Protein AF-A0A7Z9GAR1-F1 (afdb_monomer_lite)

Radius of gyration: 33.39 Å; chains: 1; bounding box: 83×64×98 Å

Sequence (554 aa):
MTENTQLARRTQSILSMLPTGFHGLNGNKKHDAIINLPDPRGFVQSLAAEDLYLLIQDIGPADCTDLMELATNKQRQSFIDLDCWVGDELDIESFDRWLDLITEGSLESLIETLGSLDPELMVAYLMQSVVTVLDRSQEDEIQAYEDQTIVIPSPDLDFRLVFRNDEDETAPRINHIVKQLYRYDLDYARNILNSCRTGLKIENTELARRFRMGRLADMGFPEPSDAYALYAAIPIETVKKALETQPEPSILDNKLNSIEWALSRTHMMGSFLNDCLARITHVDRVARDFAFCVNRAIVASPEGLMLRDLSRLEHLGRSVHSTISLGLEYLSDGDVDRGTQILDQAWLLQLFQVGHRLTVKRSVRARELMNRGGGLLPDNILALITSLQVTPQPCFVDQHGQRVTFGSRADLNECDRLLTKGETLCNLFEEHFGFSIERFKKHIFAGLTVIDKRFVRFSTLACTMLAHSLIEDGHSFEPIDVSRMSKMLARIDQLPNAVNNLVSTFSEDVRELLEHAAQTLTEELGSLNPSEQLKPGMMMGILLLKDSQDSEQA

Structure (mmCIF, N/CA/C/O backbone):
data_AF-A0A7Z9GAR1-F1
#
_entry.id   AF-A0A7Z9GAR1-F1
#
loop_
_atom_site.group_PDB
_atom_site.id
_atom_site.type_symbol
_atom_site.label_atom_id
_atom_site.label_alt_id
_atom_site.label_comp_id
_atom_site.label_asym_id
_atom_site.label_entity_id
_atom_site.label_seq_id
_atom_site.pdbx_PDB_ins_code
_atom_site.Cartn_x
_atom_site.Cartn_y
_atom_site.Cartn_z
_atom_site.occupancy
_atom_site.B_iso_or_equiv
_atom_site.auth_seq_id
_atom_site.auth_comp_id
_atom_site.auth_asym_id
_atom_site.auth_atom_id
_atom_site.pdbx_PDB_model_num
ATOM 1 N N . MET A 1 1 ? -30.692 -25.368 4.720 1.00 31.98 1 MET A N 1
ATOM 2 C CA . MET A 1 1 ? -30.433 -24.036 4.130 1.00 31.98 1 MET A CA 1
ATOM 3 C C . MET A 1 1 ? -29.527 -23.315 5.101 1.00 31.98 1 MET A C 1
ATOM 5 O O . MET A 1 1 ? -29.933 -23.113 6.233 1.00 31.98 1 MET A O 1
ATOM 9 N N . THR A 1 2 ? -28.274 -23.106 4.719 1.00 31.06 2 THR A N 1
ATOM 10 C CA . THR A 1 2 ? -27.192 -22.629 5.590 1.00 31.06 2 THR A CA 1
ATOM 11 C C . THR A 1 2 ? -27.228 -21.103 5.729 1.00 31.06 2 THR A C 1
ATOM 13 O O . THR A 1 2 ? -27.625 -20.413 4.790 1.00 31.06 2 THR A O 1
ATOM 16 N N . GLU A 1 3 ? -26.806 -20.577 6.886 1.00 27.66 3 GLU A N 1
ATOM 17 C CA . GLU A 1 3 ? -26.734 -19.134 7.216 1.00 27.66 3 GLU A CA 1
ATOM 18 C C . GLU A 1 3 ? -26.056 -18.289 6.116 1.00 27.66 3 GLU A C 1
ATOM 20 O O . GLU A 1 3 ? -26.457 -17.156 5.856 1.00 27.66 3 GLU A O 1
ATOM 25 N N . ASN A 1 4 ? -25.118 -18.877 5.370 1.00 31.50 4 ASN A N 1
ATOM 26 C CA . ASN A 1 4 ? -24.421 -18.240 4.248 1.00 31.50 4 ASN A CA 1
ATOM 27 C C . ASN A 1 4 ? -25.346 -17.823 3.086 1.00 31.50 4 ASN A C 1
ATOM 29 O O . ASN A 1 4 ? -25.077 -16.834 2.411 1.00 31.50 4 ASN A O 1
ATOM 33 N N . THR A 1 5 ? -26.464 -18.525 2.854 1.00 25.53 5 THR A N 1
ATOM 34 C CA . THR A 1 5 ? -27.450 -18.135 1.824 1.00 25.53 5 THR A CA 1
ATOM 35 C C . THR A 1 5 ? -28.342 -16.974 2.288 1.00 25.53 5 THR A C 1
ATOM 37 O O . THR A 1 5 ? -28.947 -16.294 1.461 1.00 25.53 5 THR A O 1
ATOM 40 N N . GLN A 1 6 ? -28.436 -16.730 3.601 1.00 28.34 6 GLN A N 1
ATOM 41 C CA . GLN A 1 6 ? -29.156 -15.585 4.169 1.00 28.34 6 GLN A CA 1
ATOM 42 C C . GLN A 1 6 ? -28.294 -14.318 4.201 1.00 28.34 6 GLN A C 1
ATOM 44 O O . GLN A 1 6 ? -28.838 -13.241 3.975 1.00 28.34 6 GLN A O 1
ATOM 49 N N . LEU A 1 7 ? -26.978 -14.437 4.421 1.00 30.92 7 LEU A N 1
ATOM 50 C CA . LEU A 1 7 ? -26.057 -13.295 4.446 1.00 30.92 7 LEU A CA 1
ATOM 51 C C . LEU A 1 7 ? -25.899 -12.657 3.053 1.00 30.92 7 LEU A C 1
ATOM 53 O O . LEU A 1 7 ? -26.154 -11.470 2.904 1.00 30.92 7 LEU A O 1
ATOM 57 N N . ALA A 1 8 ? -25.640 -13.454 2.008 1.00 29.31 8 ALA A N 1
ATOM 58 C CA . ALA A 1 8 ? -25.521 -12.951 0.631 1.00 29.31 8 ALA A CA 1
ATOM 59 C C . ALA A 1 8 ? -26.832 -12.336 0.093 1.00 29.31 8 ALA A C 1
ATOM 61 O O . ALA A 1 8 ? -26.819 -11.316 -0.593 1.00 29.31 8 ALA A O 1
ATOM 62 N N . ARG A 1 9 ? -27.991 -12.907 0.463 1.00 29.77 9 ARG A N 1
ATOM 63 C CA . ARG A 1 9 ? -29.308 -12.314 0.162 1.00 29.77 9 ARG A CA 1
ATOM 64 C C . ARG A 1 9 ? -29.565 -11.024 0.944 1.00 29.77 9 ARG A C 1
ATOM 66 O O . ARG A 1 9 ? -30.282 -10.165 0.442 1.00 29.77 9 ARG A O 1
ATOM 73 N N . ARG A 1 10 ? -29.003 -10.884 2.150 1.00 36.88 10 ARG A N 1
ATOM 74 C CA . ARG A 1 10 ? -29.059 -9.644 2.936 1.00 36.88 10 ARG A CA 1
ATOM 75 C C . ARG A 1 10 ? -28.222 -8.550 2.282 1.00 36.88 10 ARG A C 1
ATOM 77 O O . ARG A 1 10 ? -28.768 -7.480 2.068 1.00 36.88 10 ARG A O 1
ATOM 84 N N . THR A 1 11 ? -26.979 -8.810 1.881 1.00 37.53 11 THR A N 1
ATOM 85 C CA . THR A 1 11 ? -26.104 -7.785 1.277 1.00 37.53 11 THR A CA 1
ATOM 86 C C . THR A 1 11 ? -26.657 -7.255 -0.054 1.00 37.53 11 THR A C 1
ATOM 88 O O . THR A 1 11 ? -26.794 -6.044 -0.227 1.00 37.53 11 THR A O 1
ATOM 91 N N . GLN A 1 12 ? -27.144 -8.141 -0.940 1.00 41.03 12 GLN A N 1
ATOM 92 C CA . GLN A 1 12 ? -27.877 -7.742 -2.158 1.00 41.03 12 GLN A CA 1
ATOM 93 C C . GLN A 1 12 ? -29.176 -6.970 -1.854 1.00 41.03 12 GLN A C 1
ATOM 95 O O . GLN A 1 12 ? -29.560 -6.077 -2.608 1.00 41.03 12 GLN A O 1
ATOM 100 N N . SER A 1 13 ? -29.851 -7.290 -0.744 1.00 44.59 13 SER A N 1
ATOM 101 C CA . SER A 1 13 ? -31.052 -6.584 -0.280 1.00 44.59 13 SER A CA 1
ATOM 102 C C . SER A 1 13 ? -30.741 -5.214 0.330 1.00 44.59 13 SER A C 1
ATOM 104 O O . SER A 1 13 ? -31.587 -4.331 0.236 1.00 44.59 13 SER A O 1
ATOM 106 N N . ILE A 1 14 ? -29.576 -5.019 0.944 1.00 49.41 14 ILE A N 1
ATOM 107 C CA . ILE A 1 14 ? -29.196 -3.787 1.650 1.00 49.41 14 ILE A CA 1
ATOM 108 C C . ILE A 1 14 ? -28.751 -2.710 0.653 1.00 49.41 14 ILE A C 1
ATOM 110 O O . ILE A 1 14 ? -29.250 -1.590 0.708 1.00 49.41 14 ILE A O 1
ATOM 114 N N . LEU A 1 15 ? -27.925 -3.053 -0.343 1.00 49.66 15 LEU A N 1
ATOM 115 C CA . LEU A 1 15 ? -27.546 -2.115 -1.413 1.00 49.66 15 LEU A CA 1
ATOM 116 C C . LEU A 1 15 ? -28.735 -1.711 -2.300 1.00 49.66 15 LEU A C 1
ATOM 118 O O . LEU A 1 15 ? -28.746 -0.614 -2.850 1.00 49.66 15 LEU A O 1
ATOM 122 N N . SER A 1 16 ? -29.771 -2.555 -2.391 1.00 53.44 16 SER A N 1
ATOM 123 C CA . SER A 1 16 ? -31.017 -2.217 -3.096 1.00 53.44 16 SER A CA 1
ATOM 124 C C . SER A 1 16 ? -31.872 -1.156 -2.387 1.00 53.44 16 SER A C 1
ATOM 126 O O . SER A 1 16 ? -32.791 -0.615 -3.000 1.00 53.44 16 SER A O 1
ATOM 128 N N . MET A 1 17 ? -31.580 -0.853 -1.113 1.00 62.75 17 MET A N 1
ATOM 129 C CA . MET A 1 17 ? -32.251 0.215 -0.358 1.00 62.75 17 MET A CA 1
ATOM 130 C C . MET A 1 17 ? -31.709 1.604 -0.705 1.00 62.75 17 MET A C 1
ATOM 132 O O . MET A 1 17 ? -32.394 2.599 -0.479 1.00 62.75 17 MET A O 1
ATOM 136 N N . LEU A 1 18 ? -30.498 1.681 -1.264 1.00 71.44 18 LEU A N 1
ATOM 137 C CA . LEU A 1 18 ? -29.897 2.936 -1.694 1.00 71.44 18 LEU A CA 1
ATOM 138 C C . LEU A 1 18 ? -30.410 3.341 -3.087 1.00 71.44 18 LEU A C 1
ATOM 140 O O . LEU A 1 18 ? -30.683 2.483 -3.932 1.00 71.44 18 LEU A O 1
ATOM 144 N N . PRO A 1 19 ? -30.531 4.650 -3.371 1.00 70.88 19 PRO A N 1
ATOM 145 C CA . PRO A 1 19 ? -30.971 5.124 -4.677 1.00 70.88 19 PRO A CA 1
ATOM 146 C C . PRO A 1 19 ? -30.012 4.688 -5.794 1.00 70.88 19 PRO A C 1
ATOM 148 O O . PRO A 1 19 ? -28.794 4.620 -5.620 1.00 70.88 19 PRO A O 1
ATOM 151 N N . THR A 1 20 ? -30.554 4.442 -6.989 1.00 70.31 20 THR A N 1
ATOM 152 C CA . THR A 1 20 ? -29.741 4.134 -8.172 1.00 70.31 20 THR A CA 1
ATOM 153 C C . THR A 1 20 ? -28.732 5.256 -8.426 1.00 70.31 20 THR A C 1
ATOM 155 O O . THR A 1 20 ? -29.097 6.430 -8.463 1.00 70.31 20 THR A O 1
ATOM 158 N N . GLY A 1 21 ? -27.457 4.901 -8.600 1.00 71.50 21 GLY A N 1
ATOM 159 C CA . GLY A 1 21 ? -26.383 5.883 -8.761 1.00 71.50 21 GLY A CA 1
ATOM 160 C C . GLY A 1 21 ? -25.874 6.493 -7.451 1.00 71.50 21 GLY A C 1
ATOM 161 O O . GLY A 1 21 ? -25.149 7.482 -7.513 1.00 71.50 21 GLY A O 1
ATOM 162 N N . PHE A 1 22 ? -26.196 5.905 -6.289 1.00 78.75 22 PHE A N 1
ATOM 163 C CA . PHE A 1 22 ? -25.716 6.341 -4.970 1.00 78.75 22 PHE A CA 1
ATOM 164 C C . PHE A 1 22 ? -24.215 6.664 -4.945 1.00 78.75 22 PHE A C 1
ATOM 166 O O . PHE A 1 22 ? -23.816 7.720 -4.465 1.00 78.75 22 PHE A O 1
ATOM 173 N N . HIS A 1 23 ? -23.373 5.812 -5.537 1.00 71.12 23 HIS A N 1
ATOM 174 C CA . HIS A 1 23 ? -21.923 6.030 -5.561 1.00 71.12 23 HIS A CA 1
ATOM 175 C C . HIS A 1 23 ? -21.494 7.304 -6.311 1.00 71.12 23 HIS A C 1
ATOM 177 O O . HIS A 1 23 ? -20.455 7.869 -5.977 1.00 71.12 23 HIS A O 1
ATOM 183 N N . GLY A 1 24 ? -22.297 7.784 -7.268 1.00 73.19 24 GLY A N 1
ATOM 184 C CA . GLY A 1 24 ? -22.063 9.029 -8.009 1.00 73.19 24 GLY A CA 1
ATOM 185 C C . GLY A 1 24 ? -22.619 10.286 -7.329 1.00 73.19 24 GLY A C 1
ATOM 186 O O . GLY A 1 24 ? -22.444 11.387 -7.849 1.00 73.19 24 GLY A O 1
ATOM 187 N N . LEU A 1 25 ? -23.301 10.148 -6.187 1.00 81.81 25 LEU A N 1
ATOM 188 C CA . LEU A 1 25 ? -23.742 11.285 -5.383 1.00 81.81 25 LEU A CA 1
ATOM 189 C C . LEU A 1 25 ? -22.542 11.953 -4.689 1.00 81.81 25 LEU A C 1
ATOM 191 O O . LEU A 1 25 ? -21.551 11.298 -4.357 1.00 81.81 25 LEU A O 1
ATOM 195 N N . ASN A 1 26 ? -22.642 13.261 -4.446 1.00 84.75 26 ASN A N 1
ATOM 196 C CA . ASN A 1 26 ? -21.696 13.953 -3.568 1.00 84.75 26 ASN A CA 1
ATOM 197 C C . ASN A 1 26 ? -21.940 13.559 -2.098 1.00 84.75 26 ASN A C 1
ATOM 199 O O . ASN A 1 26 ? -22.999 13.014 -1.780 1.00 84.75 26 ASN A O 1
ATOM 203 N N . GLY A 1 27 ? -20.972 13.844 -1.222 1.00 84.50 27 GLY A N 1
ATOM 204 C CA . GLY A 1 27 ? -20.988 13.410 0.180 1.00 84.50 27 GLY A CA 1
ATOM 205 C C . GLY A 1 27 ? -22.307 13.696 0.898 1.00 84.50 27 GLY A C 1
ATOM 206 O O . GLY A 1 27 ? -22.989 12.766 1.317 1.00 84.50 27 GLY A O 1
ATOM 207 N N . ASN A 1 28 ? -22.750 14.954 0.911 1.00 86.31 28 ASN A N 1
ATOM 208 C CA . ASN A 1 28 ? -23.989 15.342 1.599 1.00 86.31 28 ASN A CA 1
ATOM 209 C C . ASN A 1 28 ? -25.219 14.585 1.079 1.00 86.31 28 ASN A C 1
ATOM 211 O O . ASN A 1 28 ? -26.049 14.140 1.860 1.00 86.31 28 ASN A O 1
ATOM 215 N N . LYS A 1 29 ? -25.329 14.358 -0.237 1.00 89.12 29 LYS A N 1
ATOM 216 C CA . LYS A 1 29 ? -26.453 13.584 -0.789 1.00 89.12 29 LYS A CA 1
ATOM 217 C C . LYS A 1 29 ? -26.379 12.099 -0.435 1.00 89.12 29 LYS A C 1
ATOM 219 O O . LYS A 1 29 ? -27.427 11.465 -0.345 1.00 89.12 29 LYS A O 1
ATOM 224 N N . LYS A 1 30 ? -25.177 11.532 -0.268 1.00 89.00 30 LYS A N 1
ATOM 225 C CA . LYS A 1 30 ? -25.004 10.157 0.232 1.00 89.00 30 LYS A CA 1
ATOM 226 C C . LYS A 1 30 ? -25.448 10.059 1.684 1.00 89.00 30 LYS A C 1
ATOM 228 O O . LYS A 1 30 ? -26.231 9.172 2.006 1.00 89.00 30 LYS A O 1
ATOM 233 N N . HIS A 1 31 ? -25.002 10.999 2.514 1.00 91.69 31 HIS A N 1
ATOM 234 C CA . HIS A 1 31 ? -25.428 11.118 3.903 1.00 91.69 31 HIS A CA 1
ATOM 235 C C . HIS A 1 31 ? -26.955 11.211 4.015 1.00 91.69 31 HIS A C 1
ATOM 237 O O . HIS A 1 31 ? -27.585 10.349 4.627 1.00 91.69 31 HIS A O 1
ATOM 243 N N . ASP A 1 32 ? -27.564 12.182 3.327 1.00 91.19 32 ASP A N 1
ATOM 244 C CA . ASP A 1 32 ? -29.013 12.392 3.338 1.00 91.19 32 ASP A CA 1
ATOM 245 C C . ASP A 1 32 ? -29.770 11.142 2.876 1.00 91.19 32 ASP A C 1
ATOM 247 O O . ASP A 1 32 ? -30.810 10.800 3.436 1.00 91.19 32 ASP A O 1
ATOM 251 N N . ALA A 1 33 ? -29.264 10.436 1.863 1.00 90.25 33 ALA A N 1
ATOM 252 C CA . ALA A 1 33 ? -29.892 9.211 1.383 1.00 90.25 33 ALA A CA 1
ATOM 253 C C . ALA A 1 33 ? -29.887 8.091 2.435 1.00 90.25 33 ALA A C 1
ATOM 255 O O . ALA A 1 33 ? -30.845 7.325 2.475 1.00 90.25 33 ALA A O 1
ATOM 256 N N . ILE A 1 34 ? -28.852 8.004 3.277 1.00 90.75 34 ILE A N 1
ATOM 257 C CA . ILE A 1 34 ? -28.754 7.006 4.353 1.00 90.75 34 ILE A CA 1
ATOM 258 C C . ILE A 1 34 ? -29.651 7.386 5.527 1.00 90.75 34 ILE A C 1
ATOM 260 O O . ILE A 1 34 ? -30.437 6.559 5.982 1.00 90.75 34 ILE A O 1
ATOM 264 N N . ILE A 1 35 ? -29.569 8.631 6.005 1.00 92.56 35 ILE A N 1
ATOM 265 C CA . ILE A 1 35 ? -30.335 9.088 7.175 1.00 92.56 35 ILE A CA 1
ATOM 266 C C . ILE A 1 35 ? -31.844 9.049 6.914 1.00 92.56 35 ILE A C 1
ATOM 268 O O . ILE A 1 35 ? -32.618 8.741 7.818 1.00 92.56 35 ILE A O 1
ATOM 272 N N . ASN A 1 36 ? -32.273 9.290 5.673 1.00 92.19 36 ASN A N 1
ATOM 273 C CA . ASN A 1 36 ? -33.685 9.237 5.290 1.00 92.19 36 ASN A CA 1
ATOM 274 C C . ASN A 1 36 ? -34.201 7.818 4.974 1.00 92.19 36 ASN A C 1
ATOM 276 O O . ASN A 1 36 ? -35.341 7.675 4.518 1.00 92.19 36 ASN A O 1
ATOM 280 N N . LEU A 1 37 ? -33.403 6.764 5.188 1.00 90.44 37 LEU A N 1
ATOM 281 C CA . LEU A 1 37 ? -33.894 5.389 5.075 1.00 90.44 37 LEU A CA 1
ATOM 282 C C . LEU A 1 37 ? -34.976 5.104 6.132 1.00 90.44 37 LEU A C 1
ATOM 284 O O . LEU A 1 37 ? -34.979 5.711 7.200 1.00 90.44 37 LEU A O 1
ATOM 288 N N . PRO A 1 38 ? -35.880 4.135 5.891 1.00 89.75 38 PRO A N 1
ATOM 289 C CA . PRO A 1 38 ? -36.861 3.725 6.898 1.00 89.75 38 PRO A CA 1
ATOM 290 C C . PRO A 1 38 ? -36.238 3.182 8.195 1.00 89.75 38 PRO A C 1
ATOM 292 O O . PRO A 1 38 ? -36.852 3.280 9.253 1.00 89.75 38 PRO A O 1
ATOM 295 N N . ASP A 1 39 ? -35.042 2.591 8.102 1.00 90.31 39 ASP A N 1
ATOM 296 C CA . ASP A 1 39 ? -34.258 2.079 9.230 1.00 90.31 39 ASP A CA 1
ATOM 297 C C . ASP A 1 39 ? -32.763 2.392 9.014 1.00 90.31 39 ASP A C 1
ATOM 299 O O . ASP A 1 39 ? -32.001 1.533 8.553 1.00 90.31 39 ASP A O 1
ATOM 303 N N . PRO A 1 40 ? -32.324 3.635 9.293 1.00 92.19 40 PRO A N 1
ATOM 304 C CA . PRO A 1 40 ? -30.945 4.047 9.052 1.00 92.19 40 PRO A CA 1
ATOM 305 C C . PRO A 1 40 ? -29.972 3.309 9.980 1.00 92.19 40 PRO A C 1
ATOM 307 O O . PRO A 1 40 ? -28.881 2.935 9.554 1.00 92.19 40 PRO A O 1
ATOM 310 N N . ARG A 1 41 ? -30.376 3.016 11.226 1.00 93.38 41 ARG A N 1
ATOM 311 C CA . ARG A 1 41 ? -29.561 2.252 12.181 1.00 93.38 41 ARG A CA 1
ATOM 312 C C . ARG A 1 41 ? -29.340 0.826 11.688 1.00 93.38 41 ARG A C 1
ATOM 314 O O . ARG A 1 41 ? -28.196 0.390 11.610 1.00 93.38 41 ARG A O 1
ATOM 321 N N . GLY A 1 42 ? -30.406 0.112 11.326 1.00 90.50 42 GLY A N 1
ATOM 322 C CA . GLY A 1 42 ? -30.304 -1.250 10.805 1.00 90.50 42 GLY A CA 1
ATOM 323 C C . GLY A 1 42 ? -29.470 -1.325 9.528 1.00 90.50 42 GLY A C 1
ATOM 324 O O . GLY A 1 42 ? -28.674 -2.252 9.381 1.00 90.50 42 GLY A O 1
ATOM 325 N N . PHE A 1 43 ? -29.579 -0.322 8.649 1.00 88.81 43 PHE A N 1
ATOM 326 C CA . PHE A 1 43 ? -28.718 -0.201 7.473 1.00 88.81 43 PHE A CA 1
ATOM 327 C C . PHE A 1 43 ? -27.242 -0.032 7.862 1.00 88.81 43 PHE A C 1
ATOM 329 O O . PHE A 1 43 ? -26.424 -0.871 7.486 1.00 88.81 43 PHE A O 1
ATOM 336 N N . VAL A 1 44 ? -26.901 0.989 8.659 1.00 91.38 44 VAL A N 1
ATOM 337 C CA . VAL A 1 44 ? -25.513 1.271 9.074 1.00 91.38 44 VAL A CA 1
ATOM 338 C C . VAL A 1 44 ? -24.886 0.060 9.764 1.00 91.38 44 VAL A C 1
ATOM 340 O O . VAL A 1 44 ? -23.771 -0.331 9.433 1.00 91.38 44 VAL A O 1
ATOM 343 N N . GLN A 1 45 ? -25.611 -0.593 10.672 1.00 92.00 45 GLN A N 1
ATOM 344 C CA . GLN A 1 45 ? -25.112 -1.754 11.417 1.00 92.00 45 GLN A CA 1
ATOM 345 C C . GLN A 1 45 ? -24.991 -3.027 10.570 1.00 92.00 45 GLN A C 1
ATOM 347 O O . GLN A 1 45 ? -24.335 -3.981 10.985 1.00 92.00 45 GLN A O 1
ATOM 352 N N . SER A 1 46 ? -25.625 -3.060 9.397 1.00 85.75 46 SER A N 1
ATOM 353 C CA . SER A 1 46 ? -25.517 -4.179 8.462 1.00 85.75 46 SER A CA 1
ATOM 354 C C . SER A 1 46 ? -24.306 -4.089 7.531 1.00 85.75 46 SER A C 1
ATOM 356 O O . SER A 1 46 ? -23.934 -5.102 6.938 1.00 85.75 46 SER A O 1
ATOM 358 N N . LEU A 1 47 ? -23.690 -2.907 7.415 1.00 84.69 47 LEU A N 1
ATOM 359 C CA . LEU A 1 47 ? -22.481 -2.708 6.623 1.00 84.69 47 LEU A CA 1
ATOM 360 C C . LEU A 1 47 ? -21.264 -3.345 7.299 1.00 84.69 47 LEU A C 1
ATOM 362 O O . LEU A 1 47 ? -21.107 -3.288 8.525 1.00 84.69 47 LEU A O 1
ATOM 366 N N . ALA A 1 48 ? -20.358 -3.883 6.481 1.00 85.00 48 ALA A N 1
ATOM 367 C CA . ALA A 1 48 ? -19.010 -4.195 6.932 1.00 85.00 48 ALA A CA 1
ATOM 368 C C . ALA A 1 48 ? -18.333 -2.919 7.464 1.00 85.00 48 ALA A C 1
ATOM 370 O O . ALA A 1 48 ? -18.623 -1.807 7.011 1.00 85.00 48 ALA A O 1
ATOM 371 N N . ALA A 1 49 ? -17.469 -3.056 8.468 1.00 89.69 49 ALA A N 1
ATOM 372 C CA . ALA A 1 49 ? -16.930 -1.895 9.169 1.00 89.69 49 ALA A CA 1
ATOM 373 C C . ALA A 1 49 ? -15.994 -1.071 8.273 1.00 89.69 49 ALA A C 1
ATOM 375 O O . ALA A 1 49 ? -16.024 0.155 8.304 1.00 89.69 49 ALA A O 1
ATOM 376 N N . GLU A 1 50 ? -15.220 -1.750 7.436 1.00 86.50 50 GLU A N 1
ATOM 377 C CA . GLU A 1 50 ? -14.346 -1.186 6.417 1.00 86.50 50 GLU A CA 1
ATOM 378 C C . GLU A 1 50 ? -15.122 -0.441 5.319 1.00 86.50 50 GLU A C 1
ATOM 380 O O . GLU A 1 50 ? -14.718 0.651 4.923 1.00 86.50 50 GLU A O 1
ATOM 385 N N . ASP A 1 51 ? -16.278 -0.955 4.885 1.00 85.12 51 ASP A N 1
ATOM 386 C CA . ASP A 1 51 ? -17.135 -0.267 3.912 1.00 85.12 51 ASP A CA 1
ATOM 387 C C . ASP A 1 51 ? -17.790 0.976 4.525 1.00 85.12 51 ASP A C 1
ATOM 389 O O . ASP A 1 51 ? -17.846 2.028 3.886 1.00 85.12 51 ASP A O 1
ATOM 393 N N . LEU A 1 52 ? -18.253 0.883 5.777 1.00 89.56 52 LEU A N 1
ATOM 394 C CA . LEU A 1 52 ? -18.788 2.032 6.507 1.00 89.56 52 LEU A CA 1
ATOM 395 C C . LEU A 1 52 ? -17.708 3.098 6.733 1.00 89.56 52 LEU A C 1
ATOM 397 O O . LEU A 1 52 ? -17.971 4.277 6.516 1.00 89.56 52 LEU A O 1
ATOM 401 N N . TYR A 1 53 ? -16.487 2.698 7.100 1.00 91.62 53 TYR A N 1
ATOM 402 C CA . TYR A 1 53 ? -15.351 3.612 7.215 1.00 91.62 53 TYR A CA 1
ATOM 403 C C . TYR A 1 53 ? -15.097 4.349 5.892 1.00 91.62 53 TYR A C 1
ATOM 405 O O . TYR A 1 53 ? -15.020 5.575 5.879 1.00 91.62 53 TYR A O 1
ATOM 413 N N . LEU A 1 54 ? -15.011 3.631 4.766 1.00 87.44 54 LEU A N 1
ATOM 414 C CA . LEU A 1 54 ? -14.755 4.246 3.457 1.00 87.44 54 LEU A CA 1
ATOM 415 C C . LEU A 1 54 ? -15.897 5.164 3.020 1.00 87.44 54 LEU A C 1
ATOM 417 O O . LEU A 1 54 ? -15.653 6.212 2.427 1.00 87.44 54 LEU A O 1
ATOM 421 N N . LEU A 1 55 ? -17.137 4.804 3.343 1.00 87.44 55 LEU A N 1
ATOM 422 C CA . LEU A 1 55 ? -18.305 5.650 3.127 1.00 87.44 55 LEU A CA 1
ATOM 423 C C . LEU A 1 55 ? -18.228 6.948 3.945 1.00 87.44 55 LEU A C 1
ATOM 425 O O . LEU A 1 55 ? -18.513 8.012 3.402 1.00 87.44 55 LEU A O 1
ATOM 429 N N . ILE A 1 56 ? -17.801 6.881 5.209 1.00 91.38 56 ILE A N 1
ATOM 430 C CA . ILE A 1 56 ? -17.561 8.065 6.048 1.00 91.38 56 ILE A CA 1
ATOM 431 C C . ILE A 1 56 ? -16.461 8.943 5.436 1.00 91.38 56 ILE A C 1
ATOM 433 O O . ILE A 1 56 ? -16.626 10.159 5.367 1.00 91.38 56 ILE A O 1
ATOM 437 N N . GLN A 1 57 ? -15.369 8.354 4.934 1.00 90.38 57 GLN A N 1
ATOM 438 C CA . GLN A 1 57 ? -14.312 9.112 4.247 1.00 90.38 57 GLN A CA 1
ATOM 439 C C . GLN A 1 57 ? -14.813 9.768 2.948 1.00 90.38 57 GLN A C 1
ATOM 441 O O . GLN A 1 57 ? -14.426 10.888 2.630 1.00 90.38 57 GLN A O 1
ATOM 446 N N . ASP A 1 58 ? -15.688 9.088 2.203 1.00 87.00 58 ASP A N 1
ATOM 447 C CA . ASP A 1 58 ? -16.260 9.565 0.932 1.00 87.00 58 ASP A CA 1
ATOM 448 C C . ASP A 1 58 ? -17.290 10.684 1.138 1.00 87.00 58 ASP A C 1
ATOM 450 O O . ASP A 1 58 ? -17.444 11.554 0.280 1.00 87.00 58 ASP A O 1
ATOM 454 N N . ILE A 1 59 ? -17.997 10.673 2.270 1.00 90.31 59 ILE A N 1
ATOM 455 C CA . ILE A 1 59 ? -18.891 11.763 2.664 1.00 90.31 59 ILE A CA 1
ATOM 456 C C . ILE A 1 59 ? -18.096 12.941 3.232 1.00 90.31 59 ILE A C 1
ATOM 458 O O . ILE A 1 59 ? -18.362 14.081 2.857 1.00 90.31 59 ILE A O 1
ATOM 462 N N . GLY A 1 60 ? -17.123 12.654 4.095 1.00 90.62 60 GLY A N 1
ATOM 463 C CA . GLY A 1 60 ? -16.461 13.620 4.962 1.00 90.62 60 GLY A CA 1
ATOM 464 C C . GLY A 1 60 ? -16.752 13.283 6.430 1.00 90.62 60 GLY A C 1
ATOM 465 O O . GLY A 1 60 ? -17.916 13.327 6.831 1.00 90.62 60 GLY A O 1
ATOM 466 N N . PRO A 1 61 ? -15.736 12.974 7.262 1.00 90.75 61 PRO A N 1
ATOM 467 C CA . PRO A 1 61 ? -15.962 12.556 8.648 1.00 90.75 61 PRO A CA 1
ATOM 468 C C . PRO A 1 61 ? -16.743 13.567 9.498 1.00 90.75 61 PRO A C 1
ATOM 470 O O . PRO A 1 61 ? -17.616 13.167 10.262 1.00 90.75 61 PRO A O 1
ATOM 473 N N . ALA A 1 62 ? -16.479 14.866 9.319 1.00 88.94 62 ALA A N 1
ATOM 474 C CA . ALA A 1 62 ? -17.162 15.943 10.043 1.00 88.94 62 ALA A CA 1
ATOM 475 C C . ALA A 1 62 ? -18.661 16.052 9.703 1.00 88.94 62 ALA A C 1
ATOM 477 O O . ALA A 1 62 ? -19.443 16.521 10.521 1.00 88.94 62 ALA A O 1
ATOM 478 N N . ASP A 1 63 ? -19.066 15.585 8.520 1.00 88.75 63 ASP A N 1
ATOM 479 C CA . ASP A 1 63 ? -20.460 15.584 8.067 1.00 88.75 63 ASP A CA 1
ATOM 480 C C . ASP A 1 63 ? -21.180 14.258 8.406 1.00 88.75 63 ASP A C 1
ATOM 482 O O . ASP A 1 63 ? -22.298 14.026 7.953 1.00 88.75 63 ASP A O 1
ATOM 486 N N . CYS A 1 64 ? -20.537 13.362 9.170 1.00 89.62 64 CYS A N 1
ATOM 487 C CA . CYS A 1 64 ? -21.017 12.009 9.483 1.00 89.62 64 CYS A CA 1
ATOM 488 C C . CYS A 1 64 ? -21.127 11.712 10.987 1.00 89.62 64 CYS A C 1
ATOM 490 O O . CYS A 1 64 ? -21.158 10.539 11.371 1.00 89.62 64 CYS A O 1
ATOM 492 N N . THR A 1 65 ? -21.167 12.724 11.854 1.00 90.50 65 THR A N 1
ATOM 493 C CA . THR A 1 65 ? -21.243 12.522 13.314 1.00 90.50 65 THR A CA 1
ATOM 494 C C . THR A 1 65 ? -22.481 11.712 13.717 1.00 90.50 65 THR A C 1
ATOM 496 O O . THR A 1 65 ? -22.373 10.786 14.521 1.00 90.50 65 THR A O 1
ATOM 499 N N . ASP A 1 66 ? -23.622 11.936 13.059 1.00 91.25 66 ASP A N 1
ATOM 500 C CA . ASP A 1 66 ? -24.853 11.155 13.251 1.00 91.25 66 ASP A CA 1
ATOM 501 C C . ASP A 1 66 ? -24.653 9.662 12.917 1.00 91.25 66 ASP A C 1
ATOM 503 O O . ASP A 1 66 ? -25.192 8.780 13.590 1.00 91.25 66 ASP A O 1
ATOM 507 N N . LEU A 1 67 ? -23.824 9.339 11.913 1.00 91.75 67 LEU A N 1
ATOM 508 C CA . LEU A 1 67 ? -23.508 7.947 11.570 1.00 91.75 67 LEU A CA 1
ATOM 509 C C . LEU A 1 67 ? -22.697 7.257 12.671 1.00 91.75 67 LEU A C 1
ATOM 511 O O . LEU A 1 67 ? -22.823 6.038 12.830 1.00 91.75 67 LEU A O 1
ATOM 515 N N . MET A 1 68 ? -21.917 8.006 13.461 1.00 91.81 68 MET A N 1
ATOM 516 C CA . MET A 1 68 ? -21.213 7.448 14.620 1.00 91.81 68 MET A CA 1
ATOM 517 C C . MET A 1 68 ? -22.209 6.917 15.638 1.00 91.81 68 MET A C 1
ATOM 519 O O . MET A 1 68 ? -22.041 5.794 16.109 1.00 91.81 68 MET A O 1
ATOM 523 N N . GLU A 1 69 ? -23.282 7.660 15.921 1.00 91.81 69 GLU A N 1
ATOM 524 C CA . GLU A 1 69 ? -24.340 7.244 16.850 1.00 91.81 69 GLU A CA 1
ATOM 525 C C . GLU A 1 69 ? -25.059 5.962 16.385 1.00 91.81 69 GLU A C 1
ATOM 527 O O . GLU A 1 69 ? -25.474 5.122 17.195 1.00 91.81 69 GLU A O 1
ATOM 532 N N . LEU A 1 70 ? -25.195 5.778 15.070 1.00 94.38 70 LEU A N 1
ATOM 533 C CA . LEU A 1 70 ? -25.834 4.603 14.474 1.00 94.38 70 LEU A CA 1
ATOM 534 C C . LEU A 1 70 ? -24.921 3.368 14.463 1.00 94.38 70 LEU A C 1
ATOM 536 O O . LEU A 1 70 ? -25.418 2.242 14.600 1.00 94.38 70 LEU A O 1
ATOM 540 N N . ALA A 1 71 ? -23.610 3.573 14.320 1.00 95.06 71 ALA A N 1
ATOM 541 C CA . ALA A 1 71 ? -22.610 2.515 14.243 1.00 95.06 71 ALA A CA 1
ATOM 542 C C . ALA A 1 71 ? -22.549 1.666 15.521 1.00 95.06 71 ALA A C 1
ATOM 544 O O . ALA A 1 71 ? -22.713 2.151 16.640 1.00 95.06 71 ALA A O 1
ATOM 545 N N . THR A 1 72 ? -22.277 0.373 15.352 1.00 95.69 72 THR A N 1
ATOM 546 C CA . THR A 1 72 ? -22.006 -0.529 16.479 1.00 95.69 72 THR A CA 1
ATOM 547 C C . THR A 1 72 ? -20.642 -0.244 17.106 1.00 95.69 72 THR A C 1
ATOM 549 O O . THR A 1 72 ? -19.714 0.201 16.430 1.00 95.69 72 THR A O 1
ATOM 552 N N . ASN A 1 73 ? -20.466 -0.630 18.370 1.00 95.12 73 ASN A N 1
ATOM 553 C CA . ASN A 1 73 ? -19.166 -0.577 19.046 1.00 95.12 73 ASN A CA 1
ATOM 554 C C . ASN A 1 73 ? -18.064 -1.331 18.285 1.00 95.12 73 ASN A C 1
ATOM 556 O O . ASN A 1 73 ? -16.937 -0.854 18.191 1.00 95.12 73 ASN A O 1
ATOM 560 N N . LYS A 1 74 ? -18.400 -2.470 17.658 1.00 94.19 74 LYS A N 1
ATOM 561 C CA . LYS A 1 74 ? -17.456 -3.216 16.814 1.00 94.19 74 LYS A CA 1
ATOM 562 C C . LYS A 1 74 ? -17.014 -2.399 15.595 1.00 94.19 74 LYS A C 1
ATOM 564 O O . LYS A 1 74 ? -15.831 -2.391 15.281 1.00 94.19 74 LYS A O 1
ATOM 569 N N . GLN A 1 75 ? -17.938 -1.705 14.928 1.00 95.38 75 GLN A N 1
ATOM 570 C CA . GLN A 1 75 ? -17.599 -0.828 13.801 1.00 95.38 75 GLN A CA 1
ATOM 571 C C . GLN A 1 75 ? -16.722 0.346 14.257 1.00 95.38 75 GLN A C 1
ATOM 573 O O . GLN A 1 75 ? -15.720 0.628 13.610 1.00 95.38 75 GLN A O 1
ATOM 578 N N . ARG A 1 76 ? -17.024 0.963 15.409 1.00 95.75 76 ARG A N 1
ATOM 579 C CA . ARG A 1 76 ? -16.195 2.042 15.977 1.00 95.75 76 ARG A CA 1
ATOM 580 C C . ARG A 1 76 ? -14.778 1.571 16.314 1.00 95.75 76 ARG A C 1
ATOM 582 O O . ARG A 1 76 ? -13.825 2.245 15.941 1.00 95.75 76 ARG A O 1
ATOM 589 N N . GLN A 1 77 ? -14.622 0.390 16.920 1.00 96.75 77 GLN A N 1
ATOM 590 C CA . GLN A 1 77 ? -13.309 -0.238 17.126 1.00 96.75 77 GLN A CA 1
ATOM 591 C C . GLN A 1 77 ? -12.553 -0.419 15.800 1.00 96.75 77 GLN A C 1
ATOM 593 O O . GLN A 1 77 ? -11.372 -0.089 15.713 1.00 96.75 77 GLN A O 1
ATOM 598 N N . SER A 1 78 ? -13.230 -0.898 14.754 1.00 95.12 78 SER A N 1
ATOM 599 C CA . SER A 1 78 ? -12.620 -1.060 13.433 1.00 95.12 78 SER A CA 1
ATOM 600 C C . SER A 1 78 ? -12.178 0.268 12.814 1.00 95.12 78 SER A C 1
ATOM 602 O O . SER A 1 78 ? -11.132 0.297 12.177 1.00 95.12 78 SER A O 1
ATOM 604 N N . PHE A 1 79 ? -12.903 1.376 13.011 1.00 95.00 79 PHE A N 1
ATOM 605 C CA . PHE A 1 79 ? -12.460 2.691 12.521 1.00 95.00 79 PHE A CA 1
ATOM 606 C C . PHE A 1 79 ? -11.103 3.073 13.114 1.00 95.00 79 PHE A C 1
ATOM 608 O O . PHE A 1 79 ? -10.207 3.500 12.389 1.00 95.00 79 PHE A O 1
ATOM 615 N N . ILE A 1 80 ? -10.930 2.824 14.414 1.00 95.69 80 ILE A N 1
ATOM 616 C CA . ILE A 1 80 ? -9.659 3.039 15.103 1.00 95.69 80 ILE A CA 1
ATOM 617 C C . ILE A 1 80 ? -8.563 2.118 14.556 1.00 95.69 80 ILE A C 1
ATOM 619 O O . ILE A 1 80 ? -7.449 2.567 14.278 1.00 95.69 80 ILE A O 1
ATOM 623 N N . ASP A 1 81 ? -8.869 0.834 14.361 1.00 95.19 81 ASP A N 1
ATOM 624 C CA . ASP A 1 81 ? -7.906 -0.128 13.815 1.00 95.19 81 ASP A CA 1
ATOM 625 C C . ASP A 1 81 ? -7.439 0.265 12.400 1.00 95.19 81 ASP A C 1
ATOM 627 O O . ASP A 1 81 ? -6.273 0.059 12.055 1.00 95.19 81 ASP A O 1
ATOM 631 N N . LEU A 1 82 ? -8.323 0.843 11.584 1.00 93.19 82 LEU A N 1
ATOM 632 C CA . LEU A 1 82 ? -8.038 1.237 10.203 1.00 93.19 82 LEU A CA 1
ATOM 633 C C . LEU A 1 82 ? -7.288 2.573 10.082 1.00 93.19 82 LEU A C 1
ATOM 635 O O . LEU A 1 82 ? -6.641 2.789 9.060 1.00 93.19 82 LEU A O 1
ATOM 639 N N . ASP A 1 83 ? -7.371 3.457 11.082 1.00 93.38 83 ASP A N 1
ATOM 640 C CA . ASP A 1 83 ? -7.040 4.878 10.891 1.00 93.38 83 ASP A CA 1
ATOM 641 C C . ASP A 1 83 ? -6.119 5.508 11.942 1.00 93.38 83 ASP A C 1
ATOM 643 O O . ASP A 1 83 ? -5.554 6.575 11.700 1.00 93.38 83 ASP A O 1
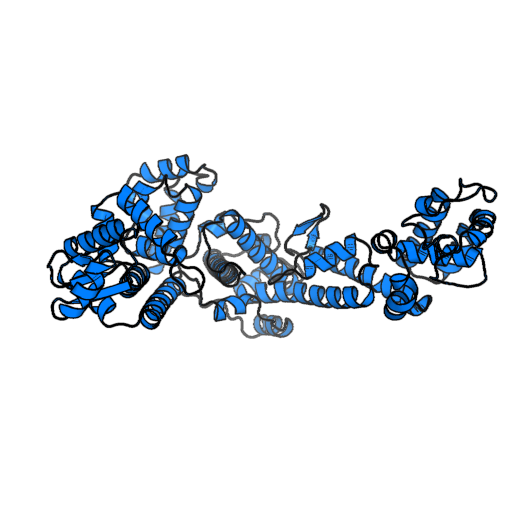ATOM 647 N N . CYS A 1 84 ? -5.964 4.881 13.108 1.00 94.50 84 CYS A N 1
ATOM 648 C CA . CYS A 1 84 ? -5.243 5.468 14.242 1.00 94.50 84 CYS A CA 1
ATOM 649 C C . CYS A 1 84 ? -3.846 4.880 14.447 1.00 94.50 84 CYS A C 1
ATOM 651 O O . CYS A 1 84 ? -3.333 4.934 15.556 1.00 94.50 84 CYS A O 1
ATOM 653 N N . TRP A 1 85 ? -3.233 4.283 13.425 1.00 92.69 85 TRP A N 1
ATOM 654 C CA . TRP A 1 85 ? -1.922 3.641 13.553 1.00 92.69 85 TRP A CA 1
ATOM 655 C C . TRP A 1 85 ? -0.982 4.074 12.434 1.00 92.69 85 TRP A C 1
ATOM 657 O O . TRP A 1 85 ? -1.349 4.046 11.258 1.00 92.69 85 TRP A O 1
ATOM 667 N N . VAL A 1 86 ? 0.252 4.418 12.802 1.00 88.81 86 VAL A N 1
ATOM 668 C CA . VAL A 1 86 ? 1.342 4.727 11.870 1.00 88.81 86 VAL A CA 1
ATOM 669 C C . VAL A 1 86 ? 2.461 3.723 12.117 1.00 88.81 86 VAL A C 1
ATOM 671 O O . VAL A 1 86 ? 3.169 3.779 13.121 1.00 88.81 86 VAL A O 1
ATOM 674 N N . GLY A 1 87 ? 2.599 2.759 11.206 1.00 85.88 87 GLY A N 1
ATOM 675 C CA . GLY A 1 87 ? 3.449 1.595 11.446 1.00 85.88 87 GLY A CA 1
ATOM 676 C C . GLY A 1 87 ? 2.943 0.787 12.646 1.00 85.88 87 GLY A C 1
ATOM 677 O O . GLY A 1 87 ? 1.797 0.333 12.645 1.00 85.88 87 GLY A O 1
ATOM 678 N N . ASP A 1 88 ? 3.798 0.632 13.656 1.00 87.44 88 ASP A N 1
ATOM 679 C CA . ASP A 1 88 ? 3.523 -0.143 14.873 1.00 87.44 88 ASP A CA 1
ATOM 680 C C . ASP A 1 88 ? 3.155 0.733 16.084 1.00 87.44 88 ASP A C 1
ATOM 682 O O . ASP A 1 88 ? 2.998 0.218 17.191 1.00 87.44 88 ASP A O 1
ATOM 686 N N . GLU A 1 89 ? 3.002 2.046 15.893 1.00 90.31 89 GLU A N 1
ATOM 687 C CA . GLU A 1 89 ? 2.632 2.981 16.955 1.00 90.31 89 GLU A CA 1
ATOM 688 C C . GLU A 1 89 ? 1.210 3.517 16.766 1.00 90.31 89 GLU A C 1
ATOM 690 O O . GLU A 1 89 ? 0.748 3.764 15.647 1.00 90.31 89 GLU A O 1
ATOM 695 N N . LEU A 1 90 ? 0.519 3.697 17.893 1.00 93.62 90 LEU A N 1
ATOM 696 C CA . LEU A 1 90 ? -0.761 4.392 17.949 1.00 93.62 90 LEU A CA 1
ATOM 697 C C . LEU A 1 90 ? -0.545 5.885 17.667 1.00 93.62 90 LEU A C 1
ATOM 699 O O . LEU A 1 90 ? 0.275 6.533 18.311 1.00 93.62 90 LEU A O 1
ATOM 703 N N . ASP A 1 91 ? -1.311 6.431 16.732 1.00 94.69 91 ASP A N 1
ATOM 704 C CA . ASP A 1 91 ? -1.353 7.857 16.440 1.00 94.69 91 ASP A CA 1
ATOM 705 C C . ASP A 1 91 ? -2.436 8.538 17.285 1.00 94.69 91 ASP A C 1
ATOM 707 O O . ASP A 1 91 ? -3.635 8.459 16.990 1.00 94.69 91 ASP A O 1
ATOM 711 N N . ILE A 1 92 ? -1.994 9.200 18.356 1.00 93.94 92 ILE A N 1
ATOM 712 C CA . ILE A 1 92 ? -2.861 9.835 19.358 1.00 93.94 92 ILE A CA 1
ATOM 713 C C . ILE A 1 92 ? -3.750 10.908 18.741 1.00 93.94 92 ILE A C 1
ATOM 715 O O . ILE A 1 92 ? -4.932 10.965 19.066 1.00 93.94 92 ILE A O 1
ATOM 719 N N . GLU A 1 93 ? -3.230 11.704 17.805 1.00 94.06 93 GLU A N 1
ATOM 720 C CA . GLU A 1 93 ? -4.007 12.768 17.167 1.00 94.06 93 GLU A CA 1
ATOM 721 C C . GLU A 1 93 ? -5.197 12.194 16.387 1.00 94.06 93 GLU A C 1
ATOM 723 O O . GLU A 1 93 ? -6.322 12.691 16.472 1.00 94.06 93 GLU A O 1
ATOM 728 N N . SER A 1 94 ? -4.978 11.109 15.642 1.00 93.81 94 SER A N 1
ATOM 729 C CA . SER A 1 94 ? -6.062 10.448 14.920 1.00 93.81 94 SER A CA 1
ATOM 730 C C . SER A 1 94 ? -7.037 9.739 15.842 1.00 93.81 94 SER A C 1
ATOM 732 O O . SER A 1 94 ? -8.237 9.787 15.582 1.00 93.81 94 SER A O 1
ATOM 734 N N . PHE A 1 95 ? -6.558 9.106 16.913 1.00 95.88 95 PHE A N 1
ATOM 735 C CA . PHE A 1 95 ? -7.430 8.509 17.923 1.00 95.88 95 PHE A CA 1
ATOM 736 C C . PHE A 1 95 ? -8.333 9.564 18.573 1.00 95.88 95 PHE A C 1
ATOM 738 O O . PHE A 1 95 ? -9.550 9.392 18.627 1.00 95.88 95 PHE A O 1
ATOM 745 N N . ASP A 1 96 ? -7.756 10.697 18.971 1.00 95.69 96 ASP A N 1
ATOM 746 C CA . ASP A 1 96 ? -8.483 11.817 19.562 1.00 95.69 96 ASP A CA 1
ATOM 747 C C . ASP A 1 96 ? -9.533 12.398 18.620 1.00 95.69 96 ASP A C 1
ATOM 749 O O . ASP A 1 96 ? -10.658 12.645 19.055 1.00 95.69 96 ASP A O 1
ATOM 753 N N . ARG A 1 97 ? -9.207 12.525 17.330 1.00 94.62 97 ARG A N 1
ATOM 754 C CA . ARG A 1 97 ? -10.153 12.963 16.296 1.00 94.62 97 ARG A CA 1
ATOM 755 C C . ARG A 1 97 ? -11.364 12.037 16.194 1.00 94.62 97 ARG A C 1
ATOM 757 O O . ARG A 1 97 ? -12.486 12.513 16.058 1.00 94.62 97 ARG A O 1
ATOM 764 N N . TRP A 1 98 ? -11.163 10.721 16.265 1.00 95.25 98 TRP A N 1
ATOM 765 C CA . TRP A 1 98 ? -12.276 9.767 16.258 1.00 95.25 98 TRP A CA 1
ATOM 766 C C . TRP A 1 98 ? -13.116 9.848 17.528 1.00 95.25 98 TRP A C 1
ATOM 768 O O . TRP A 1 98 ? -14.342 9.790 17.441 1.00 95.25 98 TRP A O 1
ATOM 778 N N . LEU A 1 99 ? -12.491 10.028 18.695 1.00 95.38 99 LEU A N 1
ATOM 779 C CA . LEU A 1 99 ? -13.235 10.263 19.932 1.00 95.38 99 LEU A CA 1
ATOM 780 C C . LEU A 1 99 ? -14.071 11.545 19.852 1.00 95.38 99 LEU A C 1
ATOM 782 O O . LEU A 1 99 ? -15.213 11.539 20.309 1.00 95.38 99 LEU A O 1
ATOM 786 N N . ASP A 1 100 ? -13.548 12.608 19.240 1.00 94.62 100 ASP A N 1
ATOM 787 C CA . ASP A 1 100 ? -14.280 13.865 19.054 1.00 94.62 100 ASP A CA 1
ATOM 788 C C . ASP A 1 100 ? -15.499 13.673 18.159 1.00 94.62 100 ASP A C 1
ATOM 790 O O . ASP A 1 100 ? -16.605 14.002 18.577 1.00 94.62 100 ASP A O 1
ATOM 794 N N . LEU A 1 101 ? -15.338 13.022 17.002 1.00 93.88 101 LEU A N 1
ATOM 795 C CA . LEU A 1 101 ? -16.454 12.711 16.098 1.00 93.88 101 LEU A CA 1
ATOM 796 C C . LEU A 1 101 ? -17.547 11.871 16.777 1.00 93.88 101 LEU A C 1
ATOM 798 O O . LEU A 1 101 ? -18.739 12.092 16.566 1.00 93.88 101 LEU A O 1
ATOM 802 N N . ILE A 1 102 ? -17.153 10.903 17.608 1.00 93.88 102 ILE A N 1
ATOM 803 C CA . ILE A 1 102 ? -18.095 10.070 18.370 1.00 93.88 102 ILE A CA 1
ATOM 804 C C . ILE A 1 102 ? -18.814 10.902 19.440 1.00 93.88 102 ILE A C 1
ATOM 806 O O . ILE A 1 102 ? -20.018 10.733 19.642 1.00 93.88 102 ILE A O 1
ATOM 810 N N . THR A 1 103 ? -18.092 11.804 20.105 1.00 93.81 103 THR A N 1
ATOM 811 C CA . THR A 1 103 ? -18.631 12.688 21.150 1.00 93.81 103 THR A CA 1
ATOM 812 C C . THR A 1 103 ? -19.594 13.724 20.579 1.00 93.81 103 THR A C 1
ATOM 814 O O . THR A 1 103 ? -20.623 13.999 21.195 1.00 93.81 103 THR A O 1
ATOM 817 N N . GLU A 1 104 ? -19.276 14.280 19.407 1.00 91.19 104 GLU A N 1
ATOM 818 C CA . GLU A 1 104 ? -20.128 15.214 18.667 1.00 91.19 104 GLU A CA 1
ATOM 819 C C . GLU A 1 104 ? -21.461 14.576 18.264 1.00 91.19 104 GLU A C 1
ATOM 821 O O . GLU A 1 104 ? -22.478 15.266 18.269 1.00 91.19 104 GLU A O 1
ATOM 826 N N . GLY A 1 105 ? -21.472 13.268 17.978 1.00 84.62 105 GLY A N 1
ATOM 827 C CA . GLY A 1 105 ? -22.706 12.500 17.801 1.00 84.62 105 GLY A CA 1
ATOM 828 C C . GLY A 1 105 ? -23.492 12.373 19.111 1.00 84.62 105 GLY A C 1
ATOM 829 O O . GLY A 1 105 ? -24.628 12.831 19.210 1.00 84.62 105 GLY A O 1
ATOM 830 N N . SER A 1 106 ? -22.896 11.774 20.150 1.00 91.69 106 SER A N 1
ATOM 831 C CA . SER A 1 106 ? -23.449 11.821 21.515 1.00 91.69 106 SER A CA 1
ATOM 832 C C . SER A 1 106 ? -22.425 11.473 22.599 1.00 91.69 106 SER A C 1
ATOM 834 O O . SER A 1 106 ? -21.534 10.641 22.420 1.00 91.69 106 SER A O 1
ATOM 836 N N . LEU A 1 107 ? -22.597 12.051 23.794 1.00 92.06 107 LEU A N 1
ATOM 837 C CA . LEU A 1 107 ? -21.749 11.731 24.948 1.00 92.06 107 LEU A CA 1
ATOM 838 C C . LEU A 1 107 ? -21.940 10.278 25.411 1.00 92.06 107 LEU A C 1
ATOM 840 O O . LEU A 1 107 ? -20.979 9.621 25.807 1.00 92.06 107 LEU A O 1
ATOM 844 N N . GLU A 1 108 ? -23.162 9.755 25.341 1.00 93.56 108 GLU A N 1
ATOM 845 C CA . GLU A 1 108 ? -23.468 8.350 25.617 1.00 93.56 108 GLU A CA 1
ATOM 846 C C . GLU A 1 108 ? -22.706 7.426 24.659 1.00 93.56 108 GLU A C 1
ATOM 848 O O . GLU A 1 108 ? -22.107 6.446 25.101 1.00 93.56 108 GLU A O 1
ATOM 853 N N . SER A 1 109 ? -22.625 7.793 23.374 1.00 92.25 109 SER A N 1
ATOM 854 C CA . SER A 1 109 ? -21.812 7.075 22.390 1.00 92.25 109 SER A CA 1
ATOM 855 C C . SER A 1 109 ? -20.332 7.058 22.766 1.00 92.25 109 SER A C 1
ATOM 857 O O . SER A 1 109 ? -19.693 6.012 22.637 1.00 92.25 109 SER A O 1
ATOM 859 N N . LEU A 1 110 ? -19.777 8.165 23.270 1.00 95.00 110 LEU A N 1
ATOM 860 C CA . LEU A 1 110 ? -18.399 8.184 23.770 1.00 95.00 110 LEU A CA 1
ATOM 861 C C . LEU A 1 110 ? -18.219 7.192 24.929 1.00 95.00 110 LEU A C 1
ATOM 863 O O . LEU A 1 110 ? -17.293 6.384 24.893 1.00 95.00 110 LEU A O 1
ATOM 867 N N . ILE A 1 111 ? -19.100 7.224 25.933 1.00 96.25 111 ILE A N 1
ATOM 868 C CA . ILE A 1 111 ? -19.015 6.352 27.119 1.00 96.25 111 ILE A CA 1
ATOM 869 C C . ILE A 1 111 ? -19.083 4.872 26.709 1.00 96.25 111 ILE A C 1
ATOM 871 O O . ILE A 1 111 ? -18.240 4.080 27.132 1.00 96.25 111 ILE A O 1
ATOM 875 N N . GLU A 1 112 ? -20.036 4.503 25.848 1.00 94.81 112 GLU A N 1
ATOM 876 C CA . GLU A 1 112 ? -20.167 3.135 25.328 1.00 94.81 112 GLU A CA 1
ATOM 877 C C . GLU A 1 112 ? -18.952 2.709 24.497 1.00 94.81 112 GLU A C 1
ATOM 879 O O . GLU A 1 112 ? -18.504 1.565 24.597 1.00 94.81 112 GLU A O 1
ATOM 884 N N . THR A 1 113 ? -18.384 3.623 23.705 1.00 95.44 113 THR A N 1
ATOM 885 C CA . THR A 1 113 ? -17.177 3.345 22.914 1.00 95.44 113 THR A CA 1
ATOM 886 C C . THR A 1 113 ? -15.997 3.071 23.833 1.00 95.44 113 THR A C 1
ATOM 888 O O . THR A 1 113 ? -15.396 2.008 23.742 1.00 95.44 113 THR A O 1
ATOM 891 N N . LEU A 1 114 ? -15.692 3.971 24.771 1.00 95.75 114 LEU A N 1
ATOM 892 C CA . LEU A 1 114 ? -14.561 3.812 25.694 1.00 95.75 114 LEU A CA 1
ATOM 893 C C . LEU A 1 114 ? -14.650 2.517 26.516 1.00 95.75 114 LEU A C 1
ATOM 895 O O . LEU A 1 114 ? -13.630 1.891 26.800 1.00 95.75 114 LEU A O 1
ATOM 899 N N . GLY A 1 115 ? -15.867 2.107 26.874 1.00 94.19 115 GLY A N 1
ATOM 900 C CA . GLY A 1 115 ? -16.131 0.865 27.595 1.00 94.19 115 GLY A CA 1
ATOM 901 C C . GLY A 1 115 ? -16.083 -0.417 26.758 1.00 94.19 115 GLY A C 1
ATOM 902 O O . GLY A 1 115 ? -16.084 -1.511 27.321 1.00 94.19 115 GLY A O 1
ATOM 903 N N . SER A 1 116 ? -16.072 -0.300 25.429 1.00 94.38 116 SER A N 1
ATOM 904 C CA . SER A 1 116 ? -16.104 -1.434 24.494 1.00 94.38 116 SER A CA 1
ATOM 905 C C . SER A 1 116 ? -14.883 -1.539 23.586 1.00 94.38 116 SER A C 1
ATOM 907 O O . SER A 1 116 ? -14.708 -2.576 22.942 1.00 94.38 116 SER A O 1
ATOM 909 N N . LEU A 1 117 ? -14.050 -0.497 23.538 1.00 96.38 117 LEU A N 1
ATOM 910 C CA . LEU A 1 117 ? -12.738 -0.566 22.915 1.00 96.38 117 LEU A CA 1
ATOM 911 C C . LEU A 1 117 ? -11.894 -1.655 23.578 1.00 96.38 117 LEU A C 1
ATOM 913 O O . LEU A 1 117 ? -12.038 -1.970 24.759 1.00 96.38 117 LEU A O 1
ATOM 917 N N . ASP A 1 118 ? -10.988 -2.200 22.781 1.00 96.38 118 ASP A N 1
ATOM 918 C CA . ASP A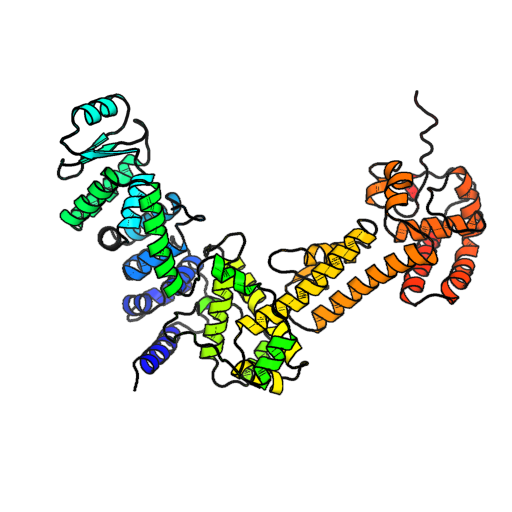 1 118 ? -9.938 -3.103 23.217 1.00 96.38 118 ASP A CA 1
ATOM 919 C C . ASP A 1 118 ? -9.209 -2.527 24.456 1.00 96.38 118 ASP A C 1
ATOM 921 O O . ASP A 1 118 ? -8.715 -1.393 24.411 1.00 96.38 118 ASP A O 1
ATOM 925 N N . PRO A 1 119 ? -9.174 -3.250 25.591 1.00 96.06 119 PRO A N 1
ATOM 926 C CA . PRO A 1 119 ? -8.576 -2.737 26.822 1.00 96.06 119 PRO A CA 1
ATOM 927 C C . PRO A 1 119 ? -7.102 -2.367 26.649 1.00 96.06 119 PRO A C 1
ATOM 929 O O . PRO A 1 119 ? -6.650 -1.345 27.163 1.00 96.06 119 PRO A O 1
ATOM 932 N N . GLU A 1 120 ? -6.351 -3.166 25.897 1.00 96.19 120 GLU A N 1
ATOM 933 C CA . GLU A 1 120 ? -4.935 -2.945 25.626 1.00 96.19 120 GLU A CA 1
ATOM 934 C C . GLU A 1 120 ? -4.702 -1.691 24.781 1.00 96.19 120 GLU A C 1
ATOM 936 O O . GLU A 1 120 ? -3.765 -0.941 25.053 1.00 96.19 120 GLU A O 1
ATOM 941 N N . LEU A 1 121 ? -5.581 -1.403 23.819 1.00 96.69 121 LEU A N 1
ATOM 942 C CA . LEU A 1 121 ? -5.609 -0.133 23.090 1.00 96.69 121 LEU A CA 1
ATOM 943 C C . LEU A 1 121 ? -5.848 1.059 24.027 1.00 96.69 121 LEU A C 1
ATOM 945 O O . LEU A 1 121 ? -5.148 2.066 23.915 1.00 96.69 121 LEU A O 1
ATOM 949 N N . MET A 1 122 ? -6.779 0.948 24.980 1.00 96.88 122 MET A N 1
ATOM 950 C CA . MET A 1 122 ? -7.022 2.008 25.971 1.00 96.88 122 MET A CA 1
ATOM 951 C C . MET A 1 122 ? -5.826 2.220 26.903 1.00 96.88 122 MET A C 1
ATOM 953 O O . MET A 1 122 ? -5.472 3.362 27.204 1.00 96.88 122 MET A O 1
ATOM 957 N N . VAL A 1 123 ? -5.170 1.139 27.331 1.00 96.69 123 VAL A N 1
ATOM 958 C CA . VAL A 1 123 ? -3.924 1.207 28.109 1.00 96.69 123 VAL A CA 1
ATOM 959 C C . VAL A 1 123 ? -2.817 1.867 27.286 1.00 96.69 123 VAL A C 1
ATOM 961 O O . VAL A 1 123 ? -2.158 2.779 27.782 1.00 96.69 123 VAL A O 1
ATOM 964 N N . ALA A 1 124 ? -2.634 1.471 26.023 1.00 95.75 124 ALA A N 1
ATOM 965 C CA . ALA A 1 124 ? -1.636 2.060 25.133 1.00 95.75 124 ALA A CA 1
ATOM 966 C C . ALA A 1 124 ? -1.876 3.563 24.916 1.00 95.75 124 ALA A C 1
ATOM 968 O O . ALA A 1 124 ? -0.931 4.345 25.029 1.00 95.75 124 ALA A O 1
ATOM 969 N N . TYR A 1 125 ? -3.129 3.971 24.687 1.00 96.25 125 TYR A N 1
ATOM 970 C CA . TYR A 1 125 ? -3.525 5.376 24.579 1.00 96.25 125 TYR A CA 1
ATOM 971 C C . TYR A 1 125 ? -3.148 6.163 25.840 1.00 96.25 125 TYR A C 1
ATOM 973 O O . TYR A 1 125 ? -2.410 7.144 25.761 1.00 96.25 125 TYR A O 1
ATOM 981 N N . LEU A 1 126 ? -3.566 5.704 27.025 1.00 96.00 126 LEU A N 1
ATOM 982 C CA . LEU A 1 126 ? -3.273 6.416 28.271 1.00 96.00 126 LEU A CA 1
ATOM 983 C C . LEU A 1 126 ? -1.769 6.480 28.564 1.00 96.00 126 LEU A C 1
ATOM 985 O O . LEU A 1 126 ? -1.271 7.551 28.893 1.00 96.00 126 LEU A O 1
ATOM 989 N N . MET A 1 127 ? -1.024 5.384 28.387 1.00 94.81 127 MET A N 1
ATOM 990 C CA . MET A 1 127 ? 0.434 5.348 28.600 1.00 94.81 127 MET A CA 1
ATOM 991 C C . MET A 1 127 ? 1.231 6.193 27.593 1.00 94.81 127 MET A C 1
ATOM 993 O O . MET A 1 127 ? 2.410 6.482 27.814 1.00 94.81 127 MET A O 1
ATOM 997 N N . GLN A 1 128 ? 0.642 6.555 26.453 1.00 92.94 128 GLN A N 1
ATOM 998 C CA . GLN A 1 128 ? 1.235 7.516 25.525 1.00 92.94 128 GLN A CA 1
ATOM 999 C C . GLN A 1 128 ? 0.932 8.966 25.914 1.00 92.94 128 GLN A C 1
ATOM 1001 O O . GLN A 1 128 ? 1.778 9.835 25.681 1.00 92.94 128 GLN A O 1
ATOM 1006 N N . SER A 1 129 ? -0.219 9.199 26.544 1.00 92.31 129 SER A N 1
ATOM 1007 C CA . SER A 1 129 ? -0.718 10.528 26.905 1.00 92.31 129 SER A CA 1
ATOM 1008 C C . SER A 1 129 ? -0.336 10.997 28.313 1.00 92.31 129 SER A C 1
ATOM 1010 O O . SER A 1 129 ? -0.505 12.171 28.618 1.00 92.31 129 SER A O 1
ATOM 1012 N N . VAL A 1 130 ? 0.192 10.122 29.176 1.00 93.00 130 VAL A N 1
ATOM 1013 C CA . VAL A 1 130 ? 0.682 10.488 30.520 1.00 93.00 130 VAL A CA 1
ATOM 1014 C C . VAL A 1 130 ? 2.131 10.056 30.732 1.00 93.00 130 VAL A C 1
ATOM 1016 O O . VAL A 1 130 ? 2.640 9.175 30.040 1.00 93.00 130 VAL A O 1
ATOM 1019 N N . VAL A 1 131 ? 2.807 10.672 31.704 1.00 90.81 131 VAL A N 1
ATOM 1020 C CA . VAL A 1 131 ? 4.157 10.270 32.132 1.00 90.81 131 VAL A CA 1
ATOM 1021 C C . VAL A 1 131 ? 4.089 8.975 32.931 1.00 90.81 131 VAL A C 1
ATOM 1023 O O . VAL A 1 131 ? 4.835 8.038 32.658 1.00 90.81 131 VAL A O 1
ATOM 1026 N N . THR A 1 132 ? 3.202 8.926 33.924 1.00 93.69 132 THR A N 1
ATOM 1027 C CA . THR A 1 132 ? 2.979 7.741 34.753 1.00 93.69 132 THR A CA 1
ATOM 1028 C C . THR A 1 132 ? 1.615 7.804 35.439 1.00 93.69 132 THR A C 1
ATOM 1030 O O . THR A 1 132 ? 1.000 8.870 35.549 1.00 93.69 132 THR A O 1
ATOM 1033 N N . VAL A 1 133 ? 1.146 6.649 35.907 1.00 95.50 133 VAL A N 1
ATOM 1034 C CA . VAL A 1 133 ? -0.015 6.523 36.789 1.00 95.50 133 VAL A CA 1
ATOM 1035 C C . VAL A 1 133 ? 0.487 5.998 38.125 1.00 95.50 133 VAL A C 1
ATOM 1037 O O . VAL A 1 133 ? 1.081 4.927 38.169 1.00 95.50 133 VAL A O 1
ATOM 1040 N N . LEU A 1 134 ? 0.237 6.733 39.202 1.00 95.62 134 LEU A N 1
ATOM 1041 C CA . LEU A 1 134 ? 0.598 6.352 40.568 1.00 95.62 134 LEU A CA 1
ATOM 1042 C C . LEU A 1 134 ? -0.659 5.956 41.340 1.00 95.62 134 LEU A C 1
ATOM 1044 O O . LEU A 1 134 ? -1.756 6.424 41.027 1.00 95.62 134 LEU A O 1
ATOM 1048 N N . ASP A 1 135 ? -0.510 5.111 42.355 1.00 94.81 135 ASP A N 1
ATOM 1049 C CA . ASP A 1 135 ? -1.584 4.830 43.310 1.00 94.81 135 ASP A CA 1
ATOM 1050 C C . ASP A 1 135 ? -1.388 5.591 44.631 1.00 94.81 135 ASP A C 1
ATOM 1052 O O . ASP A 1 135 ? -0.314 6.116 44.927 1.00 94.81 135 ASP A O 1
ATOM 1056 N N . ARG A 1 136 ? -2.436 5.637 45.458 1.00 91.62 136 ARG A N 1
ATOM 1057 C CA . ARG A 1 136 ? -2.431 6.337 46.757 1.00 91.62 136 ARG A CA 1
ATOM 1058 C C . ARG A 1 136 ? -1.359 5.879 47.762 1.00 91.62 136 ARG A C 1
ATOM 1060 O O . ARG A 1 136 ? -1.213 6.513 48.799 1.00 91.62 136 ARG A O 1
ATOM 1067 N N . SER A 1 137 ? -0.692 4.741 47.547 1.00 92.31 137 SER A N 1
ATOM 1068 C CA . SER A 1 137 ? 0.388 4.272 48.429 1.00 92.31 137 SER A CA 1
ATOM 1069 C C . SER A 1 137 ? 1.735 4.928 48.122 1.00 92.31 137 SER A C 1
ATOM 1071 O O . SER A 1 137 ? 2.637 4.868 48.954 1.00 92.31 137 SER A O 1
ATOM 1073 N N . GLN A 1 138 ? 1.855 5.595 46.972 1.00 91.50 138 GLN A N 1
ATOM 1074 C CA . GLN A 1 138 ? 3.073 6.244 46.481 1.00 91.50 138 GLN A CA 1
ATOM 1075 C C . GLN A 1 138 ? 3.082 7.754 46.776 1.00 91.50 138 GLN A C 1
ATOM 1077 O O . GLN A 1 138 ? 3.429 8.565 45.923 1.00 91.50 138 GLN A O 1
ATOM 1082 N N . GLU A 1 139 ? 2.676 8.146 47.985 1.00 88.38 139 GLU A N 1
ATOM 1083 C CA . GLU A 1 139 ? 2.494 9.554 48.378 1.00 88.38 139 GLU A CA 1
ATOM 1084 C C . GLU A 1 139 ? 3.773 10.399 48.209 1.00 88.38 139 GLU A C 1
ATOM 1086 O O . GLU A 1 139 ? 3.709 11.508 47.684 1.00 88.38 139 GLU A O 1
ATOM 1091 N N . ASP A 1 140 ? 4.940 9.854 48.574 1.00 89.62 140 ASP A N 1
ATOM 1092 C CA . ASP A 1 140 ? 6.229 10.549 48.430 1.00 89.62 140 ASP A CA 1
ATOM 1093 C C . ASP A 1 140 ? 6.566 10.842 46.953 1.00 89.62 140 ASP A C 1
ATOM 1095 O O . ASP A 1 140 ? 7.122 11.892 46.630 1.00 89.62 140 ASP A O 1
ATOM 1099 N N . GLU A 1 141 ? 6.218 9.925 46.040 1.00 89.69 141 GLU A N 1
ATOM 1100 C CA . GLU A 1 141 ? 6.411 10.115 44.596 1.00 89.69 141 GLU A CA 1
ATOM 1101 C C . GLU A 1 141 ? 5.426 11.148 44.043 1.00 89.69 141 GLU A C 1
ATOM 1103 O O . GLU A 1 141 ? 5.820 12.015 43.267 1.00 89.69 141 GLU A O 1
ATOM 1108 N N . ILE A 1 142 ? 4.158 11.089 44.468 1.00 88.62 142 ILE A N 1
ATOM 1109 C CA . ILE A 1 142 ? 3.117 12.048 44.071 1.00 88.62 142 ILE A CA 1
ATOM 1110 C C . ILE A 1 142 ? 3.552 13.476 44.421 1.00 88.62 142 ILE A C 1
ATOM 1112 O O . ILE A 1 142 ? 3.547 14.343 43.547 1.00 88.62 142 ILE A O 1
ATOM 1116 N N . GLN A 1 143 ? 3.998 13.703 45.660 1.00 88.19 143 GLN A N 1
ATOM 1117 C CA . GLN A 1 143 ? 4.456 15.019 46.120 1.00 88.19 143 GLN A CA 1
ATOM 1118 C C . GLN A 1 143 ? 5.643 15.539 45.303 1.00 88.19 143 GLN A C 1
ATOM 1120 O O . GLN A 1 143 ? 5.688 16.718 44.962 1.00 88.19 143 GLN A O 1
ATOM 1125 N N . ALA A 1 144 ? 6.578 14.663 44.921 1.00 88.06 144 ALA A N 1
ATOM 1126 C CA . ALA A 1 144 ? 7.721 15.054 44.100 1.00 88.06 144 ALA A CA 1
ATOM 1127 C C . ALA A 1 144 ? 7.318 15.568 42.700 1.00 88.06 144 ALA A C 1
ATOM 1129 O O . ALA A 1 144 ? 8.020 16.412 42.137 1.00 88.06 144 ALA A O 1
ATOM 1130 N N . TYR A 1 145 ? 6.207 15.074 42.140 1.00 88.56 145 TYR A N 1
ATOM 1131 C CA . TYR A 1 145 ? 5.684 15.506 40.840 1.00 88.56 145 TYR A CA 1
ATOM 1132 C C . TYR A 1 145 ? 4.800 16.753 40.914 1.00 88.56 145 TYR A C 1
ATOM 1134 O O . TYR A 1 145 ? 4.840 17.559 39.981 1.00 88.56 145 TYR A O 1
ATOM 1142 N N . GLU A 1 146 ? 4.018 16.928 41.984 1.00 84.06 146 GLU A N 1
ATOM 1143 C CA . GLU A 1 146 ? 3.123 18.087 42.159 1.00 84.06 146 GLU A CA 1
ATOM 1144 C C . GLU A 1 146 ? 3.877 19.425 42.135 1.00 84.06 146 GLU A C 1
ATOM 1146 O O . GLU A 1 146 ? 3.345 20.427 41.659 1.00 84.06 146 GLU A O 1
ATOM 1151 N N . ASP A 1 147 ? 5.141 19.432 42.562 1.00 78.69 147 ASP A N 1
ATOM 1152 C CA . ASP A 1 147 ? 6.004 20.617 42.532 1.00 78.69 147 ASP A CA 1
ATOM 1153 C C . ASP A 1 147 ? 6.445 21.032 41.111 1.00 78.69 147 ASP A C 1
ATOM 1155 O O . ASP A 1 147 ? 6.974 22.131 40.926 1.00 78.69 147 ASP A O 1
ATOM 1159 N N . GLN A 1 148 ? 6.292 20.157 40.109 1.00 76.00 148 GLN A N 1
ATOM 1160 C CA . GLN A 1 148 ? 6.915 20.313 38.783 1.00 76.00 148 GLN A CA 1
ATOM 1161 C C . GLN A 1 148 ? 5.950 20.109 37.606 1.00 76.00 148 GLN A C 1
ATOM 1163 O O . GLN A 1 148 ? 6.282 20.474 36.477 1.00 76.00 148 GLN A O 1
ATOM 1168 N N . THR A 1 149 ? 4.793 19.482 37.830 1.00 88.38 149 THR A N 1
ATOM 1169 C CA . THR A 1 149 ? 3.912 18.981 36.764 1.00 88.38 149 THR A CA 1
ATOM 1170 C C . THR A 1 149 ? 2.438 19.011 37.165 1.00 88.38 149 THR A C 1
ATOM 1172 O O . THR A 1 149 ? 2.104 19.120 38.345 1.00 88.38 149 THR A O 1
ATOM 1175 N N . ILE A 1 150 ? 1.530 18.863 36.191 1.00 89.75 150 ILE A N 1
ATOM 1176 C CA . ILE A 1 150 ? 0.118 18.599 36.494 1.00 89.75 150 ILE A CA 1
ATOM 1177 C C . ILE A 1 150 ? -0.014 17.168 37.030 1.00 89.75 150 ILE A C 1
ATOM 1179 O O . ILE A 1 150 ? 0.362 16.203 36.362 1.00 89.75 150 ILE A O 1
ATOM 1183 N N . VAL A 1 151 ? -0.645 17.032 38.197 1.00 93.44 151 VAL A N 1
ATOM 1184 C CA . VAL A 1 151 ? -1.081 15.749 38.754 1.00 93.44 151 VAL A CA 1
ATOM 1185 C C . VAL A 1 151 ? -2.594 15.787 38.956 1.00 93.44 151 VAL A C 1
ATOM 1187 O O . VAL A 1 151 ? -3.118 16.630 39.684 1.00 93.44 151 VAL A O 1
ATOM 1190 N N . ILE A 1 152 ? -3.325 14.884 38.297 1.00 94.94 152 ILE A N 1
ATOM 1191 C CA . ILE A 1 152 ? -4.794 14.839 38.360 1.00 94.94 152 ILE A CA 1
ATOM 1192 C C . ILE A 1 152 ? -5.249 13.569 39.088 1.00 94.94 152 ILE A C 1
ATOM 1194 O O . ILE A 1 152 ? -4.856 12.470 38.688 1.00 94.94 152 ILE A O 1
ATOM 1198 N N . PRO A 1 153 ? -6.101 13.670 40.126 1.00 95.62 153 PRO A N 1
ATOM 1199 C CA . PRO A 1 153 ? -6.665 12.497 40.777 1.00 95.62 153 PRO A CA 1
ATOM 1200 C C . PRO A 1 153 ? -7.749 11.835 39.923 1.00 95.62 153 PRO A C 1
ATOM 1202 O O . PRO A 1 153 ? -8.571 12.512 39.297 1.00 95.62 153 PRO A O 1
ATOM 1205 N N . SER A 1 154 ? -7.792 10.501 39.950 1.00 96.56 154 SER A N 1
ATOM 1206 C CA . SER A 1 154 ? -8.941 9.749 39.441 1.00 96.56 154 SER A CA 1
ATOM 1207 C C . SER A 1 154 ? -10.217 10.092 40.232 1.00 96.56 154 SER A C 1
ATOM 1209 O O . SER A 1 154 ? -10.132 10.534 41.381 1.00 96.56 154 SER A O 1
ATOM 1211 N N . PRO A 1 155 ? -11.422 9.880 39.669 1.00 96.62 155 PRO A N 1
ATOM 1212 C CA . PRO A 1 155 ? -12.686 10.183 40.350 1.00 96.62 155 PRO A CA 1
ATOM 1213 C C . PRO A 1 155 ? -12.886 9.505 41.717 1.00 96.62 155 PRO A C 1
ATOM 1215 O O . PRO A 1 155 ? -13.558 10.070 42.576 1.00 96.62 155 PRO A O 1
ATOM 1218 N N . ASP A 1 156 ? -12.312 8.317 41.925 1.00 96.00 156 ASP A N 1
ATOM 1219 C CA . ASP A 1 156 ? -12.328 7.578 43.200 1.00 96.00 156 ASP A CA 1
ATOM 1220 C C . ASP A 1 156 ? -11.152 7.920 44.133 1.00 96.00 156 ASP A C 1
ATOM 1222 O O . ASP A 1 156 ? -11.079 7.390 45.239 1.00 96.00 156 ASP A O 1
ATOM 1226 N N . LEU A 1 157 ? -10.254 8.815 43.703 1.00 94.94 157 LEU A N 1
ATOM 1227 C CA . LEU A 1 157 ? -9.038 9.248 44.397 1.00 94.94 157 LEU A CA 1
ATOM 1228 C C . LEU A 1 157 ? -7.980 8.154 44.627 1.00 94.94 157 LEU A C 1
ATOM 1230 O O . LEU A 1 157 ? -6.969 8.444 45.274 1.00 94.94 157 LEU A O 1
ATOM 1234 N N . ASP A 1 158 ? -8.159 6.943 44.093 1.00 95.25 158 ASP A N 1
ATOM 1235 C CA . ASP A 1 158 ? -7.216 5.834 44.291 1.00 95.25 158 ASP A CA 1
ATOM 1236 C C . ASP A 1 158 ? -5.965 5.946 43.400 1.00 95.25 158 ASP A C 1
ATOM 1238 O O . ASP A 1 158 ? -4.920 5.398 43.757 1.00 95.25 158 ASP A O 1
ATOM 1242 N N . PHE A 1 159 ? -6.044 6.698 42.295 1.00 97.25 159 PHE A N 1
ATOM 1243 C CA . PHE A 1 159 ? -4.945 6.916 41.352 1.00 97.25 159 PHE A CA 1
ATOM 1244 C C . PHE A 1 159 ? -4.610 8.405 41.161 1.00 97.25 159 PHE A C 1
ATOM 1246 O O . PHE A 1 159 ? -5.427 9.301 41.413 1.00 97.25 159 PHE A O 1
ATOM 1253 N N . ARG A 1 160 ? -3.390 8.673 40.689 1.00 96.81 160 ARG A N 1
ATOM 1254 C CA . ARG A 1 160 ? -2.892 9.978 40.234 1.00 96.81 160 ARG A CA 1
ATOM 1255 C C . ARG A 1 160 ? -2.300 9.834 38.838 1.00 96.81 160 ARG A C 1
ATOM 1257 O O . ARG A 1 160 ? -1.438 8.989 38.621 1.00 96.81 160 ARG A O 1
ATOM 1264 N N . LEU A 1 161 ? -2.768 10.652 37.902 1.00 96.62 161 LEU A N 1
ATOM 1265 C CA . LEU A 1 161 ? -2.228 10.733 36.548 1.00 96.62 161 LEU A CA 1
ATOM 1266 C C . LEU A 1 161 ? -1.240 11.897 36.494 1.00 96.62 161 LEU A C 1
ATOM 1268 O O . LEU A 1 161 ? -1.627 13.030 36.782 1.00 96.62 161 LEU A O 1
ATOM 1272 N N . VAL A 1 162 ? 0.012 11.600 36.153 1.00 95.44 162 VAL A N 1
ATOM 1273 C CA . VAL A 1 162 ? 1.116 12.569 36.099 1.00 95.44 162 VAL A CA 1
ATOM 1274 C C . VAL A 1 162 ? 1.377 12.963 34.648 1.00 95.44 162 VAL A C 1
ATOM 1276 O O . VAL A 1 162 ? 1.577 12.093 33.797 1.00 95.44 162 VAL A O 1
ATOM 1279 N N . PHE A 1 163 ? 1.404 14.263 34.364 1.00 94.19 163 PHE A N 1
ATOM 1280 C CA . PHE A 1 163 ? 1.634 14.824 33.026 1.00 94.19 163 PHE A CA 1
ATOM 1281 C C . PHE A 1 163 ? 3.036 15.427 32.898 1.00 94.19 163 PHE A C 1
ATOM 1283 O O . PHE A 1 163 ? 3.808 15.430 33.855 1.00 94.19 163 PHE A O 1
ATOM 1290 N N . ARG A 1 164 ? 3.422 15.880 31.698 1.00 88.12 164 ARG A N 1
ATOM 1291 C CA . ARG A 1 164 ? 4.826 16.244 31.426 1.00 88.12 164 ARG A CA 1
ATOM 1292 C C . ARG A 1 164 ? 5.274 17.519 32.132 1.00 88.12 164 ARG A C 1
ATOM 1294 O O . ARG A 1 164 ? 6.427 17.600 32.543 1.00 88.12 164 ARG A O 1
ATOM 1301 N N . ASN A 1 165 ? 4.395 18.509 32.210 1.00 86.38 165 ASN A N 1
ATOM 1302 C CA . ASN A 1 165 ? 4.626 19.814 32.827 1.00 86.38 165 ASN A CA 1
ATOM 1303 C C . ASN A 1 165 ? 3.280 20.459 33.198 1.00 86.38 165 ASN A C 1
ATOM 1305 O O . ASN A 1 165 ? 2.230 19.848 33.002 1.00 86.38 165 ASN A O 1
ATOM 1309 N N . ASP A 1 166 ? 3.324 21.662 33.767 1.00 83.75 166 ASP A N 1
ATOM 1310 C CA . ASP A 1 166 ? 2.182 22.486 34.189 1.00 83.75 166 ASP A CA 1
ATOM 1311 C C . ASP A 1 166 ? 1.357 23.085 33.029 1.00 83.75 166 ASP A C 1
ATOM 1313 O O . ASP A 1 166 ? 0.254 23.584 33.253 1.00 83.75 166 ASP A O 1
ATOM 1317 N N . GLU A 1 167 ? 1.849 22.976 31.792 1.00 85.56 167 GLU A N 1
ATOM 1318 C CA . GLU A 1 167 ? 1.223 23.485 30.562 1.00 85.56 167 GLU A CA 1
ATOM 1319 C C . GLU A 1 167 ? 0.790 22.357 29.602 1.00 85.56 167 GLU A C 1
ATOM 1321 O O . GLU A 1 167 ? 0.520 22.603 28.427 1.00 85.56 167 GLU A O 1
ATOM 1326 N N . ASP A 1 168 ? 0.728 21.106 30.073 1.00 87.00 168 ASP A N 1
ATOM 1327 C CA . ASP A 1 168 ? 0.415 19.956 29.223 1.00 87.00 168 ASP A CA 1
ATOM 1328 C C . ASP A 1 168 ? -1.047 20.008 28.739 1.00 87.00 168 ASP A C 1
ATOM 1330 O O . ASP A 1 168 ? -1.992 19.672 29.463 1.00 87.00 168 ASP A O 1
ATOM 1334 N N . GLU A 1 169 ? -1.235 20.427 27.485 1.00 89.50 169 GLU A N 1
ATOM 1335 C CA . GLU A 1 169 ? -2.545 20.605 26.846 1.00 89.50 169 GLU A CA 1
ATOM 1336 C C . GLU A 1 169 ? -3.360 19.302 26.760 1.00 89.50 169 GLU A C 1
ATOM 1338 O O . GLU A 1 169 ? -4.583 19.343 26.597 1.00 89.50 169 GLU A O 1
ATOM 1343 N N . THR A 1 170 ? -2.723 18.136 26.918 1.00 91.00 170 THR A N 1
ATOM 1344 C CA . THR A 1 170 ? -3.418 16.840 26.915 1.00 91.00 170 THR A CA 1
ATOM 1345 C C . THR A 1 170 ? -4.163 16.572 28.227 1.00 91.00 170 THR A C 1
ATOM 1347 O O . THR A 1 170 ? -5.152 15.829 28.241 1.00 91.00 170 THR A O 1
ATOM 1350 N N . ALA A 1 171 ? -3.762 17.206 29.335 1.00 93.44 171 ALA A N 1
ATOM 1351 C CA . ALA A 1 171 ? -4.264 16.884 30.670 1.00 93.44 171 ALA A CA 1
ATOM 1352 C C . ALA A 1 171 ? -5.789 17.053 30.841 1.00 93.44 171 ALA A C 1
ATOM 1354 O O . ALA A 1 171 ? -6.433 16.145 31.385 1.00 93.44 171 ALA A O 1
ATOM 1355 N N . PRO A 1 172 ? -6.432 18.138 30.353 1.00 94.62 172 PRO A N 1
ATOM 1356 C CA . PRO A 1 172 ? -7.886 18.286 30.428 1.00 94.62 172 PRO A CA 1
ATOM 1357 C C . PRO A 1 172 ? -8.641 17.191 29.665 1.00 94.62 172 PRO A C 1
ATOM 1359 O O . PRO A 1 172 ? -9.644 16.675 30.171 1.00 94.62 172 PRO A O 1
ATOM 1362 N N . ARG A 1 173 ? -8.145 16.808 28.481 1.00 94.69 173 ARG A N 1
ATOM 1363 C CA . ARG A 1 173 ? -8.727 15.744 27.653 1.00 94.69 173 ARG A CA 1
ATOM 1364 C C . ARG A 1 173 ? -8.622 14.399 28.356 1.00 94.69 173 ARG A C 1
ATOM 1366 O O . ARG A 1 173 ? -9.639 13.740 28.551 1.00 94.69 173 ARG A O 1
ATOM 1373 N N . ILE A 1 174 ? -7.431 14.013 28.809 1.00 96.31 174 ILE A N 1
ATOM 1374 C CA . ILE A 1 174 ? -7.236 12.723 29.487 1.00 96.31 174 ILE A CA 1
ATOM 1375 C C . ILE A 1 174 ? -8.068 12.643 30.768 1.00 96.31 174 ILE A C 1
ATOM 1377 O O . ILE A 1 174 ? -8.726 11.632 31.012 1.00 96.31 174 ILE A O 1
ATOM 1381 N N . ASN A 1 175 ? -8.154 13.726 31.543 1.00 96.06 175 ASN A N 1
ATOM 1382 C CA . ASN A 1 175 ? -9.055 13.797 32.695 1.00 96.06 175 ASN A CA 1
ATOM 1383 C C . ASN A 1 175 ? -10.528 13.581 32.298 1.00 96.06 175 ASN A C 1
ATOM 1385 O O . ASN A 1 175 ? -11.270 12.885 32.993 1.00 96.06 175 ASN A O 1
ATOM 1389 N N . HIS A 1 176 ? -10.968 14.165 31.179 1.00 96.06 176 HIS A N 1
ATOM 1390 C CA . HIS A 1 176 ? -12.319 13.955 30.660 1.00 96.06 176 HIS A CA 1
ATOM 1391 C C . HIS A 1 176 ? -12.567 12.490 30.265 1.00 96.06 176 HIS A C 1
ATOM 1393 O O . HIS A 1 176 ? -13.594 11.933 30.666 1.00 96.06 176 HIS A O 1
ATOM 1399 N N . ILE A 1 177 ? -11.627 11.861 29.553 1.00 97.00 177 ILE A N 1
ATOM 1400 C CA . ILE A 1 177 ? -11.704 10.451 29.141 1.00 97.00 177 ILE A CA 1
ATOM 1401 C C . ILE A 1 177 ? -11.742 9.521 30.355 1.00 97.00 177 ILE A C 1
ATOM 1403 O O . ILE A 1 177 ? -12.620 8.664 30.442 1.00 97.00 177 ILE A O 1
ATOM 1407 N N . VAL A 1 178 ? -10.872 9.731 31.347 1.00 97.38 178 VAL A N 1
ATOM 1408 C CA . VAL A 1 178 ? -10.875 8.944 32.591 1.00 97.38 178 VAL A CA 1
ATOM 1409 C C . VAL A 1 178 ? -12.212 9.082 33.315 1.00 97.38 178 VAL A C 1
ATOM 1411 O O . VAL A 1 178 ? -12.794 8.083 33.725 1.00 97.38 178 VAL A O 1
ATOM 1414 N N . LYS A 1 179 ? -12.776 10.291 33.414 1.00 97.31 179 LYS A N 1
ATOM 1415 C CA . LYS A 1 179 ? -14.116 10.478 33.998 1.00 97.31 179 LYS A CA 1
ATOM 1416 C C . LYS A 1 179 ? -15.201 9.703 33.251 1.00 97.31 179 LYS A C 1
ATOM 1418 O O . LYS A 1 179 ? -16.116 9.204 33.903 1.00 97.31 179 LYS A O 1
ATOM 1423 N N . GLN A 1 180 ? -15.117 9.597 31.925 1.00 97.31 180 GLN A N 1
ATOM 1424 C CA . GLN A 1 180 ? -16.077 8.813 31.145 1.00 97.31 180 GLN A CA 1
ATOM 1425 C C . GLN A 1 180 ? -15.886 7.302 31.346 1.00 97.31 180 GLN A C 1
ATOM 1427 O O . GLN A 1 180 ? -16.881 6.602 31.507 1.00 97.31 180 GLN A O 1
ATOM 1432 N N . LEU A 1 181 ? -14.647 6.805 31.451 1.00 96.81 181 LEU A N 1
ATOM 1433 C CA . LEU A 1 181 ? -14.378 5.402 31.808 1.00 96.81 181 LEU A CA 1
ATOM 1434 C C . LEU A 1 181 ? -15.021 5.031 33.152 1.00 96.81 181 LEU A C 1
ATOM 1436 O O . LEU A 1 181 ? -15.702 4.016 33.251 1.00 96.81 181 LEU A O 1
ATOM 1440 N N . TYR A 1 182 ? -14.886 5.893 34.164 1.00 97.50 182 TYR A N 1
ATOM 1441 C CA . TYR A 1 182 ? -15.522 5.695 35.474 1.00 97.50 182 TYR A CA 1
ATOM 1442 C C . TYR A 1 182 ? -17.054 5.747 35.427 1.00 97.50 182 TYR A C 1
ATOM 1444 O O . TYR A 1 182 ? -17.714 5.137 36.266 1.00 97.50 182 TYR A O 1
ATOM 1452 N N . ARG A 1 183 ? -17.630 6.502 34.483 1.00 96.69 183 ARG A N 1
ATOM 1453 C CA . ARG A 1 183 ? -19.084 6.536 34.264 1.00 96.69 183 ARG A CA 1
ATOM 1454 C C . ARG A 1 183 ? -19.597 5.275 33.584 1.00 96.69 183 ARG A C 1
ATOM 1456 O O . ARG A 1 183 ? -20.742 4.914 33.834 1.00 96.69 183 ARG A O 1
ATOM 1463 N N . TYR A 1 184 ? -18.780 4.650 32.740 1.00 96.25 184 TYR A N 1
ATOM 1464 C CA . TYR A 1 184 ? -19.108 3.372 32.123 1.00 96.25 184 TYR A CA 1
ATOM 1465 C C . TYR A 1 184 ? -19.117 2.256 33.170 1.00 96.25 184 TYR A C 1
ATOM 1467 O O . TYR A 1 184 ? -20.156 1.645 33.405 1.00 96.25 184 TYR A O 1
ATOM 1475 N N . ASP A 1 185 ? -17.973 2.021 33.820 1.00 97.06 185 ASP A N 1
ATOM 1476 C CA . ASP A 1 185 ? -17.831 0.992 34.847 1.00 97.06 185 ASP A CA 1
ATOM 1477 C C . ASP A 1 185 ? -16.605 1.262 35.741 1.00 97.06 185 ASP A C 1
ATOM 1479 O O . ASP A 1 185 ? -15.493 1.501 35.259 1.00 97.06 185 ASP A O 1
ATOM 1483 N N . LEU A 1 186 ? -16.813 1.226 37.063 1.00 96.38 186 LEU A N 1
ATOM 1484 C CA . LEU A 1 186 ? -15.777 1.519 38.059 1.00 96.38 186 LEU A CA 1
ATOM 1485 C C . LEU A 1 186 ? -14.622 0.509 38.008 1.00 96.38 186 LEU A C 1
ATOM 1487 O O . LEU A 1 186 ? -13.457 0.906 38.061 1.00 96.38 186 LEU A O 1
ATOM 1491 N N . ASP A 1 187 ? -14.932 -0.785 37.936 1.00 97.31 187 ASP A N 1
ATOM 1492 C CA . ASP A 1 187 ? -13.923 -1.842 38.001 1.00 97.31 187 ASP A CA 1
ATOM 1493 C C . ASP A 1 187 ? -13.118 -1.896 36.700 1.00 97.31 187 ASP A C 1
ATOM 1495 O O . ASP A 1 187 ? -11.894 -2.039 36.730 1.00 97.31 187 ASP A O 1
ATOM 1499 N N . TYR A 1 188 ? -13.773 -1.683 35.558 1.00 96.25 188 TYR A N 1
ATOM 1500 C CA . TYR A 1 188 ? -13.120 -1.525 34.264 1.00 96.25 188 TYR A CA 1
ATOM 1501 C C . TYR A 1 188 ? -12.122 -0.363 34.273 1.00 96.25 188 TYR A C 1
ATOM 1503 O O . TYR A 1 188 ? -10.948 -0.561 33.954 1.00 96.25 188 TYR A O 1
ATOM 1511 N N . ALA A 1 189 ? -12.542 0.830 34.710 1.00 97.56 189 ALA A N 1
ATOM 1512 C CA . ALA A 1 189 ? -11.664 1.998 34.768 1.00 97.56 189 ALA A CA 1
ATOM 1513 C C . ALA A 1 189 ? -10.437 1.759 35.666 1.00 97.56 189 ALA A C 1
ATOM 1515 O O . ALA A 1 189 ? -9.307 2.075 35.283 1.00 97.56 189 ALA A O 1
ATOM 1516 N N . ARG A 1 190 ? -10.640 1.133 36.833 1.00 97.06 190 ARG A N 1
ATOM 1517 C CA . ARG A 1 190 ? -9.551 0.751 37.746 1.00 97.06 190 ARG A CA 1
ATOM 1518 C C . ARG A 1 190 ? -8.600 -0.26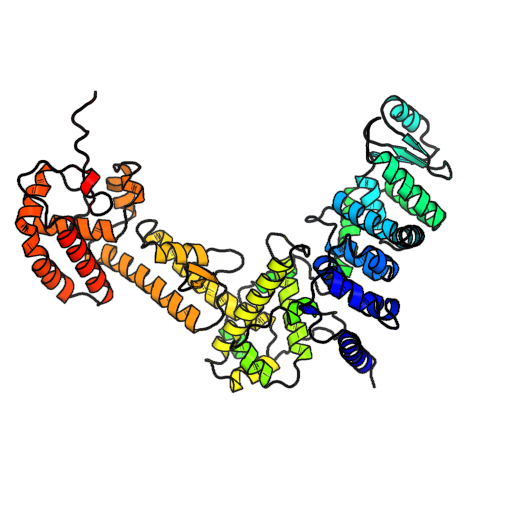4 37.122 1.00 97.06 190 ARG A C 1
ATOM 1520 O O . ARG A 1 190 ? -7.389 -0.131 37.290 1.00 97.06 190 ARG A O 1
ATOM 1527 N N . ASN A 1 191 ? -9.117 -1.250 36.390 1.00 96.88 191 ASN A N 1
ATOM 1528 C CA . ASN A 1 191 ? -8.292 -2.245 35.706 1.00 96.88 191 ASN A CA 1
ATOM 1529 C C . ASN A 1 191 ? -7.401 -1.602 34.637 1.00 96.88 191 ASN A C 1
ATOM 1531 O O . ASN A 1 191 ? -6.208 -1.908 34.579 1.00 96.88 191 ASN A O 1
ATOM 1535 N N . ILE A 1 192 ? -7.939 -0.668 33.846 1.00 97.44 192 ILE A N 1
ATOM 1536 C CA . ILE A 1 192 ? -7.166 0.089 32.852 1.00 97.44 192 ILE A CA 1
ATOM 1537 C C . ILE A 1 192 ? -6.060 0.915 33.531 1.00 97.44 192 ILE A C 1
ATOM 1539 O O . ILE A 1 192 ? -4.889 0.794 33.162 1.00 97.44 192 ILE A O 1
ATOM 1543 N N . LEU A 1 193 ? -6.388 1.706 34.561 1.00 97.56 193 LEU A N 1
ATOM 1544 C CA . LEU A 1 193 ? -5.402 2.539 35.267 1.00 97.56 193 LEU A CA 1
ATOM 1545 C C . LEU A 1 193 ? -4.329 1.704 35.977 1.00 97.56 193 LEU A C 1
ATOM 1547 O O . LEU A 1 193 ? -3.145 2.035 35.920 1.00 97.56 193 LEU A O 1
ATOM 1551 N N . ASN A 1 194 ? -4.708 0.584 36.594 1.00 96.56 194 ASN A N 1
ATOM 1552 C CA . ASN A 1 194 ? -3.749 -0.317 37.225 1.00 96.56 194 ASN A CA 1
ATOM 1553 C C . ASN A 1 194 ? -2.834 -1.008 36.197 1.00 96.56 194 ASN A C 1
ATOM 1555 O O . ASN A 1 194 ? -1.654 -1.233 36.479 1.00 96.56 194 ASN A O 1
ATOM 1559 N N . SER A 1 195 ? -3.344 -1.304 34.999 1.00 96.00 195 SER A N 1
ATOM 1560 C CA . SER A 1 195 ? -2.533 -1.829 33.891 1.00 96.00 195 SER A CA 1
ATOM 1561 C C . SER A 1 195 ? -1.531 -0.787 33.388 1.00 96.00 195 SER A C 1
ATOM 1563 O O . SER A 1 195 ? -0.373 -1.125 33.152 1.00 96.00 195 SER A O 1
ATOM 1565 N N . CYS A 1 196 ? -1.927 0.490 33.323 1.00 96.25 196 CYS A N 1
ATOM 1566 C CA . CYS A 1 196 ? -1.016 1.597 33.009 1.00 96.25 196 CYS A CA 1
ATOM 1567 C C . CYS A 1 196 ? 0.079 1.769 34.074 1.00 96.25 196 CYS A C 1
ATOM 1569 O O . CYS A 1 196 ? 1.228 2.025 33.732 1.00 96.25 196 CYS A O 1
ATOM 1571 N N . ARG A 1 197 ? -0.273 1.612 35.358 1.00 95.19 197 ARG A N 1
ATOM 1572 C CA . ARG A 1 197 ? 0.659 1.720 36.494 1.00 95.19 197 ARG A CA 1
ATOM 1573 C C . ARG A 1 197 ? 1.709 0.608 36.512 1.00 95.19 197 ARG A C 1
ATOM 1575 O O . ARG A 1 197 ? 2.848 0.843 36.896 1.00 95.19 197 ARG A O 1
ATOM 1582 N N . THR A 1 198 ? 1.314 -0.620 36.177 1.00 93.50 198 THR A N 1
ATOM 1583 C CA . THR A 1 198 ? 2.159 -1.815 36.373 1.00 93.50 198 THR A CA 1
ATOM 1584 C C . THR A 1 198 ? 2.838 -2.322 35.107 1.00 93.50 198 THR A C 1
ATOM 1586 O O . THR A 1 198 ? 3.871 -2.983 35.202 1.00 93.50 198 THR A O 1
ATOM 1589 N N . GLY A 1 199 ? 2.266 -2.050 33.935 1.00 91.38 199 GLY A N 1
ATOM 1590 C CA . GLY A 1 199 ? 2.778 -2.534 32.661 1.00 91.38 199 GLY A CA 1
ATOM 1591 C C . GLY A 1 199 ? 3.897 -1.669 32.084 1.00 91.38 199 GLY A C 1
ATOM 1592 O O . GLY A 1 199 ? 4.087 -0.512 32.454 1.00 91.38 199 GLY A O 1
ATOM 1593 N N . LEU A 1 200 ? 4.624 -2.229 31.117 1.00 93.19 200 LEU A N 1
ATOM 1594 C CA . LEU A 1 200 ? 5.585 -1.484 30.309 1.00 93.19 200 LEU A CA 1
ATOM 1595 C C . LEU A 1 200 ? 4.913 -0.965 29.039 1.00 93.19 200 LEU A C 1
ATOM 1597 O O . LEU A 1 200 ? 4.205 -1.696 28.346 1.00 93.19 200 LEU A O 1
ATOM 1601 N N . LYS A 1 201 ? 5.194 0.295 28.689 1.00 90.94 201 LYS A N 1
ATOM 1602 C CA . LYS A 1 201 ? 4.586 0.966 27.529 1.00 90.94 201 LYS A CA 1
ATOM 1603 C C . LYS A 1 201 ? 4.758 0.164 26.237 1.00 90.94 201 LYS A C 1
ATOM 1605 O O . LYS A 1 201 ? 3.807 0.010 25.476 1.00 90.94 201 LYS A O 1
ATOM 1610 N N . ILE A 1 202 ? 5.961 -0.363 26.008 1.00 92.56 202 ILE A N 1
ATOM 1611 C CA . ILE A 1 202 ? 6.283 -1.110 24.788 1.00 92.56 202 ILE A CA 1
ATOM 1612 C C . ILE A 1 202 ? 5.549 -2.457 24.723 1.00 92.56 202 ILE A C 1
ATOM 1614 O O . ILE A 1 202 ? 5.085 -2.847 23.657 1.00 92.56 202 ILE A O 1
ATOM 1618 N N . GLU A 1 203 ? 5.381 -3.135 25.862 1.00 93.75 203 GLU A N 1
ATOM 1619 C CA . GLU A 1 203 ? 4.695 -4.429 25.937 1.00 93.75 203 GLU A CA 1
ATOM 1620 C C . GLU A 1 203 ? 3.193 -4.269 25.696 1.00 93.75 203 GLU A C 1
ATOM 1622 O O . GLU A 1 203 ? 2.619 -4.998 24.889 1.00 93.75 203 GLU A O 1
ATOM 1627 N N . ASN A 1 204 ? 2.570 -3.272 26.333 1.00 92.31 204 ASN A N 1
ATOM 1628 C CA . ASN A 1 204 ? 1.149 -2.978 26.139 1.00 92.31 204 ASN A CA 1
ATOM 1629 C C . ASN A 1 204 ? 0.850 -2.494 24.714 1.00 92.31 204 ASN A C 1
ATOM 1631 O O . ASN A 1 204 ? -0.150 -2.903 24.129 1.00 92.31 204 ASN A O 1
ATOM 1635 N N . THR A 1 205 ? 1.735 -1.680 24.123 1.00 92.94 205 THR A N 1
ATOM 1636 C CA . THR A 1 205 ? 1.583 -1.231 22.726 1.00 92.94 205 THR A CA 1
ATOM 1637 C C . THR A 1 205 ? 1.660 -2.413 21.757 1.00 92.94 205 THR A C 1
ATOM 1639 O O . THR A 1 205 ? 0.819 -2.534 20.869 1.00 92.94 205 THR A O 1
ATOM 1642 N N . GLU A 1 206 ? 2.608 -3.336 21.954 1.00 93.69 206 GLU A N 1
ATOM 1643 C CA . GLU A 1 206 ? 2.706 -4.559 21.145 1.00 93.69 206 GLU A CA 1
ATOM 1644 C C . GLU A 1 206 ? 1.481 -5.467 21.320 1.00 93.69 206 GLU A C 1
ATOM 1646 O O . GLU A 1 206 ? 1.009 -6.068 20.354 1.00 93.69 206 GLU A O 1
ATOM 1651 N N . LEU A 1 207 ? 0.932 -5.569 22.533 1.00 94.38 207 LEU A N 1
ATOM 1652 C CA . LEU A 1 207 ? -0.262 -6.373 22.779 1.00 94.38 207 LEU A CA 1
ATOM 1653 C C . LEU A 1 207 ? -1.498 -5.779 22.082 1.00 94.38 207 LEU A C 1
ATOM 1655 O O . LEU A 1 207 ? -2.192 -6.504 21.366 1.00 94.38 207 LEU A O 1
ATOM 1659 N N . ALA A 1 208 ? -1.703 -4.461 22.187 1.00 95.50 208 ALA A N 1
ATOM 1660 C CA . ALA A 1 208 ? -2.741 -3.740 21.446 1.00 95.50 208 ALA A CA 1
ATOM 1661 C C . ALA A 1 208 ? -2.589 -3.937 19.928 1.00 95.50 208 ALA A C 1
ATOM 1663 O O . ALA A 1 208 ? -3.560 -4.223 19.221 1.00 95.50 208 ALA A O 1
ATOM 1664 N N . ARG A 1 209 ? -1.348 -3.872 19.421 1.00 94.50 209 ARG A N 1
ATOM 1665 C CA . ARG A 1 209 ? -1.031 -4.114 18.007 1.00 94.50 209 ARG A CA 1
ATOM 1666 C C . ARG A 1 209 ? -1.398 -5.534 17.571 1.00 94.50 209 ARG A C 1
ATOM 1668 O O . ARG A 1 209 ? -1.944 -5.713 16.483 1.00 94.50 209 ARG A O 1
ATOM 1675 N N . ARG A 1 210 ? -1.141 -6.553 18.398 1.00 94.19 210 ARG A N 1
ATOM 1676 C CA . ARG A 1 210 ? -1.506 -7.952 18.097 1.00 94.19 210 ARG A CA 1
ATOM 1677 C C . ARG A 1 210 ? -3.012 -8.155 18.022 1.00 94.19 210 ARG A C 1
ATOM 1679 O O . ARG A 1 210 ? -3.481 -8.790 17.077 1.00 94.19 210 ARG A O 1
ATOM 1686 N N . PHE A 1 211 ? -3.767 -7.610 18.976 1.00 95.19 211 PHE A N 1
ATOM 1687 C CA . PHE A 1 211 ? -5.228 -7.693 18.942 1.00 95.19 211 PHE A CA 1
ATOM 1688 C C . PHE A 1 211 ? -5.805 -6.970 17.727 1.00 95.19 211 PHE A C 1
ATOM 1690 O O . PHE A 1 211 ? -6.648 -7.531 17.020 1.00 95.19 211 PHE A O 1
ATOM 1697 N N . ARG A 1 212 ? -5.277 -5.780 17.414 1.00 94.69 212 ARG A N 1
ATOM 1698 C CA . ARG A 1 212 ? -5.575 -5.072 16.166 1.00 94.69 212 ARG A CA 1
ATOM 1699 C C . ARG A 1 212 ? -5.304 -5.946 14.946 1.00 94.69 212 ARG A C 1
ATOM 1701 O O . ARG A 1 212 ? -6.173 -6.057 14.091 1.00 94.69 212 ARG A O 1
ATOM 1708 N N . MET A 1 213 ? -4.135 -6.580 14.857 1.00 92.12 213 MET A N 1
ATOM 1709 C CA . MET A 1 213 ? -3.775 -7.415 13.706 1.00 92.12 213 MET A CA 1
ATOM 1710 C C . MET A 1 213 ? -4.756 -8.579 13.515 1.00 92.12 213 MET A C 1
ATOM 1712 O O . MET A 1 213 ? -5.134 -8.878 12.387 1.00 92.12 213 MET A O 1
ATOM 1716 N N . GLY A 1 214 ? -5.230 -9.189 14.607 1.00 92.19 214 GLY A N 1
ATOM 1717 C CA . GLY A 1 214 ? -6.286 -10.204 14.549 1.00 92.19 214 GLY A CA 1
ATOM 1718 C C . GLY A 1 214 ? -7.588 -9.665 13.948 1.00 92.19 214 GLY A C 1
ATOM 1719 O O . GLY A 1 214 ? -8.131 -10.260 13.021 1.00 92.19 214 GLY A O 1
ATOM 1720 N N . ARG A 1 215 ? -8.051 -8.494 14.408 1.00 92.56 215 ARG A N 1
ATOM 1721 C CA . ARG A 1 215 ? -9.266 -7.850 13.872 1.00 92.56 215 ARG A CA 1
ATOM 1722 C C . ARG A 1 215 ? -9.109 -7.405 12.416 1.00 92.56 215 ARG A C 1
ATOM 1724 O O . ARG A 1 215 ? -10.045 -7.539 11.634 1.00 92.56 215 ARG A O 1
ATOM 1731 N N . LEU A 1 216 ? -7.935 -6.900 12.036 1.00 91.88 216 LEU A N 1
ATOM 1732 C CA . LEU A 1 216 ? -7.606 -6.562 10.649 1.00 91.88 216 LEU A CA 1
ATOM 1733 C C . LEU A 1 216 ? -7.637 -7.802 9.748 1.00 91.88 216 LEU A C 1
ATOM 1735 O O . LEU A 1 216 ? -8.217 -7.748 8.663 1.00 91.88 216 LEU A O 1
ATOM 1739 N N . ALA A 1 217 ? -7.083 -8.923 10.214 1.00 88.69 217 ALA A N 1
ATOM 1740 C CA . ALA A 1 217 ? -7.110 -10.188 9.487 1.00 88.69 217 ALA A CA 1
ATOM 1741 C C . ALA A 1 217 ? -8.544 -10.702 9.281 1.00 88.69 217 ALA A C 1
ATOM 1743 O O . ALA A 1 217 ? -8.867 -11.161 8.184 1.00 88.69 217 ALA A O 1
ATOM 1744 N N . ASP A 1 218 ? -9.423 -10.544 10.277 1.00 85.69 218 ASP A N 1
ATOM 1745 C CA . ASP A 1 218 ? -10.855 -10.859 10.152 1.00 85.69 218 ASP A CA 1
ATOM 1746 C C . ASP A 1 218 ? -11.565 -9.986 9.094 1.00 85.69 218 ASP A C 1
ATOM 1748 O O . ASP A 1 218 ? -12.502 -10.449 8.442 1.00 85.69 218 ASP A O 1
ATOM 1752 N N . MET A 1 219 ? -11.103 -8.745 8.889 1.00 84.81 219 MET A N 1
ATOM 1753 C CA . MET A 1 219 ? -11.547 -7.835 7.814 1.00 84.81 219 MET A CA 1
ATOM 1754 C C . MET A 1 219 ? -10.814 -8.078 6.477 1.00 84.81 219 MET A C 1
ATOM 1756 O O . MET A 1 219 ? -10.973 -7.333 5.514 1.00 84.81 219 MET A O 1
ATOM 1760 N N . GLY A 1 220 ? -9.971 -9.111 6.394 1.00 84.06 220 GLY A N 1
ATOM 1761 C CA . GLY A 1 220 ? -9.242 -9.465 5.179 1.00 84.06 220 GLY A CA 1
ATOM 1762 C C . GLY A 1 220 ? -7.992 -8.637 4.898 1.00 84.06 220 GLY A C 1
ATOM 1763 O O . GLY A 1 220 ? -7.483 -8.699 3.777 1.00 84.06 220 GLY A O 1
ATOM 1764 N N . PHE A 1 221 ? -7.486 -7.880 5.873 1.00 89.12 221 PHE A N 1
ATOM 1765 C CA . PHE A 1 221 ? -6.182 -7.219 5.808 1.00 89.12 221 PHE A CA 1
ATOM 1766 C C . PHE A 1 221 ? -5.128 -8.111 6.477 1.00 89.12 221 PHE A C 1
ATOM 1768 O O . PHE A 1 221 ? -5.119 -8.235 7.701 1.00 89.12 221 PHE A O 1
ATOM 1775 N N . PRO A 1 222 ? -4.250 -8.770 5.703 1.00 89.50 222 PRO A N 1
ATOM 1776 C CA . PRO A 1 222 ? -3.253 -9.664 6.276 1.00 89.50 222 PRO A CA 1
ATOM 1777 C C . PRO A 1 222 ? -2.117 -8.891 6.953 1.00 89.50 222 PRO A C 1
ATOM 1779 O O . PRO A 1 222 ? -1.950 -7.689 6.743 1.00 89.50 222 PRO A O 1
ATOM 1782 N N . GLU A 1 223 ? -1.285 -9.609 7.708 1.00 88.62 223 GLU A N 1
ATOM 1783 C CA . GLU A 1 223 ? -0.041 -9.060 8.253 1.00 88.62 223 GLU A CA 1
ATOM 1784 C C . GLU A 1 223 ? 0.888 -8.570 7.117 1.00 88.62 223 GLU A C 1
ATOM 1786 O O . GLU A 1 223 ? 0.883 -9.159 6.028 1.00 88.62 223 GLU A O 1
ATOM 1791 N N . PRO A 1 224 ? 1.714 -7.520 7.326 1.00 85.88 224 PRO A N 1
ATOM 1792 C CA . PRO A 1 224 ? 2.605 -7.006 6.285 1.00 85.88 224 PRO A CA 1
ATOM 1793 C C . PRO A 1 224 ? 3.488 -8.059 5.608 1.00 85.88 224 PRO A C 1
ATOM 1795 O O . PRO A 1 224 ? 3.636 -8.038 4.387 1.00 85.88 224 PRO A O 1
ATOM 1798 N N . SER A 1 225 ? 4.031 -9.012 6.371 1.00 85.94 225 SER A N 1
ATOM 1799 C CA . SER A 1 225 ? 4.828 -10.138 5.860 1.00 85.94 225 SER A CA 1
ATOM 1800 C C . SER A 1 225 ? 4.069 -10.953 4.806 1.00 85.94 225 SER A C 1
ATOM 1802 O O . SER A 1 225 ? 4.599 -11.228 3.726 1.00 85.94 225 SER A O 1
ATOM 1804 N N . ASP A 1 226 ? 2.810 -11.276 5.090 1.00 88.81 226 ASP A N 1
ATOM 1805 C CA . ASP A 1 226 ? 1.932 -12.011 4.191 1.00 88.81 226 ASP A CA 1
ATOM 1806 C C . ASP A 1 226 ? 1.495 -11.152 3.010 1.00 88.81 226 ASP A C 1
ATOM 1808 O O . ASP A 1 226 ? 1.412 -11.662 1.892 1.00 88.81 226 ASP A O 1
ATOM 1812 N N . ALA A 1 227 ? 1.236 -9.859 3.216 1.00 91.56 227 ALA A N 1
ATOM 1813 C CA . ALA A 1 227 ? 0.806 -8.943 2.163 1.00 91.56 227 ALA A CA 1
ATOM 1814 C C . ALA A 1 227 ? 1.795 -8.908 0.986 1.00 91.56 227 ALA A C 1
ATOM 1816 O O . ALA A 1 227 ? 1.377 -9.004 -0.173 1.00 91.56 227 ALA A O 1
ATOM 1817 N N . TYR A 1 228 ? 3.104 -8.897 1.271 1.00 90.38 228 TYR A N 1
ATOM 1818 C CA . TYR A 1 228 ? 4.158 -8.927 0.249 1.00 90.38 228 TYR A CA 1
ATOM 1819 C C . TYR A 1 228 ? 4.148 -10.184 -0.626 1.00 90.38 228 TYR A C 1
ATOM 1821 O O . TYR A 1 228 ? 4.661 -10.139 -1.747 1.00 90.38 228 TYR A O 1
ATOM 1829 N N . ALA A 1 229 ? 3.515 -11.282 -0.191 1.00 90.19 229 ALA A N 1
ATOM 1830 C CA . ALA A 1 229 ? 3.365 -12.470 -1.029 1.00 90.19 229 ALA A CA 1
ATOM 1831 C C . ALA A 1 229 ? 2.568 -12.185 -2.318 1.00 90.19 229 ALA A C 1
ATOM 1833 O O . ALA A 1 229 ? 2.699 -12.928 -3.289 1.00 90.19 229 ALA A O 1
ATOM 1834 N N . LEU A 1 230 ? 1.807 -11.083 -2.378 1.00 93.12 230 LEU A N 1
ATOM 1835 C CA . LEU A 1 230 ? 1.196 -10.585 -3.614 1.00 93.12 230 LEU A CA 1
ATOM 1836 C C . LEU A 1 230 ? 2.227 -10.354 -4.731 1.00 93.12 230 LEU A C 1
ATOM 1838 O O . LEU A 1 230 ? 1.978 -10.706 -5.880 1.00 93.12 230 LEU A O 1
ATOM 1842 N N . TYR A 1 231 ? 3.405 -9.830 -4.389 1.00 93.62 231 TYR A N 1
ATOM 1843 C CA . TYR A 1 231 ? 4.488 -9.532 -5.333 1.00 93.62 231 TYR A CA 1
ATOM 1844 C C . TYR A 1 231 ? 5.541 -10.648 -5.414 1.00 93.62 231 TYR A C 1
ATOM 1846 O O . TYR A 1 231 ? 6.585 -10.481 -6.048 1.00 93.62 231 TYR A O 1
ATOM 1854 N N . ALA A 1 232 ? 5.294 -11.800 -4.781 1.00 91.25 232 ALA A N 1
ATOM 1855 C CA . ALA A 1 232 ? 6.229 -12.916 -4.804 1.00 91.25 232 ALA A CA 1
ATOM 1856 C C . ALA A 1 232 ? 6.446 -13.438 -6.232 1.00 91.25 232 ALA A C 1
ATOM 1858 O O . ALA A 1 232 ? 5.520 -13.577 -7.035 1.00 91.25 232 ALA A O 1
ATOM 1859 N N . ALA A 1 233 ? 7.697 -13.767 -6.550 1.00 88.38 233 ALA A N 1
ATOM 1860 C CA . ALA A 1 233 ? 8.037 -14.330 -7.844 1.00 88.38 233 ALA A CA 1
ATOM 1861 C C . ALA A 1 233 ? 7.555 -15.785 -7.943 1.00 88.38 233 ALA A C 1
ATOM 1863 O O . ALA A 1 233 ? 8.047 -16.654 -7.225 1.00 88.38 233 ALA A O 1
ATOM 1864 N N . ILE A 1 234 ? 6.663 -16.059 -8.897 1.00 88.19 234 ILE A N 1
ATOM 1865 C CA . ILE A 1 234 ? 6.221 -17.415 -9.234 1.00 88.19 234 ILE A CA 1
ATOM 1866 C C . ILE A 1 234 ? 6.732 -17.832 -10.627 1.00 88.19 234 ILE A C 1
ATOM 1868 O O . ILE A 1 234 ? 6.696 -17.028 -11.569 1.00 88.19 234 ILE A O 1
ATOM 1872 N N . PRO A 1 235 ? 7.239 -19.068 -10.812 1.00 91.19 235 PRO A N 1
ATOM 1873 C CA . PRO A 1 235 ? 7.528 -19.582 -12.145 1.00 91.19 235 PRO A CA 1
ATOM 1874 C C . PRO A 1 235 ? 6.224 -19.797 -12.922 1.00 91.19 235 PRO A C 1
ATOM 1876 O O . PRO A 1 235 ? 5.363 -20.567 -12.504 1.00 91.19 235 PRO A O 1
ATOM 1879 N N . ILE A 1 236 ? 6.092 -19.140 -14.077 1.00 92.56 236 ILE A N 1
ATOM 1880 C CA . ILE A 1 236 ? 4.865 -19.181 -14.892 1.00 92.56 236 ILE A CA 1
ATOM 1881 C C . ILE A 1 236 ? 4.518 -20.619 -15.316 1.00 92.56 236 ILE A C 1
ATOM 1883 O O . ILE A 1 236 ? 3.357 -21.011 -15.268 1.00 92.56 236 ILE A O 1
ATOM 1887 N N . GLU A 1 237 ? 5.523 -21.427 -15.660 1.00 91.31 237 GLU A N 1
ATOM 1888 C CA . GLU A 1 237 ? 5.328 -22.834 -16.040 1.00 91.31 237 GLU A CA 1
ATOM 1889 C C . GLU A 1 237 ? 4.758 -23.686 -14.896 1.00 91.31 237 GLU A C 1
ATOM 1891 O O . GLU A 1 237 ? 3.980 -24.607 -15.137 1.00 91.31 237 GLU A O 1
ATOM 1896 N N . THR A 1 238 ? 5.079 -23.352 -13.640 1.00 89.56 238 THR A N 1
ATOM 1897 C CA . THR A 1 238 ? 4.485 -24.016 -12.472 1.00 89.56 238 THR A CA 1
ATOM 1898 C C . THR A 1 238 ? 2.989 -23.726 -12.387 1.00 89.56 238 THR A C 1
ATOM 1900 O O . THR A 1 238 ? 2.211 -24.647 -12.150 1.00 89.56 238 THR A O 1
ATOM 1903 N N . VAL A 1 239 ? 2.577 -22.477 -12.636 1.00 89.88 239 VAL A N 1
ATOM 1904 C CA . VAL A 1 239 ? 1.156 -22.086 -12.648 1.00 89.88 239 VAL A CA 1
ATOM 1905 C C . VAL A 1 239 ? 0.416 -22.780 -13.789 1.00 89.88 239 VAL A C 1
ATOM 1907 O O . VAL A 1 239 ? -0.620 -23.392 -13.551 1.00 89.88 239 VAL A O 1
ATOM 1910 N N . LYS A 1 240 ? 0.970 -22.770 -15.010 1.00 90.12 240 LYS A N 1
ATOM 1911 C CA . LYS A 1 240 ? 0.380 -23.473 -16.165 1.00 90.12 240 LYS A CA 1
ATOM 1912 C C . LYS A 1 240 ? 0.141 -24.955 -15.869 1.00 90.12 240 LYS A C 1
ATOM 1914 O O . LYS A 1 240 ? -0.963 -25.451 -16.061 1.00 90.12 240 LYS A O 1
ATOM 1919 N N . LYS A 1 241 ? 1.149 -25.638 -15.320 1.00 88.12 241 LYS A N 1
ATOM 1920 C CA . LYS A 1 241 ? 1.044 -27.054 -14.949 1.00 88.12 241 LYS A CA 1
ATOM 1921 C C . LYS A 1 241 ? 0.012 -27.305 -13.842 1.00 88.12 241 LYS A C 1
ATOM 1923 O O . LYS A 1 241 ? -0.691 -28.316 -13.881 1.00 88.12 241 LYS A O 1
ATOM 1928 N N . ALA A 1 242 ? -0.078 -26.421 -12.847 1.00 85.50 242 ALA A N 1
ATOM 1929 C CA . ALA A 1 242 ? -1.076 -26.536 -11.783 1.00 85.50 242 ALA A CA 1
ATOM 1930 C C . ALA A 1 242 ? -2.502 -26.468 -12.353 1.00 85.50 242 ALA A C 1
ATOM 1932 O O . ALA A 1 242 ? -3.308 -27.350 -12.068 1.00 85.50 242 ALA A O 1
ATOM 1933 N N . LEU A 1 243 ? -2.766 -25.518 -13.259 1.00 85.81 243 LEU A N 1
ATOM 1934 C CA . LEU A 1 243 ? -4.062 -25.381 -13.939 1.00 85.81 243 LEU A CA 1
ATOM 1935 C C . LEU A 1 243 ? -4.456 -26.626 -14.753 1.00 85.81 243 LEU A C 1
ATOM 1937 O O . LEU A 1 243 ? -5.639 -26.918 -14.895 1.00 85.81 243 LEU A O 1
ATOM 1941 N N . GLU A 1 244 ? -3.487 -27.374 -15.282 1.00 83.69 244 GLU A N 1
ATOM 1942 C CA . GLU A 1 244 ? -3.743 -28.602 -16.047 1.00 83.69 244 GLU A CA 1
ATOM 1943 C C . GLU A 1 244 ? -3.956 -29.841 -15.166 1.00 83.69 244 GLU A C 1
ATOM 1945 O O . GLU A 1 244 ? -4.728 -30.729 -15.527 1.00 83.69 244 GLU A O 1
ATOM 1950 N N . THR A 1 245 ? -3.242 -29.938 -14.039 1.00 79.31 245 THR A N 1
ATOM 1951 C CA . THR A 1 245 ? -3.132 -31.191 -13.268 1.00 79.31 245 THR A CA 1
ATOM 1952 C C . THR A 1 245 ? -3.956 -31.218 -11.985 1.00 79.31 245 THR A C 1
ATOM 1954 O O . THR A 1 245 ? -4.496 -32.272 -11.645 1.00 79.31 245 THR A O 1
ATOM 1957 N N . GLN A 1 246 ? -4.046 -30.096 -11.269 1.00 70.62 246 GLN A N 1
ATOM 1958 C CA . GLN A 1 246 ? -4.714 -29.964 -9.971 1.00 70.62 246 GLN A CA 1
ATOM 1959 C C . GLN A 1 246 ? -5.186 -28.511 -9.792 1.00 70.62 246 GLN A C 1
ATOM 1961 O O . GLN A 1 246 ? -4.465 -27.704 -9.206 1.00 70.62 246 GLN A O 1
ATOM 1966 N N . PRO A 1 247 ? -6.372 -28.147 -10.313 1.00 64.44 247 PRO A N 1
ATOM 1967 C CA . PRO A 1 247 ? -6.923 -26.819 -10.088 1.00 64.44 247 PRO A CA 1
ATOM 1968 C C . PRO A 1 247 ? -7.262 -26.652 -8.600 1.00 64.44 247 PRO A C 1
ATOM 1970 O O . PRO A 1 247 ? -8.092 -27.386 -8.061 1.00 64.44 247 PRO A O 1
ATOM 1973 N N . GLU A 1 248 ? -6.612 -25.694 -7.943 1.00 63.91 248 GLU A N 1
ATOM 1974 C CA . GLU A 1 248 ? -6.881 -25.297 -6.559 1.00 63.91 248 GLU A CA 1
ATOM 1975 C C . GLU A 1 248 ? -7.589 -23.935 -6.569 1.00 63.91 248 GLU A C 1
ATOM 1977 O O . GLU A 1 248 ? -6.932 -22.890 -6.502 1.00 63.91 248 GLU A O 1
ATOM 1982 N N . PRO A 1 249 ? -8.930 -23.909 -6.690 1.00 64.69 249 PRO A N 1
ATOM 1983 C CA . PRO A 1 249 ? -9.664 -22.668 -6.528 1.00 64.69 249 PRO A CA 1
ATOM 1984 C C . PRO A 1 249 ? -9.470 -22.134 -5.105 1.00 64.69 249 PRO A C 1
ATOM 1986 O O . PRO A 1 249 ? -9.245 -22.890 -4.158 1.00 64.69 249 PRO A O 1
ATOM 1989 N N . SER A 1 250 ? -9.587 -20.815 -4.963 1.00 65.19 250 SER A N 1
ATOM 1990 C CA . SER A 1 250 ? -9.492 -20.123 -3.676 1.00 65.19 250 SER A CA 1
ATOM 1991 C C . SER A 1 250 ? -10.330 -20.789 -2.576 1.00 65.19 250 SER A C 1
ATOM 1993 O O . SER A 1 250 ? -11.508 -21.092 -2.778 1.00 65.19 250 SER A O 1
ATOM 1995 N N . ILE A 1 251 ? -9.718 -20.973 -1.401 1.00 62.50 251 ILE A N 1
ATOM 1996 C CA . ILE A 1 251 ? -10.331 -21.539 -0.183 1.00 62.50 251 ILE A CA 1
ATOM 1997 C C . ILE A 1 251 ? -10.713 -20.409 0.796 1.00 62.50 251 ILE A C 1
ATOM 1999 O O . ILE A 1 251 ? -10.909 -20.650 1.985 1.00 62.50 251 ILE A O 1
ATOM 2003 N N . LEU A 1 252 ? -10.783 -19.151 0.335 1.00 62.38 252 LEU A N 1
ATOM 2004 C CA . LEU A 1 252 ? -11.184 -18.040 1.202 1.00 62.38 252 LEU A CA 1
ATOM 2005 C C . LEU A 1 252 ? -12.576 -18.314 1.788 1.00 62.38 252 LEU A C 1
ATOM 2007 O O . LEU A 1 252 ? -13.532 -18.594 1.058 1.00 62.38 252 LEU A O 1
ATOM 2011 N N . ASP A 1 253 ? -12.670 -18.257 3.118 1.00 56.62 253 ASP A N 1
ATOM 2012 C CA . ASP A 1 253 ? -13.914 -18.525 3.831 1.00 56.62 253 ASP A CA 1
ATOM 2013 C C . ASP A 1 253 ? -14.976 -17.489 3.426 1.00 56.62 253 ASP A C 1
ATOM 2015 O O . ASP A 1 253 ? -14.684 -16.307 3.235 1.00 56.62 253 ASP A O 1
ATOM 2019 N N . ASN A 1 254 ? -16.239 -17.908 3.331 1.00 53.91 254 ASN A N 1
ATOM 2020 C CA . ASN A 1 254 ? -17.347 -17.030 2.922 1.00 53.91 254 ASN A CA 1
ATOM 2021 C C . ASN A 1 254 ? -17.646 -15.911 3.941 1.00 53.91 254 ASN A C 1
ATOM 2023 O O . ASN A 1 254 ? -18.554 -15.116 3.715 1.00 53.91 254 ASN A O 1
ATOM 2027 N N . LYS A 1 255 ? -16.926 -15.885 5.066 1.00 52.34 255 LYS A N 1
ATOM 2028 C CA . LYS A 1 255 ? -17.041 -14.891 6.136 1.00 52.34 255 LYS A CA 1
ATOM 2029 C C . LYS A 1 255 ? -16.111 -13.691 5.979 1.00 52.34 255 LYS A C 1
ATOM 2031 O O . LYS A 1 255 ? -16.268 -12.749 6.747 1.00 52.34 255 LYS A O 1
ATOM 2036 N N . LEU A 1 256 ? -15.155 -13.721 5.045 1.00 52.12 256 LEU A N 1
ATOM 2037 C CA . LEU A 1 256 ? -14.355 -12.534 4.757 1.00 52.12 256 LEU A CA 1
ATOM 2038 C C . LEU A 1 256 ? -15.269 -11.457 4.175 1.00 52.12 256 LEU A C 1
ATOM 2040 O O . LEU A 1 256 ? -15.806 -11.611 3.074 1.00 52.12 256 LEU A O 1
ATOM 2044 N N . ASN A 1 257 ? -15.447 -10.388 4.943 1.00 53.34 257 ASN A N 1
ATOM 2045 C CA . ASN A 1 257 ? -16.121 -9.195 4.478 1.00 53.34 257 ASN A CA 1
ATOM 2046 C C . ASN A 1 257 ? -15.238 -8.562 3.392 1.00 53.34 257 ASN A C 1
ATOM 2048 O O . ASN A 1 257 ? -14.023 -8.436 3.529 1.00 53.34 257 ASN A O 1
ATOM 2052 N N . SER A 1 258 ? -15.840 -8.323 2.233 1.00 52.94 258 SER A N 1
ATOM 2053 C CA . SER A 1 258 ? -15.168 -7.748 1.074 1.00 52.94 258 SER A CA 1
ATOM 2054 C C . SER A 1 258 ? -15.329 -6.240 1.139 1.00 52.94 258 SER A C 1
ATOM 2056 O O . SER A 1 258 ? -16.425 -5.781 1.431 1.00 52.94 258 SER A O 1
ATOM 2058 N N . ILE A 1 259 ? -14.303 -5.485 0.738 1.00 58.22 259 ILE A N 1
ATOM 2059 C CA . ILE A 1 259 ? -14.462 -4.069 0.393 1.00 58.22 259 ILE A CA 1
ATOM 2060 C C . ILE A 1 259 ? -15.255 -3.982 -0.922 1.00 58.22 259 ILE A C 1
ATOM 2062 O O . ILE A 1 259 ? -14.694 -3.834 -2.014 1.00 58.22 259 ILE A O 1
ATOM 2066 N N . GLU A 1 260 ? -16.577 -4.135 -0.840 1.00 56.59 260 GLU A N 1
ATOM 2067 C CA . GLU A 1 260 ? -17.495 -3.996 -1.978 1.00 56.59 260 GLU A CA 1
ATOM 2068 C C . GLU A 1 260 ? -17.408 -2.584 -2.577 1.00 56.59 260 GLU A C 1
ATOM 2070 O O . GLU A 1 260 ? -17.533 -2.399 -3.794 1.00 56.59 260 GLU A O 1
ATOM 2075 N N . TRP A 1 261 ? -17.082 -1.589 -1.744 1.00 54.06 261 TRP A N 1
ATOM 2076 C CA . TRP A 1 261 ? -16.886 -0.207 -2.169 1.00 54.06 261 TRP A CA 1
ATOM 2077 C C . TRP A 1 261 ? -15.794 -0.062 -3.246 1.00 54.06 261 TRP A C 1
ATOM 2079 O O . TRP A 1 261 ? -16.035 0.558 -4.286 1.00 54.06 261 TRP A O 1
ATOM 2089 N N . ALA A 1 262 ? -14.626 -0.691 -3.071 1.00 48.56 262 ALA A N 1
ATOM 2090 C CA . ALA A 1 262 ? -13.505 -0.575 -4.008 1.00 48.56 262 ALA A CA 1
ATOM 2091 C C . ALA A 1 262 ? -13.803 -1.298 -5.330 1.00 48.56 262 ALA A C 1
ATOM 2093 O O . ALA A 1 262 ? -13.517 -0.781 -6.411 1.00 48.56 262 ALA A O 1
ATOM 2094 N N . LEU A 1 263 ? -14.452 -2.462 -5.268 1.00 51.97 263 LEU A N 1
ATOM 2095 C CA . LEU A 1 263 ? -14.914 -3.212 -6.441 1.00 51.97 263 LEU A CA 1
ATOM 2096 C C . LEU A 1 263 ? -15.864 -2.386 -7.319 1.00 51.97 263 LEU A C 1
ATOM 2098 O O . LEU A 1 263 ? -15.710 -2.352 -8.540 1.00 51.97 263 LEU A O 1
ATOM 2102 N N . SER A 1 264 ? -16.800 -1.658 -6.701 1.00 58.22 264 SER A N 1
ATOM 2103 C CA . SER A 1 264 ? -17.776 -0.833 -7.429 1.00 58.22 264 SER A CA 1
ATOM 2104 C C . SER A 1 264 ? -17.137 0.325 -8.215 1.00 58.22 264 SER A C 1
ATOM 2106 O O . SER A 1 264 ? -17.665 0.738 -9.249 1.00 58.22 264 SER A O 1
ATOM 2108 N N . ARG A 1 265 ? -15.974 0.824 -7.765 1.00 59.00 265 ARG A N 1
ATOM 2109 C CA . ARG A 1 265 ? -15.259 1.974 -8.355 1.00 59.00 265 ARG A CA 1
ATOM 2110 C C . ARG A 1 265 ? -14.035 1.609 -9.201 1.00 59.00 265 ARG A C 1
ATOM 2112 O O . ARG A 1 265 ? -13.435 2.474 -9.842 1.00 59.00 265 ARG A O 1
ATOM 2119 N N . THR A 1 266 ? -13.669 0.331 -9.237 1.00 57.69 266 THR A N 1
ATOM 2120 C CA . THR A 1 266 ? -12.495 -0.181 -9.973 1.00 57.69 266 THR A CA 1
ATOM 2121 C C . THR A 1 266 ? -12.855 -0.801 -11.322 1.00 57.69 266 THR A C 1
ATOM 2123 O O . THR A 1 266 ? -11.992 -1.352 -12.002 1.00 57.69 266 THR A O 1
ATOM 2126 N N . HIS A 1 267 ? -14.110 -0.667 -11.758 1.00 57.31 267 HIS A N 1
ATOM 2127 C CA . HIS A 1 267 ? -14.580 -1.200 -13.032 1.00 57.31 267 HIS A CA 1
ATOM 2128 C C . HIS A 1 267 ? -13.862 -0.553 -14.234 1.00 57.31 267 HIS A C 1
ATOM 2130 O O . HIS A 1 267 ? -14.152 0.579 -14.619 1.00 57.31 267 HIS A O 1
ATOM 2136 N N . MET A 1 268 ? -12.972 -1.301 -14.892 1.00 57.91 268 MET A N 1
ATOM 2137 C CA . MET A 1 268 ? -12.303 -0.872 -16.130 1.00 57.91 268 MET A CA 1
ATOM 2138 C C . MET A 1 268 ? -12.981 -1.487 -17.360 1.00 57.91 268 MET A C 1
ATOM 2140 O O . MET A 1 268 ? -12.724 -2.637 -17.707 1.00 57.91 268 MET A O 1
ATOM 2144 N N . MET A 1 269 ? -13.877 -0.752 -18.027 1.00 59.69 269 MET A N 1
ATOM 2145 C CA . MET A 1 269 ? -14.548 -1.266 -19.233 1.00 59.69 269 MET A CA 1
ATOM 2146 C C . MET A 1 269 ? -13.528 -1.700 -20.304 1.00 59.69 269 MET A C 1
ATOM 2148 O O . MET A 1 269 ? -12.559 -0.988 -20.549 1.00 59.69 269 MET A O 1
ATOM 2152 N N . GLY A 1 270 ? -13.775 -2.844 -20.954 1.00 70.75 270 GLY A N 1
ATOM 2153 C CA . GLY A 1 270 ? -12.987 -3.321 -22.098 1.00 70.75 270 GLY A CA 1
ATOM 2154 C C . GLY A 1 270 ? -11.688 -4.068 -21.771 1.00 70.75 270 GLY A C 1
ATOM 2155 O O . GLY A 1 270 ? -10.865 -4.234 -22.665 1.00 70.75 270 GLY A O 1
ATOM 2156 N N . SER A 1 271 ? -11.469 -4.502 -20.524 1.00 85.31 271 SER A N 1
ATOM 2157 C CA . SER A 1 271 ? -10.336 -5.379 -20.197 1.00 85.31 271 SER A CA 1
ATOM 2158 C C . SER A 1 271 ? -10.637 -6.853 -20.489 1.00 85.31 271 SER A C 1
ATOM 2160 O O . SER A 1 271 ? -11.779 -7.301 -20.372 1.00 85.31 271 SER A O 1
ATOM 2162 N N . PHE A 1 272 ? -9.583 -7.634 -20.740 1.00 92.06 272 PHE A N 1
ATOM 2163 C CA . PHE A 1 272 ? -9.689 -9.082 -20.934 1.00 92.06 272 PHE A CA 1
ATOM 2164 C C . PHE A 1 272 ? -10.327 -9.796 -19.730 1.00 92.06 272 PHE A C 1
ATOM 2166 O O . PHE A 1 272 ? -11.150 -10.698 -19.891 1.00 92.06 272 PHE A O 1
ATOM 2173 N N . LEU A 1 273 ? -9.991 -9.362 -18.507 1.00 89.50 273 LEU A N 1
ATOM 2174 C CA . LEU A 1 273 ? -10.631 -9.865 -17.289 1.00 89.50 273 LEU A CA 1
ATOM 2175 C C . LEU A 1 273 ? -12.147 -9.636 -17.307 1.00 89.50 273 LEU A C 1
ATOM 2177 O O . LEU A 1 273 ? -12.896 -10.547 -16.971 1.00 89.50 273 LEU A O 1
ATOM 2181 N N . ASN A 1 274 ? -12.605 -8.454 -17.721 1.00 86.00 274 ASN A N 1
ATOM 2182 C CA . ASN A 1 274 ? -14.031 -8.136 -17.755 1.00 86.00 274 ASN A CA 1
ATOM 2183 C C . ASN A 1 274 ? -14.781 -8.924 -18.837 1.00 86.00 274 ASN A C 1
ATOM 2185 O O . ASN A 1 274 ? -15.898 -9.376 -18.586 1.00 86.00 274 ASN A O 1
ATOM 2189 N N . ASP A 1 275 ? -14.152 -9.168 -19.988 1.00 88.31 275 ASP A N 1
ATOM 2190 C CA . ASP A 1 275 ? -14.712 -10.029 -21.036 1.00 88.31 275 ASP A CA 1
ATOM 2191 C C . ASP A 1 275 ? -14.908 -11.475 -20.549 1.00 88.31 275 ASP A C 1
ATOM 2193 O O . ASP A 1 275 ? -15.913 -12.112 -20.877 1.00 88.31 275 ASP A O 1
ATOM 2197 N N . CYS A 1 276 ? -13.985 -11.983 -19.722 1.00 88.88 276 CYS A N 1
ATOM 2198 C CA . CYS A 1 276 ? -14.117 -13.292 -19.077 1.00 88.88 276 CYS A CA 1
ATOM 2199 C C . CYS A 1 276 ? -15.168 -13.275 -17.952 1.00 88.88 276 CYS A C 1
ATOM 2201 O O . CYS A 1 276 ? -15.998 -14.180 -17.862 1.00 88.88 276 CYS A O 1
ATOM 2203 N N . LEU A 1 277 ? -15.179 -12.234 -17.108 1.00 84.44 277 LEU A N 1
ATOM 2204 C CA . LEU A 1 277 ? -16.152 -12.071 -16.018 1.00 84.44 277 LEU A CA 1
ATOM 2205 C C . LEU A 1 277 ? -17.598 -12.033 -16.528 1.00 84.44 277 LEU A C 1
ATOM 2207 O O . LEU A 1 277 ? -18.496 -12.547 -15.866 1.00 84.44 277 LEU A O 1
ATOM 2211 N N . ALA A 1 278 ? -17.827 -11.481 -17.722 1.00 84.31 278 ALA A N 1
ATOM 2212 C CA . ALA A 1 278 ? -19.142 -11.467 -18.359 1.00 84.31 278 ALA A CA 1
ATOM 2213 C C . ALA A 1 278 ? -19.681 -12.874 -18.701 1.00 84.31 278 ALA A C 1
ATOM 2215 O O . ALA A 1 278 ? -20.870 -13.012 -18.992 1.00 84.31 278 ALA A O 1
ATOM 2216 N N . ARG A 1 279 ? -18.829 -13.911 -18.682 1.00 86.06 279 ARG A N 1
ATOM 2217 C CA . ARG A 1 279 ? -19.174 -15.299 -19.041 1.00 86.06 279 ARG A CA 1
ATOM 2218 C C . ARG A 1 279 ? -19.223 -16.263 -17.851 1.00 86.06 279 ARG A C 1
ATOM 2220 O O . ARG A 1 279 ? -19.718 -17.375 -18.023 1.00 86.06 279 ARG A O 1
ATOM 2227 N N . ILE A 1 280 ? -18.744 -15.872 -16.666 1.00 81.38 280 ILE A N 1
ATOM 2228 C CA . ILE A 1 280 ? -18.762 -16.742 -15.477 1.00 81.38 280 ILE A CA 1
ATOM 2229 C C . ILE A 1 280 ? -20.079 -16.642 -14.703 1.00 81.38 280 ILE A C 1
ATOM 2231 O O . ILE A 1 280 ? -20.754 -15.615 -14.690 1.00 81.38 280 ILE A O 1
ATOM 2235 N N . THR A 1 281 ? -20.414 -17.703 -13.970 1.00 74.62 281 THR A N 1
ATOM 2236 C CA . THR A 1 281 ? -21.589 -17.745 -13.083 1.00 74.62 281 THR A CA 1
ATOM 2237 C C . THR A 1 281 ? -21.266 -17.431 -11.620 1.00 74.62 281 THR A C 1
ATOM 2239 O O . THR A 1 281 ? -22.169 -17.113 -10.851 1.00 74.62 281 THR A O 1
ATOM 2242 N N . HIS A 1 282 ? -19.996 -17.514 -11.208 1.00 72.56 282 HIS A N 1
ATOM 2243 C CA . HIS A 1 282 ? -19.557 -17.395 -9.809 1.00 72.56 282 HIS A CA 1
ATOM 2244 C C . HIS A 1 282 ? -18.869 -16.056 -9.501 1.00 72.56 282 HIS A C 1
ATOM 2246 O O . HIS A 1 282 ? -17.797 -16.022 -8.893 1.00 72.56 282 HIS A O 1
ATOM 2252 N N . VAL A 1 283 ? -19.493 -14.949 -9.911 1.00 72.56 283 VAL A N 1
ATOM 2253 C CA . VAL A 1 283 ? -18.945 -13.587 -9.769 1.00 72.56 283 VAL A CA 1
ATOM 2254 C C . VAL A 1 283 ? -18.589 -13.255 -8.315 1.00 72.56 283 VAL A C 1
ATOM 2256 O O . VAL A 1 283 ? -17.525 -12.694 -8.069 1.00 72.56 283 VAL A O 1
ATOM 2259 N N . ASP A 1 284 ? -19.397 -13.691 -7.343 1.00 73.44 284 ASP A N 1
ATOM 2260 C CA . ASP A 1 284 ? -19.163 -13.407 -5.919 1.00 73.44 284 ASP A CA 1
ATOM 2261 C C . ASP A 1 284 ? -17.822 -13.956 -5.406 1.00 73.44 284 ASP A C 1
ATOM 2263 O O . ASP A 1 284 ? -17.169 -13.327 -4.574 1.00 73.44 284 ASP A O 1
ATOM 2267 N N . ARG A 1 285 ? -17.394 -15.137 -5.882 1.00 79.56 285 ARG A N 1
ATOM 2268 C CA . ARG A 1 285 ? -16.092 -15.709 -5.494 1.00 79.56 285 ARG A CA 1
ATOM 2269 C C . ARG A 1 285 ? -14.960 -14.839 -6.024 1.00 79.56 285 ARG A C 1
ATOM 2271 O O . ARG A 1 285 ? -14.039 -14.515 -5.284 1.00 79.56 285 ARG A O 1
ATOM 2278 N N . VAL A 1 286 ? -15.044 -14.464 -7.298 1.00 79.06 286 VAL A N 1
ATOM 2279 C CA . VAL A 1 286 ? -14.010 -13.662 -7.955 1.00 79.06 286 VAL A CA 1
ATOM 2280 C C . VAL A 1 286 ? -13.936 -12.263 -7.347 1.00 79.06 286 VAL A C 1
ATOM 2282 O O . VAL A 1 286 ? -12.840 -11.758 -7.129 1.00 79.06 286 VAL A O 1
ATOM 2285 N N . ALA A 1 287 ? -15.078 -11.673 -6.988 1.00 77.69 287 ALA A N 1
ATOM 2286 C CA . ALA A 1 287 ? -15.141 -10.414 -6.253 1.00 77.69 287 ALA A CA 1
ATOM 2287 C C . ALA A 1 287 ? -14.408 -10.501 -4.902 1.00 77.69 287 ALA A C 1
ATOM 2289 O O . ALA A 1 287 ? -13.561 -9.657 -4.617 1.00 77.69 287 ALA A O 1
ATOM 2290 N N . ARG A 1 288 ? -14.644 -11.557 -4.108 1.00 78.81 288 ARG A N 1
ATOM 2291 C CA . ARG A 1 288 ? -13.924 -11.768 -2.836 1.00 78.81 288 ARG A CA 1
ATOM 2292 C C . ARG A 1 288 ? -12.422 -11.955 -3.032 1.00 78.81 288 ARG A C 1
ATOM 2294 O O . ARG A 1 288 ? -11.630 -11.310 -2.350 1.00 78.81 288 ARG A O 1
ATOM 2301 N N . ASP A 1 289 ? -12.025 -12.805 -3.977 1.00 83.38 289 ASP A N 1
ATOM 2302 C CA . ASP A 1 289 ? -10.612 -13.041 -4.292 1.00 83.38 289 ASP A CA 1
ATOM 2303 C C . ASP A 1 289 ? -9.914 -11.750 -4.751 1.00 83.38 289 ASP A C 1
ATOM 2305 O O . ASP A 1 289 ? -8.754 -11.501 -4.413 1.00 83.38 289 ASP A O 1
ATOM 2309 N N . PHE A 1 290 ? -10.629 -10.909 -5.499 1.00 85.31 290 PHE A N 1
ATOM 2310 C CA . PHE A 1 290 ? -10.145 -9.605 -5.922 1.00 85.31 290 PHE A CA 1
ATOM 2311 C C . PHE A 1 290 ? -9.992 -8.646 -4.742 1.00 85.31 290 PHE A C 1
ATOM 2313 O O . PHE A 1 290 ? -8.920 -8.065 -4.587 1.00 85.31 290 PHE A O 1
ATOM 2320 N N . ALA A 1 291 ? -11.011 -8.515 -3.885 1.00 82.19 291 ALA A N 1
ATOM 2321 C CA . ALA A 1 291 ? -10.945 -7.681 -2.684 1.00 82.19 291 ALA A CA 1
ATOM 2322 C C . ALA A 1 291 ? -9.763 -8.088 -1.792 1.00 82.19 291 ALA A C 1
ATOM 2324 O O . ALA A 1 291 ? -9.000 -7.239 -1.343 1.00 82.19 291 ALA A O 1
ATOM 2325 N N . PHE A 1 292 ? -9.522 -9.390 -1.641 1.00 85.38 292 PHE A N 1
ATOM 2326 C CA . PHE A 1 292 ? -8.357 -9.907 -0.927 1.00 85.38 292 PHE A CA 1
ATOM 2327 C C . PHE A 1 292 ? -7.021 -9.485 -1.564 1.00 85.38 292 PHE A C 1
ATOM 2329 O O . PHE A 1 292 ? -6.080 -9.115 -0.857 1.00 85.38 292 PHE A O 1
ATOM 2336 N N . CYS A 1 293 ? -6.919 -9.498 -2.898 1.00 90.06 293 CYS A N 1
ATOM 2337 C CA . CYS A 1 293 ? -5.734 -8.992 -3.598 1.00 90.06 293 CYS A CA 1
ATOM 2338 C C . CYS A 1 293 ? -5.559 -7.477 -3.408 1.00 90.06 293 CYS A C 1
ATOM 2340 O O . CYS A 1 293 ? -4.433 -7.020 -3.219 1.00 90.06 293 CYS A O 1
ATOM 2342 N N . VAL A 1 294 ? -6.650 -6.706 -3.413 1.00 89.25 294 VAL A N 1
ATOM 2343 C CA . VAL A 1 294 ? -6.622 -5.259 -3.147 1.00 89.25 294 VAL A CA 1
ATOM 2344 C C . VAL A 1 294 ? -6.168 -4.978 -1.718 1.00 89.25 294 VAL A C 1
ATOM 2346 O O . VAL A 1 294 ? -5.246 -4.190 -1.534 1.00 89.25 294 VAL A O 1
ATOM 2349 N N . ASN A 1 295 ? -6.711 -5.671 -0.717 1.00 89.25 295 ASN A N 1
ATOM 2350 C CA . ASN A 1 295 ? -6.307 -5.506 0.682 1.00 89.25 295 ASN A CA 1
ATOM 2351 C C . ASN A 1 295 ? -4.820 -5.817 0.882 1.00 89.25 295 ASN A C 1
ATOM 2353 O O . ASN A 1 295 ? -4.109 -5.063 1.544 1.00 89.25 295 ASN A O 1
ATOM 2357 N N . ARG A 1 296 ? -4.314 -6.878 0.239 1.00 91.81 296 ARG A N 1
ATOM 2358 C CA . ARG A 1 296 ? -2.873 -7.176 0.202 1.00 91.81 296 ARG A CA 1
ATOM 2359 C C . ARG A 1 296 ? -2.069 -6.056 -0.434 1.00 91.81 296 ARG A C 1
ATOM 2361 O O . ARG A 1 296 ? -1.026 -5.690 0.094 1.00 91.81 296 ARG A O 1
ATOM 2368 N N . ALA A 1 297 ? -2.545 -5.510 -1.548 1.00 92.00 297 ALA A N 1
ATOM 2369 C CA . ALA A 1 297 ? -1.875 -4.408 -2.218 1.00 92.00 297 ALA A CA 1
ATOM 2370 C C . ALA A 1 297 ? -1.838 -3.154 -1.330 1.00 92.00 297 ALA A C 1
ATOM 2372 O O . ALA A 1 297 ? -0.822 -2.463 -1.320 1.00 92.00 297 ALA A O 1
ATOM 2373 N N . ILE A 1 298 ? -2.911 -2.885 -0.570 1.00 90.38 298 ILE A N 1
ATOM 2374 C CA . ILE A 1 298 ? -2.992 -1.758 0.372 1.00 90.38 298 ILE A CA 1
ATOM 2375 C C . ILE A 1 298 ? -1.938 -1.941 1.457 1.00 90.38 298 ILE A C 1
ATOM 2377 O O . ILE A 1 298 ? -1.113 -1.058 1.661 1.00 90.38 298 ILE A O 1
ATOM 2381 N N . VAL A 1 299 ? -1.910 -3.101 2.114 1.00 91.25 299 VAL A N 1
ATOM 2382 C CA . VAL A 1 299 ? -0.961 -3.358 3.207 1.00 91.25 299 VAL A CA 1
ATOM 2383 C C . VAL A 1 299 ? 0.492 -3.379 2.711 1.00 91.25 299 VAL A C 1
ATOM 2385 O O . VAL A 1 299 ? 1.370 -2.869 3.397 1.00 91.25 299 VAL A O 1
ATOM 2388 N N . ALA A 1 300 ? 0.756 -3.922 1.519 1.00 91.81 300 ALA A N 1
ATOM 2389 C CA . ALA A 1 300 ? 2.100 -4.012 0.934 1.00 91.81 300 ALA A CA 1
ATOM 2390 C C . ALA A 1 300 ? 2.593 -2.710 0.270 1.00 91.81 300 ALA A C 1
ATOM 2392 O O . ALA A 1 300 ? 3.678 -2.681 -0.317 1.00 91.81 300 ALA A O 1
ATOM 2393 N N . SER A 1 301 ? 1.789 -1.650 0.299 1.00 88.44 301 SER A N 1
ATOM 2394 C CA . SER A 1 301 ? 2.179 -0.338 -0.210 1.00 88.44 301 SER A CA 1
ATOM 2395 C C . SER A 1 301 ? 3.185 0.359 0.723 1.00 88.44 301 SER A C 1
ATOM 2397 O O . SER A 1 301 ? 3.229 0.054 1.916 1.00 88.44 301 SER A O 1
ATOM 2399 N N . PRO A 1 302 ? 3.968 1.334 0.225 1.00 83.62 302 PRO A N 1
ATOM 2400 C CA . PRO A 1 302 ? 4.899 2.096 1.060 1.00 83.62 302 PRO A CA 1
ATOM 2401 C C . PRO A 1 302 ? 4.233 2.834 2.228 1.00 83.62 302 PRO A C 1
ATOM 2403 O O . PRO A 1 302 ? 4.851 2.997 3.275 1.00 83.62 302 PRO A O 1
ATOM 2406 N N . GLU A 1 303 ? 2.985 3.277 2.060 1.00 83.25 303 GLU A N 1
ATOM 2407 C CA . GLU A 1 303 ? 2.232 3.987 3.101 1.00 83.25 303 GLU A CA 1
ATOM 2408 C C . GLU A 1 303 ? 1.542 3.036 4.095 1.00 83.25 303 GLU A C 1
ATOM 2410 O O . GLU A 1 303 ? 0.999 3.488 5.101 1.00 83.25 303 GLU A O 1
ATOM 2415 N N . GLY A 1 304 ? 1.548 1.726 3.825 1.00 84.69 304 GLY A N 1
ATOM 2416 C CA . GLY A 1 304 ? 0.868 0.719 4.632 1.00 84.69 304 GLY A CA 1
ATOM 2417 C C . GLY A 1 304 ? -0.660 0.836 4.594 1.00 84.69 304 GLY A C 1
ATOM 2418 O O . GLY A 1 304 ? -1.260 1.312 3.621 1.00 84.69 304 GLY A O 1
ATOM 2419 N N . LEU A 1 305 ? -1.305 0.370 5.669 1.00 86.12 305 LEU A N 1
ATOM 2420 C CA . LEU A 1 305 ? -2.757 0.431 5.837 1.00 86.12 305 LEU A CA 1
ATOM 2421 C C . LEU A 1 305 ? -3.206 1.871 6.128 1.00 86.12 305 LEU A C 1
ATOM 2423 O O . LEU A 1 305 ? -3.406 2.251 7.274 1.00 86.12 305 LEU A O 1
ATOM 2427 N N . MET A 1 306 ? -3.345 2.658 5.063 1.00 81.81 306 MET A N 1
ATOM 2428 C CA . MET A 1 306 ? -3.857 4.028 5.075 1.00 81.81 306 MET A CA 1
ATOM 2429 C C . MET A 1 306 ? -5.037 4.122 4.112 1.00 81.81 306 MET A C 1
ATOM 2431 O O . MET A 1 306 ? -4.854 4.030 2.894 1.00 81.81 306 MET A O 1
ATOM 2435 N N . LEU A 1 307 ? -6.246 4.286 4.654 1.00 87.00 307 LEU A N 1
ATOM 2436 C CA . LEU A 1 307 ? -7.495 4.238 3.883 1.00 87.00 307 LEU A CA 1
ATOM 2437 C C . LEU A 1 307 ? -8.153 5.613 3.644 1.00 87.00 307 LEU A C 1
ATOM 2439 O O . LEU A 1 307 ? -9.199 5.682 3.004 1.00 87.00 307 LEU A O 1
ATOM 2443 N N . ARG A 1 308 ? -7.538 6.711 4.106 1.00 84.50 308 ARG A N 1
ATOM 2444 C CA . ARG A 1 308 ? -8.076 8.080 3.957 1.00 84.50 308 ARG A CA 1
ATOM 2445 C C . ARG A 1 308 ? -8.081 8.593 2.515 1.00 84.50 308 ARG A C 1
ATOM 2447 O O . ARG A 1 308 ? -8.965 9.350 2.130 1.00 84.50 308 ARG A O 1
ATOM 2454 N N . ASP A 1 309 ? -7.086 8.210 1.715 1.00 86.88 309 ASP A N 1
ATOM 2455 C CA . ASP A 1 309 ? -6.974 8.652 0.321 1.00 86.88 309 ASP A CA 1
ATOM 2456 C C . ASP A 1 309 ? -7.725 7.700 -0.616 1.00 86.88 309 ASP A C 1
ATOM 2458 O O . ASP A 1 309 ? -7.182 6.721 -1.134 1.00 86.88 309 ASP A O 1
ATOM 2462 N N . LEU A 1 310 ? -8.994 8.021 -0.857 1.00 84.75 310 LEU A N 1
ATOM 2463 C CA . LEU A 1 310 ? -9.869 7.250 -1.738 1.00 84.75 310 LEU A CA 1
ATOM 2464 C C . LEU A 1 310 ? -9.364 7.190 -3.186 1.00 84.75 310 LEU A C 1
ATOM 2466 O O . LEU A 1 310 ? -9.529 6.165 -3.846 1.00 84.75 310 LEU A O 1
ATOM 2470 N N . SER A 1 311 ? -8.709 8.248 -3.679 1.00 85.56 311 SER A N 1
ATOM 2471 C CA . SER A 1 311 ? -8.175 8.276 -5.050 1.00 85.56 311 SER A CA 1
ATOM 2472 C C . SER A 1 311 ? -7.024 7.285 -5.206 1.00 85.56 311 SER A C 1
ATOM 2474 O O . SER A 1 311 ? -6.931 6.574 -6.211 1.00 85.56 311 SER A O 1
ATOM 2476 N N . ARG A 1 312 ? -6.171 7.183 -4.181 1.00 86.56 312 ARG A N 1
ATOM 2477 C CA . ARG A 1 312 ? -5.117 6.168 -4.103 1.00 86.56 312 ARG A CA 1
ATOM 2478 C C . ARG A 1 312 ? -5.693 4.756 -4.054 1.00 86.56 312 ARG A C 1
ATOM 2480 O O . ARG A 1 312 ? -5.206 3.895 -4.785 1.00 86.56 312 ARG A O 1
ATOM 2487 N N . LEU A 1 313 ? -6.723 4.510 -3.241 1.00 86.12 313 LEU A N 1
ATOM 2488 C CA . LEU A 1 313 ? -7.373 3.194 -3.175 1.00 86.12 313 LEU A CA 1
ATOM 2489 C C . LEU A 1 313 ? -7.979 2.790 -4.527 1.00 86.12 313 LEU A C 1
ATOM 2491 O O . LEU A 1 313 ? -7.798 1.654 -4.969 1.00 86.12 313 LEU A O 1
ATOM 2495 N N . GLU A 1 314 ? -8.627 3.727 -5.226 1.00 83.38 314 GLU A N 1
ATOM 2496 C CA . GLU A 1 314 ? -9.135 3.506 -6.584 1.00 83.38 314 GLU A CA 1
ATOM 2497 C C . GLU A 1 314 ? -8.006 3.179 -7.572 1.00 83.38 314 GLU A C 1
ATOM 2499 O O . GLU A 1 314 ? -8.122 2.232 -8.354 1.00 83.38 314 GLU A O 1
ATOM 2504 N N . HIS A 1 315 ? -6.899 3.929 -7.534 1.00 85.38 315 HIS A N 1
ATOM 2505 C CA . HIS A 1 315 ? -5.738 3.673 -8.390 1.00 85.38 315 HIS A CA 1
ATOM 2506 C C . HIS A 1 315 ? -5.137 2.288 -8.130 1.00 85.38 315 HIS A C 1
ATOM 2508 O O . HIS A 1 315 ? -4.856 1.541 -9.068 1.00 85.38 315 HIS A O 1
ATOM 2514 N N . LEU A 1 316 ? -4.993 1.914 -6.861 1.00 87.88 316 LEU A N 1
ATOM 2515 C CA . LEU A 1 316 ? -4.450 0.626 -6.460 1.00 87.88 316 LEU A CA 1
ATOM 2516 C C . LEU A 1 316 ? -5.348 -0.533 -6.898 1.00 87.88 316 LEU A C 1
ATOM 2518 O O . LEU A 1 316 ? -4.858 -1.508 -7.465 1.00 87.88 316 LEU A O 1
ATOM 2522 N N . GLY A 1 317 ? -6.663 -0.401 -6.721 1.00 87.56 317 GLY A N 1
ATOM 2523 C CA . GLY A 1 317 ? -7.622 -1.387 -7.207 1.00 87.56 317 GLY A CA 1
ATOM 2524 C C . GLY A 1 317 ? -7.592 -1.537 -8.731 1.00 87.56 317 GLY A C 1
ATOM 2525 O O . GLY A 1 317 ? -7.553 -2.660 -9.234 1.00 87.56 317 GLY A O 1
ATOM 2526 N N . ARG A 1 318 ? -7.500 -0.431 -9.486 1.00 87.62 318 ARG A N 1
ATOM 2527 C CA . ARG A 1 318 ? -7.297 -0.473 -10.951 1.00 87.62 318 ARG A CA 1
ATOM 2528 C C . ARG A 1 318 ? -5.978 -1.144 -11.326 1.00 87.62 318 ARG A C 1
ATOM 2530 O O . ARG A 1 318 ? -5.930 -1.894 -12.300 1.00 87.62 318 ARG A O 1
ATOM 2537 N N . SER A 1 319 ? -4.922 -0.916 -10.548 1.00 91.12 319 SER A N 1
ATOM 2538 C CA . SER A 1 319 ? -3.626 -1.558 -10.764 1.00 91.12 319 SER A CA 1
ATOM 2539 C C . SER A 1 319 ? -3.703 -3.073 -10.559 1.00 91.12 319 SER A C 1
ATOM 2541 O O . SER A 1 319 ? -3.246 -3.843 -11.409 1.00 91.12 319 SER A O 1
ATOM 2543 N N . VAL A 1 320 ? -4.352 -3.522 -9.479 1.00 92.50 320 VAL A N 1
ATOM 2544 C CA . VAL A 1 320 ? -4.607 -4.947 -9.210 1.00 92.50 320 VAL A CA 1
ATOM 2545 C C . VAL A 1 320 ? -5.430 -5.573 -10.334 1.00 92.50 320 VAL A C 1
ATOM 2547 O O . VAL A 1 320 ? -5.039 -6.615 -10.862 1.00 92.50 320 VAL A O 1
ATOM 2550 N N . HIS A 1 321 ? -6.503 -4.908 -10.768 1.00 91.31 321 HIS A N 1
ATOM 2551 C CA . HIS A 1 321 ? -7.344 -5.351 -11.888 1.00 91.31 321 HIS A CA 1
ATOM 2552 C C . HIS A 1 321 ? -6.557 -5.499 -13.187 1.00 91.31 321 HIS A C 1
ATOM 2554 O O . HIS A 1 321 ? -6.571 -6.574 -13.787 1.00 91.31 321 HIS A O 1
ATOM 2560 N N . SER A 1 322 ? -5.799 -4.470 -13.566 1.00 92.75 322 SER A N 1
ATOM 2561 C CA . SER A 1 322 ? -4.965 -4.469 -14.775 1.00 92.75 322 SER A CA 1
ATOM 2562 C C . SER A 1 322 ? -3.942 -5.606 -14.751 1.00 92.75 322 SER A C 1
ATOM 2564 O O . SER A 1 322 ? -3.775 -6.332 -15.727 1.00 92.75 322 SER A O 1
ATOM 2566 N N . THR A 1 323 ? -3.316 -5.838 -13.599 1.00 95.44 323 THR A N 1
ATOM 2567 C CA . THR A 1 323 ? -2.285 -6.876 -13.445 1.00 95.44 323 THR A CA 1
ATOM 2568 C C . THR A 1 323 ? -2.864 -8.283 -13.529 1.00 95.44 323 THR A C 1
ATOM 2570 O O . THR A 1 323 ? -2.277 -9.154 -14.173 1.00 95.44 323 THR A O 1
ATOM 2573 N N . ILE A 1 324 ? -4.024 -8.514 -12.905 1.00 95.00 324 ILE A N 1
ATOM 2574 C CA . ILE A 1 324 ? -4.751 -9.785 -13.021 1.00 95.00 324 ILE A CA 1
ATOM 2575 C C . ILE A 1 324 ? -5.195 -9.998 -14.469 1.00 95.00 324 ILE A C 1
ATOM 2577 O O . ILE A 1 324 ? -5.006 -11.091 -14.998 1.00 95.00 324 ILE A O 1
ATOM 2581 N N . SER A 1 325 ? -5.728 -8.958 -15.122 1.00 94.94 325 SER A N 1
ATOM 2582 C CA . SER A 1 325 ? -6.121 -8.994 -16.535 1.00 94.94 325 SER A CA 1
ATOM 2583 C C . SER A 1 325 ? -4.950 -9.398 -17.427 1.00 94.94 325 SER A C 1
ATOM 2585 O O . SER A 1 325 ? -5.082 -10.332 -18.213 1.00 94.94 325 SER A O 1
ATOM 2587 N N . LEU A 1 326 ? -3.781 -8.785 -17.232 1.00 96.00 326 LEU A N 1
ATOM 2588 C CA . LEU A 1 326 ? -2.561 -9.122 -17.959 1.00 96.00 326 LEU A CA 1
ATOM 2589 C C . LEU A 1 326 ? -2.141 -10.583 -17.756 1.00 96.00 326 LEU A C 1
ATOM 2591 O O . LEU A 1 326 ? -1.811 -11.282 -18.715 1.00 96.00 326 LEU A O 1
ATOM 2595 N N . GLY A 1 327 ? -2.118 -11.046 -16.502 1.00 96.38 327 GLY A N 1
ATOM 2596 C CA . GLY A 1 327 ? -1.745 -12.422 -16.179 1.00 96.38 327 GLY A CA 1
ATOM 2597 C C . GLY A 1 327 ? -2.706 -13.437 -16.795 1.00 96.38 327 GLY A C 1
ATOM 2598 O O . GLY A 1 327 ? -2.268 -14.441 -17.359 1.00 96.38 327 GLY A O 1
ATOM 2599 N N . LEU A 1 328 ? -4.006 -13.145 -16.747 1.00 96.19 328 LEU A N 1
ATOM 2600 C CA . LEU A 1 328 ? -5.051 -13.973 -17.336 1.00 96.19 328 LEU A CA 1
ATOM 2601 C C . LEU A 1 328 ? -4.955 -14.013 -18.868 1.00 96.19 328 LEU A C 1
ATOM 2603 O O . LEU A 1 328 ? -4.990 -15.097 -19.452 1.00 96.19 328 LEU A O 1
ATOM 2607 N N . GLU A 1 329 ? -4.785 -12.862 -19.521 1.00 97.19 329 GLU A N 1
ATOM 2608 C CA . GLU A 1 329 ? -4.617 -12.765 -20.978 1.00 97.19 329 GLU A CA 1
ATOM 2609 C C . GLU A 1 329 ? -3.370 -13.528 -21.443 1.00 97.19 329 GLU A C 1
ATOM 2611 O O . GLU A 1 329 ? -3.395 -14.233 -22.450 1.00 97.19 329 GLU A O 1
ATOM 2616 N N . TYR A 1 330 ? -2.273 -13.445 -20.685 1.00 96.75 330 TYR A N 1
ATOM 2617 C CA . TYR A 1 330 ? -1.045 -14.170 -20.998 1.00 96.75 330 TYR A CA 1
ATOM 2618 C C . TYR A 1 330 ? -1.197 -15.692 -20.862 1.00 96.75 330 TYR A C 1
ATOM 2620 O O . TYR A 1 330 ? -0.682 -16.433 -21.694 1.00 96.75 330 TYR A O 1
ATOM 2628 N N . LEU A 1 331 ? -1.880 -16.180 -19.822 1.00 95.69 331 LEU A N 1
ATOM 2629 C CA . LEU A 1 331 ? -2.061 -17.622 -19.590 1.00 95.69 331 LEU A CA 1
ATOM 2630 C C . LEU A 1 331 ? -3.081 -18.271 -20.531 1.00 95.69 331 LEU A C 1
ATOM 2632 O O . LEU A 1 331 ? -3.007 -19.474 -20.771 1.00 95.69 331 LEU A O 1
ATOM 2636 N N . SER A 1 332 ? -4.032 -17.488 -21.031 1.00 95.62 332 SER A N 1
ATOM 2637 C CA . SER A 1 332 ? -5.066 -17.928 -21.974 1.00 95.62 332 SER A CA 1
ATOM 2638 C C . SER A 1 332 ? -4.687 -17.711 -23.438 1.00 95.62 332 SER A C 1
ATOM 2640 O O . SER A 1 332 ? -5.483 -18.014 -24.320 1.00 95.62 332 SER A O 1
ATOM 2642 N N . ASP A 1 333 ? -3.508 -17.146 -23.705 1.00 94.94 333 ASP A N 1
ATOM 2643 C CA . ASP A 1 333 ? -3.095 -16.687 -25.031 1.00 94.94 333 ASP A CA 1
ATOM 2644 C C . ASP A 1 333 ? -4.090 -15.709 -25.698 1.00 94.94 333 ASP A C 1
ATOM 2646 O O . ASP A 1 333 ? -4.077 -15.540 -26.917 1.00 94.94 333 ASP A O 1
ATOM 2650 N N . GLY A 1 334 ? -4.885 -14.985 -24.902 1.00 94.44 334 GLY A N 1
ATOM 2651 C CA . GLY A 1 334 ? -5.914 -14.053 -25.376 1.00 94.44 334 GLY A CA 1
ATOM 2652 C C . GLY A 1 334 ? -7.229 -14.720 -25.802 1.00 94.44 334 GLY A C 1
ATOM 2653 O O . GLY A 1 334 ? -8.102 -14.047 -26.346 1.00 94.44 334 GLY A O 1
ATOM 2654 N N . ASP A 1 335 ? -7.397 -16.022 -25.562 1.00 96.25 335 ASP A N 1
ATOM 2655 C CA . ASP A 1 335 ? -8.658 -16.730 -25.788 1.00 96.25 335 ASP A CA 1
ATOM 2656 C C . ASP A 1 335 ? -9.592 -16.553 -24.579 1.00 96.25 335 ASP A C 1
ATOM 2658 O O . ASP A 1 335 ? -9.321 -17.041 -23.480 1.00 96.25 335 ASP A O 1
ATOM 2662 N N . VAL A 1 336 ? -10.717 -15.861 -24.781 1.00 94.19 336 VAL A N 1
ATOM 2663 C CA . VAL A 1 336 ? -11.692 -15.553 -23.720 1.00 94.19 336 VAL A CA 1
ATOM 2664 C C . VAL A 1 336 ? -12.339 -16.813 -23.136 1.00 94.19 336 VAL A C 1
ATOM 2666 O O . VAL A 1 336 ? -12.602 -16.861 -21.932 1.00 94.19 336 VAL A O 1
ATOM 2669 N N . ASP A 1 337 ? -12.583 -17.855 -23.935 1.00 94.12 337 ASP A N 1
ATOM 2670 C CA . ASP A 1 337 ? -13.169 -19.102 -23.427 1.00 94.12 337 ASP A CA 1
ATOM 2671 C C . ASP A 1 337 ? -12.161 -19.835 -22.541 1.00 94.12 337 ASP A C 1
ATOM 2673 O O . ASP A 1 337 ? -12.506 -20.316 -21.455 1.00 94.12 337 ASP A O 1
ATOM 2677 N N . ARG A 1 338 ? -10.885 -19.838 -22.942 1.00 94.00 338 ARG A N 1
ATOM 2678 C CA . ARG A 1 338 ? -9.806 -20.364 -22.098 1.00 94.00 338 ARG A CA 1
ATOM 2679 C C . ARG A 1 338 ? -9.607 -19.523 -20.837 1.00 94.00 338 ARG A C 1
ATOM 2681 O O . ARG A 1 338 ? -9.435 -20.089 -19.760 1.00 94.00 338 ARG A O 1
ATOM 2688 N N . GLY A 1 339 ? -9.658 -18.197 -20.942 1.00 93.56 339 GLY A N 1
ATOM 2689 C CA . GLY A 1 339 ? -9.571 -17.277 -19.805 1.00 93.56 339 GLY A CA 1
ATOM 2690 C C . GLY A 1 339 ? -10.693 -17.503 -18.790 1.00 93.56 339 GLY A C 1
ATOM 2691 O O . GLY A 1 339 ? -10.432 -17.594 -17.592 1.00 93.56 339 GLY A O 1
ATOM 2692 N N . THR A 1 340 ? -11.920 -17.712 -19.266 1.00 91.38 340 THR A N 1
ATOM 2693 C CA . THR A 1 340 ? -13.082 -18.048 -18.424 1.00 91.38 340 THR A CA 1
ATOM 2694 C C . THR A 1 340 ? -12.845 -19.347 -17.642 1.00 91.38 340 THR A C 1
ATOM 2696 O O . THR A 1 340 ? -13.046 -19.381 -16.431 1.00 91.38 340 THR A O 1
ATOM 2699 N N . GLN A 1 341 ? -12.317 -20.393 -18.292 1.00 90.06 341 GLN A N 1
ATOM 2700 C CA . GLN A 1 341 ? -11.957 -21.649 -17.612 1.00 90.06 341 GLN A CA 1
ATOM 2701 C C . GLN A 1 341 ? -10.855 -21.463 -16.561 1.00 90.06 341 GLN A C 1
ATOM 2703 O O . GLN A 1 341 ? -10.910 -22.069 -15.493 1.00 90.06 341 GLN A O 1
ATOM 2708 N N . ILE A 1 342 ? -9.843 -20.642 -16.860 1.00 91.56 342 ILE A N 1
ATOM 2709 C CA . ILE A 1 342 ? -8.752 -20.357 -15.921 1.00 91.56 342 ILE A CA 1
ATOM 2710 C C . ILE A 1 342 ? -9.289 -19.621 -14.696 1.00 91.56 342 ILE A C 1
ATOM 2712 O O . ILE A 1 342 ? -8.887 -19.957 -13.586 1.00 91.56 342 ILE A O 1
ATOM 2716 N N . LEU A 1 343 ? -10.212 -18.667 -14.861 1.00 87.81 343 LEU A N 1
ATOM 2717 C CA . LEU A 1 343 ? -10.834 -17.990 -13.721 1.00 87.81 343 LEU A CA 1
ATOM 2718 C C . LEU A 1 343 ? -11.509 -18.980 -12.774 1.00 87.81 343 LEU A C 1
ATOM 2720 O O . LEU A 1 343 ? -11.368 -18.817 -11.567 1.00 87.81 343 LEU A O 1
ATOM 2724 N N . ASP A 1 344 ? -12.172 -20.020 -13.286 1.00 83.19 344 ASP A N 1
ATOM 2725 C CA . ASP A 1 344 ? -12.815 -21.058 -12.466 1.00 83.19 344 ASP A CA 1
ATOM 2726 C C . ASP A 1 344 ? -11.821 -21.949 -11.704 1.00 83.19 344 ASP A C 1
ATOM 2728 O O . ASP A 1 344 ? -12.150 -22.479 -10.643 1.00 83.19 344 ASP A O 1
ATOM 2732 N N . GLN A 1 345 ? -10.607 -22.103 -12.228 1.00 83.44 345 GLN A N 1
ATOM 2733 C CA . GLN A 1 345 ? -9.600 -23.049 -11.737 1.00 83.44 345 GLN A CA 1
ATOM 2734 C C . GLN A 1 345 ? -8.502 -22.403 -10.886 1.00 83.44 345 GLN A C 1
ATOM 2736 O O . GLN A 1 345 ? -7.903 -23.077 -10.051 1.00 83.44 345 GLN A O 1
ATOM 2741 N N . ALA A 1 346 ? -8.214 -21.124 -11.122 1.00 83.19 346 ALA A N 1
ATOM 2742 C CA . ALA A 1 346 ? -7.100 -20.402 -10.528 1.00 83.19 346 ALA A CA 1
ATOM 2743 C C . ALA A 1 346 ? -7.525 -19.567 -9.317 1.00 83.19 346 ALA A C 1
ATOM 2745 O O . ALA A 1 346 ? -8.651 -19.064 -9.223 1.00 83.19 346 ALA A O 1
ATOM 2746 N N . TRP A 1 347 ? -6.561 -19.315 -8.435 1.00 86.88 347 TRP A N 1
ATOM 2747 C CA . TRP A 1 347 ? -6.653 -18.227 -7.471 1.00 86.88 347 TRP A CA 1
ATOM 2748 C C . TRP A 1 347 ? -6.188 -16.915 -8.118 1.00 86.88 347 TRP A C 1
ATOM 2750 O O . TRP A 1 347 ? -5.121 -16.872 -8.735 1.00 86.88 347 TRP A O 1
ATOM 2760 N N . LEU A 1 348 ? -6.943 -15.821 -7.952 1.00 89.50 348 LEU A N 1
ATOM 2761 C CA . LEU A 1 348 ? -6.587 -14.514 -8.533 1.00 89.50 348 LEU A CA 1
ATOM 2762 C C . LEU A 1 348 ? -5.207 -14.017 -8.088 1.00 89.50 348 LEU A C 1
ATOM 2764 O O . LEU A 1 348 ? -4.535 -13.334 -8.858 1.00 89.50 348 LEU A O 1
ATOM 2768 N N . LEU A 1 349 ? -4.754 -14.415 -6.894 1.00 91.25 349 LEU A N 1
ATOM 2769 C CA . LEU A 1 349 ? -3.402 -14.136 -6.416 1.00 91.25 349 LEU A CA 1
ATOM 2770 C C . LEU A 1 349 ? -2.335 -14.638 -7.403 1.00 91.25 349 LEU A C 1
ATOM 2772 O O . LEU A 1 349 ? -1.391 -13.915 -7.713 1.00 91.25 349 LEU A O 1
ATOM 2776 N N . GLN A 1 350 ? -2.497 -15.851 -7.941 1.00 92.25 350 GLN A N 1
ATOM 2777 C CA . GLN A 1 350 ? -1.555 -16.427 -8.905 1.00 92.25 350 GLN A CA 1
ATOM 2778 C C . GLN A 1 350 ? -1.603 -15.684 -10.243 1.00 92.25 350 GLN A C 1
ATOM 2780 O O . GLN A 1 350 ? -0.562 -15.452 -10.856 1.00 92.25 350 GLN A O 1
ATOM 2785 N N . LEU A 1 351 ? -2.796 -15.270 -10.684 1.00 94.56 351 LEU A N 1
ATOM 2786 C CA . LEU A 1 351 ? -2.958 -14.473 -11.903 1.00 94.56 351 LEU A CA 1
ATOM 2787 C C . LEU A 1 351 ? -2.258 -13.116 -11.766 1.00 94.56 351 LEU A C 1
ATOM 2789 O O . LEU A 1 351 ? -1.506 -12.725 -12.660 1.00 94.56 351 LEU A O 1
ATOM 2793 N N . PHE A 1 352 ? -2.426 -12.447 -10.620 1.00 95.75 352 PHE A N 1
ATOM 2794 C CA . PHE A 1 352 ? -1.689 -11.228 -10.299 1.00 95.75 352 PHE A CA 1
ATOM 2795 C C . PHE A 1 352 ? -0.176 -11.473 -10.328 1.00 95.75 352 PHE A C 1
ATOM 2797 O O . PHE A 1 352 ? 0.546 -10.752 -11.012 1.00 95.75 352 PHE A O 1
ATOM 2804 N N . GLN A 1 353 ? 0.321 -12.503 -9.634 1.00 95.69 353 GLN A N 1
ATOM 2805 C CA . GLN A 1 353 ? 1.756 -12.812 -9.577 1.00 95.69 353 GLN A CA 1
ATOM 2806 C C . GLN A 1 353 ? 2.345 -13.091 -10.966 1.00 95.69 353 GLN A C 1
ATOM 2808 O O . GLN A 1 353 ? 3.463 -12.663 -11.258 1.00 95.69 353 GLN A O 1
ATOM 2813 N N . VAL A 1 354 ? 1.602 -13.768 -11.851 1.00 96.25 354 VAL A N 1
ATOM 2814 C CA . VAL A 1 354 ? 2.011 -13.978 -13.248 1.00 96.25 354 VAL A CA 1
ATOM 2815 C C . VAL A 1 354 ? 2.083 -12.648 -13.998 1.00 96.25 354 VAL A C 1
ATOM 2817 O O . VAL A 1 354 ? 3.121 -12.361 -14.600 1.00 96.25 354 VAL A O 1
ATOM 2820 N N . GLY A 1 355 ? 1.039 -11.817 -13.923 1.00 96.00 355 GLY A N 1
ATOM 2821 C CA . GLY A 1 355 ? 1.025 -10.481 -14.529 1.00 96.00 355 GLY A CA 1
ATOM 2822 C C . GLY A 1 355 ? 2.191 -9.618 -14.043 1.00 96.00 355 GLY A C 1
ATOM 2823 O O . GLY A 1 355 ? 2.973 -9.102 -14.841 1.00 96.00 355 GLY A O 1
ATOM 2824 N N . HIS A 1 356 ? 2.393 -9.555 -12.730 1.00 96.00 356 HIS A N 1
ATOM 2825 C CA . HIS A 1 356 ? 3.498 -8.838 -12.103 1.00 96.00 356 HIS A CA 1
ATOM 2826 C C . HIS A 1 356 ? 4.867 -9.382 -12.544 1.00 96.00 356 HIS A C 1
ATOM 2828 O O . HIS A 1 356 ? 5.773 -8.626 -12.898 1.00 96.00 356 HIS A O 1
ATOM 2834 N N . ARG A 1 357 ? 5.034 -10.708 -12.619 1.00 95.44 357 ARG A N 1
ATOM 2835 C CA . ARG A 1 357 ? 6.290 -11.321 -13.075 1.00 95.44 357 ARG A CA 1
ATOM 2836 C C . ARG A 1 357 ? 6.640 -10.915 -14.507 1.00 95.44 357 ARG A C 1
ATOM 2838 O O . ARG A 1 357 ? 7.827 -10.759 -14.814 1.00 95.44 357 ARG A O 1
ATOM 2845 N N . LEU A 1 358 ? 5.643 -10.753 -15.379 1.00 95.62 358 LEU A N 1
ATOM 2846 C CA . LEU A 1 358 ? 5.850 -10.305 -16.757 1.00 95.62 358 LEU A CA 1
ATOM 2847 C C . LEU A 1 358 ? 6.416 -8.884 -16.810 1.00 95.62 358 LEU A C 1
ATOM 2849 O O . LEU A 1 358 ? 7.328 -8.655 -17.608 1.00 95.62 358 LEU A O 1
ATOM 2853 N N . THR A 1 359 ? 5.954 -7.976 -15.946 1.00 95.50 359 THR A N 1
ATOM 2854 C CA . THR A 1 359 ? 6.457 -6.592 -15.883 1.00 95.50 359 THR A CA 1
ATOM 2855 C C . THR A 1 359 ? 7.845 -6.521 -15.240 1.00 95.50 359 THR A C 1
ATOM 2857 O O . THR A 1 359 ? 8.736 -5.848 -15.760 1.00 95.50 359 THR A O 1
ATOM 2860 N N . VAL A 1 360 ? 8.107 -7.314 -14.193 1.00 94.94 360 VAL A N 1
ATOM 2861 C CA . VAL A 1 360 ? 9.434 -7.404 -13.551 1.00 94.94 360 VAL A CA 1
ATOM 2862 C C . VAL A 1 360 ? 10.513 -7.877 -14.529 1.00 94.94 360 VAL A C 1
ATOM 2864 O O . VAL A 1 360 ? 11.629 -7.361 -14.502 1.00 94.94 360 VAL A O 1
ATOM 2867 N N . LYS A 1 361 ? 10.206 -8.812 -15.442 1.00 94.25 361 LYS A N 1
ATOM 2868 C CA . LYS A 1 361 ? 11.158 -9.213 -16.500 1.00 94.25 361 LYS A CA 1
ATOM 2869 C C . LYS A 1 361 ? 11.612 -8.019 -17.354 1.00 94.25 361 LYS A C 1
ATOM 2871 O O . LYS A 1 361 ? 12.785 -7.947 -17.709 1.00 94.25 361 LYS A O 1
ATOM 2876 N N . ARG A 1 362 ? 10.716 -7.068 -17.644 1.00 95.25 362 ARG A N 1
ATOM 2877 C CA . ARG A 1 362 ? 11.035 -5.848 -18.409 1.00 95.25 362 ARG A CA 1
ATOM 2878 C C . ARG A 1 362 ? 11.781 -4.832 -17.552 1.00 95.25 362 ARG A C 1
ATOM 2880 O O . ARG A 1 362 ? 12.705 -4.203 -18.047 1.00 95.25 362 ARG A O 1
ATOM 2887 N N . SER A 1 363 ? 11.468 -4.744 -16.259 1.00 95.44 363 SER A N 1
ATOM 2888 C CA . SER A 1 363 ? 12.245 -3.942 -15.301 1.00 95.44 363 SER A CA 1
ATOM 2889 C C . SER A 1 363 ? 13.720 -4.365 -15.230 1.00 95.44 363 SER A C 1
ATOM 2891 O O . SER A 1 363 ? 14.606 -3.511 -15.171 1.00 95.44 363 SER A O 1
ATOM 2893 N N . VAL A 1 364 ? 14.003 -5.673 -15.305 1.00 95.19 364 VAL A N 1
ATOM 2894 C CA . VAL A 1 364 ? 15.380 -6.196 -15.376 1.00 95.19 364 VAL A CA 1
ATOM 2895 C C . VAL A 1 364 ? 16.065 -5.776 -16.680 1.00 95.19 364 VAL A C 1
ATOM 2897 O O . VAL A 1 364 ? 17.133 -5.172 -16.611 1.00 95.19 364 VAL A O 1
ATOM 2900 N N . ARG A 1 365 ? 15.423 -5.988 -17.842 1.00 95.75 365 ARG A N 1
ATOM 2901 C CA . ARG A 1 365 ? 15.941 -5.516 -19.147 1.00 95.75 365 ARG A CA 1
ATOM 2902 C C . ARG A 1 365 ? 16.220 -4.012 -19.146 1.00 95.75 365 ARG A C 1
ATOM 2904 O O . ARG A 1 365 ? 17.276 -3.571 -19.581 1.00 95.75 365 ARG A O 1
ATOM 2911 N N . ALA A 1 366 ? 15.304 -3.217 -18.595 1.00 95.38 366 ALA A N 1
ATOM 2912 C CA . ALA A 1 366 ? 15.451 -1.769 -18.481 1.00 95.38 366 ALA A CA 1
ATOM 2913 C C . ALA A 1 366 ? 16.669 -1.363 -17.638 1.00 95.38 366 ALA A C 1
ATOM 2915 O O . ALA A 1 366 ? 17.354 -0.397 -17.970 1.00 95.38 366 ALA A O 1
ATOM 2916 N N . ARG A 1 367 ? 16.968 -2.103 -16.564 1.00 95.62 367 ARG A N 1
ATOM 2917 C CA . ARG A 1 367 ? 18.148 -1.856 -15.724 1.00 95.62 367 ARG A CA 1
ATOM 2918 C C . ARG A 1 367 ? 19.446 -2.189 -16.453 1.00 95.62 367 ARG A C 1
ATOM 2920 O O . ARG A 1 367 ? 20.398 -1.418 -16.375 1.00 95.62 367 ARG A O 1
ATOM 2927 N N . GLU A 1 368 ? 19.478 -3.304 -17.176 1.00 94.56 368 GLU A N 1
ATOM 2928 C CA . GLU A 1 368 ? 20.616 -3.674 -18.026 1.00 94.56 368 GLU A CA 1
ATOM 2929 C C . GLU A 1 368 ? 20.851 -2.621 -19.113 1.00 94.56 368 GLU A C 1
ATOM 2931 O O . GLU A 1 368 ? 21.975 -2.147 -19.288 1.00 94.56 368 GLU A O 1
ATOM 2936 N N . LEU A 1 369 ? 19.779 -2.177 -19.772 1.00 94.44 369 LEU A N 1
ATOM 2937 C CA . LEU A 1 369 ? 19.829 -1.122 -20.775 1.00 94.44 369 LEU A CA 1
ATOM 2938 C C . LEU A 1 369 ? 20.334 0.207 -20.190 1.00 94.44 369 LEU A C 1
ATOM 2940 O O . LEU A 1 369 ? 21.200 0.844 -20.787 1.00 94.44 369 LEU A O 1
ATOM 2944 N N . MET A 1 370 ? 19.866 0.596 -19.000 1.00 94.06 370 MET A N 1
ATOM 2945 C CA . MET A 1 370 ? 20.346 1.793 -18.297 1.00 94.06 370 MET A CA 1
ATOM 2946 C C . MET A 1 370 ? 21.836 1.705 -17.951 1.00 94.06 370 MET A C 1
ATOM 2948 O O . MET A 1 370 ? 22.554 2.695 -18.072 1.00 94.06 370 MET A O 1
ATOM 2952 N N . ASN A 1 371 ? 22.331 0.531 -17.558 1.00 90.75 371 ASN A N 1
ATOM 2953 C CA . ASN A 1 371 ? 23.753 0.341 -17.271 1.00 90.75 371 ASN A CA 1
ATOM 2954 C C . ASN A 1 371 ? 24.620 0.478 -18.532 1.00 90.75 371 ASN A C 1
ATOM 2956 O O . ASN A 1 371 ? 25.714 1.039 -18.458 1.00 90.75 371 ASN A O 1
ATOM 2960 N N . ARG A 1 372 ? 24.121 0.008 -19.682 1.00 90.19 372 ARG A N 1
ATOM 2961 C CA . ARG A 1 372 ? 24.821 0.068 -20.976 1.00 90.19 372 ARG A CA 1
ATOM 2962 C C . ARG A 1 372 ? 24.787 1.454 -21.617 1.00 90.19 372 ARG A C 1
ATOM 2964 O O . ARG A 1 372 ? 25.830 1.989 -21.969 1.00 90.19 372 ARG A O 1
ATOM 2971 N N . GLY A 1 373 ? 23.601 2.050 -21.749 1.00 88.50 373 GLY A N 1
ATOM 2972 C CA . GLY A 1 373 ? 23.405 3.323 -22.452 1.00 88.50 373 GLY A CA 1
ATOM 2973 C C . GLY A 1 373 ? 23.441 4.560 -21.547 1.00 88.50 373 GLY A C 1
ATOM 2974 O O . GLY A 1 373 ? 23.816 5.647 -21.986 1.00 88.50 373 GLY A O 1
ATOM 2975 N N . GLY A 1 374 ? 23.099 4.421 -20.264 1.00 88.88 374 GLY A N 1
ATOM 2976 C CA . GLY A 1 374 ? 23.017 5.535 -19.316 1.00 88.88 374 GLY A CA 1
ATOM 2977 C C . GLY A 1 374 ? 22.158 6.694 -19.831 1.00 88.88 374 GLY A C 1
ATOM 2978 O O . GLY A 1 374 ? 21.195 6.500 -20.565 1.00 88.88 374 GLY A O 1
ATOM 2979 N N . GLY A 1 375 ? 22.552 7.924 -19.492 1.00 87.56 375 GLY A N 1
ATOM 2980 C CA . GLY A 1 375 ? 21.882 9.144 -19.961 1.00 87.56 375 GLY A CA 1
ATOM 2981 C C . GLY A 1 375 ? 22.052 9.457 -21.454 1.00 87.56 375 GLY A C 1
ATOM 2982 O O . GLY A 1 375 ? 21.577 10.499 -21.889 1.00 87.56 375 GLY A O 1
ATOM 2983 N N . LEU A 1 376 ? 22.732 8.602 -22.231 1.00 89.88 376 LEU A N 1
ATOM 2984 C CA . LEU A 1 376 ? 22.861 8.769 -23.684 1.00 89.88 376 LEU A CA 1
ATOM 2985 C C . LEU A 1 376 ? 21.619 8.267 -24.431 1.00 89.88 376 LEU A C 1
ATOM 2987 O O . LEU A 1 376 ? 21.416 8.623 -25.591 1.00 89.88 376 LEU A O 1
ATOM 2991 N N . LEU A 1 377 ? 20.800 7.433 -23.785 1.00 90.44 377 LEU A N 1
ATOM 2992 C CA . LEU A 1 377 ? 19.586 6.888 -24.381 1.00 90.44 377 LEU A CA 1
ATOM 2993 C C . LEU A 1 377 ? 18.581 8.002 -24.728 1.00 90.44 377 LEU A C 1
ATOM 2995 O O . LEU A 1 377 ? 18.524 9.010 -24.024 1.00 90.44 377 LEU A O 1
ATOM 2999 N N . PRO A 1 378 ? 17.765 7.820 -25.782 1.00 88.38 378 PRO A N 1
ATOM 3000 C CA . PRO A 1 378 ? 16.663 8.722 -26.108 1.00 88.38 378 PRO A CA 1
ATOM 3001 C C . PRO A 1 378 ? 15.721 8.979 -24.923 1.00 88.38 378 PRO A C 1
ATOM 3003 O O . PRO A 1 378 ? 15.449 8.075 -24.130 1.00 88.38 378 PRO A O 1
ATOM 3006 N N . ASP A 1 379 ? 15.173 10.192 -24.826 1.00 87.25 379 ASP A N 1
ATOM 3007 C CA . ASP A 1 379 ? 14.375 10.619 -23.667 1.00 87.25 379 ASP A CA 1
ATOM 3008 C C . ASP A 1 379 ? 13.107 9.768 -23.460 1.00 87.25 379 ASP A C 1
ATOM 3010 O O . ASP A 1 379 ? 12.737 9.479 -22.324 1.00 87.25 379 ASP A O 1
ATOM 3014 N N . ASN A 1 380 ? 12.474 9.285 -24.535 1.00 86.81 380 ASN A N 1
ATOM 3015 C CA . ASN A 1 380 ? 11.338 8.360 -24.445 1.00 86.81 380 ASN A CA 1
ATOM 3016 C C . ASN A 1 380 ? 11.737 6.998 -23.843 1.00 86.81 380 ASN A C 1
ATOM 3018 O O . ASN A 1 380 ? 10.980 6.418 -23.065 1.00 86.81 380 ASN A O 1
ATOM 3022 N N . ILE A 1 381 ? 12.941 6.505 -24.149 1.00 90.69 381 ILE A N 1
ATOM 3023 C CA . ILE A 1 381 ? 13.488 5.272 -23.566 1.00 90.69 381 ILE A CA 1
ATOM 3024 C C . ILE A 1 381 ? 13.885 5.511 -22.106 1.00 90.69 381 ILE A C 1
ATOM 3026 O O . ILE A 1 381 ? 13.605 4.669 -21.257 1.00 90.69 381 ILE A O 1
ATOM 3030 N N . LEU A 1 382 ? 14.470 6.666 -21.777 1.00 91.56 382 LEU A N 1
ATOM 3031 C CA . LEU A 1 382 ? 14.769 7.038 -20.390 1.00 91.56 382 LEU A CA 1
ATOM 3032 C C . LEU A 1 382 ? 13.496 7.154 -19.540 1.00 91.56 382 LEU A C 1
ATOM 3034 O O . LEU A 1 382 ? 13.471 6.677 -18.401 1.00 91.56 382 LEU A O 1
ATOM 3038 N N . ALA A 1 383 ? 12.427 7.733 -20.093 1.00 90.38 383 ALA A N 1
ATOM 3039 C CA . ALA A 1 383 ? 11.121 7.815 -19.443 1.00 90.38 383 ALA A CA 1
ATOM 3040 C C . ALA A 1 383 ? 10.540 6.417 -19.180 1.00 90.38 383 ALA A C 1
ATOM 3042 O O . ALA A 1 383 ? 10.117 6.139 -18.055 1.00 90.38 383 ALA A O 1
ATOM 3043 N N . LEU A 1 384 ? 10.606 5.520 -20.172 1.00 92.31 384 LEU A N 1
ATOM 3044 C CA . LEU A 1 384 ? 10.199 4.118 -20.032 1.00 92.31 384 LEU A CA 1
ATOM 3045 C C . LEU A 1 384 ? 11.029 3.369 -18.980 1.00 92.31 384 LEU A C 1
ATOM 3047 O O . LEU A 1 384 ? 10.481 2.664 -18.137 1.00 92.31 384 LEU A O 1
ATOM 3051 N N . ILE A 1 385 ? 12.355 3.516 -18.993 1.00 94.00 385 ILE A N 1
ATOM 3052 C CA . ILE A 1 385 ? 13.223 2.905 -17.978 1.00 94.00 385 ILE A CA 1
ATOM 3053 C C . ILE A 1 385 ? 12.810 3.397 -16.592 1.00 94.00 385 ILE A C 1
ATOM 3055 O O . ILE A 1 385 ? 12.646 2.589 -15.681 1.00 94.00 385 ILE A O 1
ATOM 3059 N N . THR A 1 386 ? 12.590 4.703 -16.440 1.00 92.94 386 THR A N 1
ATOM 3060 C CA . THR A 1 386 ? 12.173 5.295 -15.164 1.00 92.94 386 THR A CA 1
ATOM 3061 C C . THR A 1 386 ? 10.830 4.729 -14.694 1.00 92.94 386 THR A C 1
ATOM 3063 O O . THR A 1 386 ? 10.702 4.398 -13.517 1.00 92.94 386 THR A O 1
ATOM 3066 N N . SER A 1 387 ? 9.841 4.557 -15.581 1.00 92.88 387 SER A N 1
ATOM 3067 C CA . SER A 1 387 ? 8.542 3.972 -15.207 1.00 92.88 387 SER A CA 1
ATOM 3068 C C . SER A 1 387 ? 8.652 2.496 -14.812 1.00 92.88 387 SER A C 1
ATOM 3070 O O . SER A 1 387 ? 7.976 2.048 -13.886 1.00 92.88 387 SER A O 1
ATOM 3072 N N . LEU A 1 388 ? 9.551 1.748 -15.454 1.00 95.12 388 LEU A N 1
ATOM 3073 C CA . LEU A 1 388 ? 9.808 0.336 -15.165 1.00 95.12 388 LEU A CA 1
ATOM 3074 C C . LEU A 1 388 ? 10.593 0.099 -13.863 1.00 95.12 388 LEU A C 1
ATOM 3076 O O . LEU A 1 388 ? 10.641 -1.038 -13.392 1.00 95.12 388 LEU A O 1
ATOM 3080 N N . GLN A 1 389 ? 11.224 1.125 -13.284 1.00 91.50 389 GLN A N 1
ATOM 3081 C CA . GLN A 1 389 ? 11.920 1.021 -11.991 1.00 91.50 389 GLN A CA 1
ATOM 3082 C C . GLN A 1 389 ? 11.037 1.392 -10.787 1.00 91.50 389 GLN A C 1
ATOM 3084 O O . GLN A 1 389 ? 11.520 1.355 -9.657 1.00 91.50 389 GLN A O 1
ATOM 3089 N N . VAL A 1 390 ? 9.763 1.738 -10.995 1.00 88.19 390 VAL A N 1
ATOM 3090 C CA . VAL A 1 390 ? 8.829 1.993 -9.889 1.00 88.19 390 VAL A CA 1
ATOM 3091 C C . VAL A 1 390 ? 8.607 0.707 -9.082 1.00 88.19 390 VAL A C 1
ATOM 3093 O O . VAL A 1 390 ? 8.403 -0.369 -9.644 1.00 88.19 390 VAL A O 1
ATOM 3096 N N . THR A 1 391 ? 8.663 0.822 -7.753 1.00 83.75 391 THR A N 1
ATOM 3097 C CA . THR A 1 391 ? 8.442 -0.273 -6.797 1.00 83.75 391 THR A CA 1
ATOM 3098 C C . THR A 1 391 ? 7.193 -0.014 -5.949 1.00 83.75 391 THR A C 1
ATOM 3100 O O . THR A 1 391 ? 6.929 1.145 -5.634 1.00 83.75 391 THR A O 1
ATOM 3103 N N . PRO A 1 392 ? 6.454 -1.057 -5.528 1.00 84.56 392 PRO A N 1
ATOM 3104 C CA . PRO A 1 392 ? 6.701 -2.476 -5.804 1.00 84.56 392 PRO A CA 1
ATOM 3105 C C . PRO A 1 392 ? 6.308 -2.897 -7.227 1.00 84.56 392 PRO A C 1
ATOM 3107 O O . PRO A 1 392 ? 6.652 -3.997 -7.644 1.00 84.56 392 PRO A O 1
ATOM 3110 N N . GLN A 1 393 ? 5.632 -2.033 -7.989 1.00 86.94 393 GLN A N 1
ATOM 3111 C CA . GLN A 1 393 ? 5.041 -2.385 -9.273 1.00 86.94 393 GLN A CA 1
ATOM 3112 C C . GLN A 1 393 ? 5.600 -1.554 -10.443 1.00 86.94 393 GLN A C 1
ATOM 3114 O O . GLN A 1 393 ? 5.364 -0.348 -10.493 1.00 86.94 393 GLN A O 1
ATOM 3119 N N . PRO A 1 394 ? 6.274 -2.193 -11.423 1.00 91.56 394 PRO A N 1
ATOM 3120 C CA . PRO A 1 394 ? 6.688 -1.527 -12.654 1.00 91.56 394 PRO A CA 1
ATOM 3121 C C . PRO A 1 394 ? 5.493 -1.024 -13.472 1.00 91.56 394 PRO A C 1
ATOM 3123 O O . PRO A 1 394 ? 4.520 -1.760 -13.666 1.00 91.56 394 PRO A O 1
ATOM 3126 N N . CYS A 1 395 ? 5.620 0.183 -14.026 1.00 90.50 395 CYS A N 1
ATOM 3127 C CA . CYS A 1 395 ? 4.604 0.825 -14.862 1.00 90.50 395 CYS A CA 1
ATOM 3128 C C . CYS A 1 395 ? 5.118 1.094 -16.285 1.00 90.50 395 CYS A C 1
ATOM 3130 O O . CYS A 1 395 ? 6.324 1.091 -16.553 1.00 90.50 395 CYS A O 1
ATOM 3132 N N . PHE A 1 396 ? 4.186 1.367 -17.191 1.00 86.38 396 PHE A N 1
ATOM 3133 C CA . PHE A 1 396 ? 4.433 1.778 -18.570 1.00 86.38 396 PHE A CA 1
ATOM 3134 C C . PHE A 1 396 ? 4.149 3.276 -18.752 1.00 86.38 396 PHE A C 1
ATOM 3136 O O . PHE A 1 396 ? 3.505 3.888 -17.900 1.00 86.38 396 PHE A O 1
ATOM 3143 N N . VAL A 1 397 ? 4.635 3.866 -19.846 1.00 84.00 397 VAL A N 1
ATOM 3144 C CA . VAL A 1 397 ? 4.316 5.241 -20.253 1.00 84.00 397 VAL A CA 1
ATOM 3145 C C . VAL A 1 397 ? 3.431 5.180 -21.490 1.00 84.00 397 VAL A C 1
ATOM 3147 O O . VAL A 1 397 ? 3.885 4.715 -22.530 1.00 84.00 397 VAL A O 1
ATOM 3150 N N . ASP A 1 398 ? 2.187 5.639 -21.381 1.00 80.88 398 ASP A N 1
ATOM 3151 C CA . ASP A 1 398 ? 1.250 5.637 -22.502 1.00 80.88 398 ASP A CA 1
ATOM 3152 C C . ASP A 1 398 ? 1.615 6.668 -23.593 1.00 80.88 398 ASP A C 1
ATOM 3154 O O . ASP A 1 398 ? 2.554 7.459 -23.474 1.00 80.88 398 ASP A O 1
ATOM 3158 N N . GLN A 1 399 ? 0.832 6.685 -24.674 1.00 75.75 399 GLN A N 1
ATOM 3159 C CA . GLN A 1 399 ? 0.995 7.625 -25.792 1.00 75.75 399 GLN A CA 1
ATOM 3160 C C . GLN A 1 399 ? 0.870 9.112 -25.396 1.00 75.75 399 GLN A C 1
ATOM 3162 O O . GLN A 1 399 ? 1.267 9.987 -26.163 1.00 75.75 399 GLN A O 1
ATOM 3167 N N . HIS A 1 400 ? 0.309 9.408 -24.221 1.00 76.62 400 HIS A N 1
ATOM 3168 C CA . HIS A 1 400 ? 0.149 10.755 -23.675 1.00 76.62 400 HIS A CA 1
ATOM 3169 C C . HIS A 1 400 ? 1.251 11.111 -22.666 1.00 76.62 400 HIS A C 1
ATOM 3171 O O . HIS A 1 400 ? 1.211 12.189 -22.071 1.00 76.62 400 HIS A O 1
ATOM 3177 N N . GLY A 1 401 ? 2.240 10.234 -22.470 1.00 75.69 401 GLY A N 1
ATOM 3178 C CA . GLY A 1 401 ? 3.322 10.437 -21.512 1.00 75.69 401 GLY A CA 1
ATOM 3179 C C . GLY A 1 401 ? 2.920 10.163 -20.060 1.00 75.69 401 GLY A C 1
ATOM 3180 O O . GLY A 1 401 ? 3.680 10.501 -19.150 1.00 75.69 401 GLY A O 1
ATOM 3181 N N . GLN A 1 402 ? 1.747 9.572 -19.815 1.00 82.81 402 GLN A N 1
ATOM 3182 C CA . GLN A 1 402 ? 1.273 9.258 -18.470 1.00 82.81 402 GLN A CA 1
ATOM 3183 C C . GLN A 1 402 ? 1.740 7.876 -18.030 1.00 82.81 402 GLN A C 1
ATOM 3185 O O . GLN A 1 402 ? 1.810 6.932 -18.816 1.00 82.81 402 GLN A O 1
ATOM 3190 N N . ARG A 1 403 ? 2.049 7.746 -16.737 1.00 85.25 403 ARG A N 1
ATOM 3191 C CA . ARG A 1 403 ? 2.374 6.447 -16.148 1.00 85.25 403 ARG A CA 1
ATOM 3192 C C . 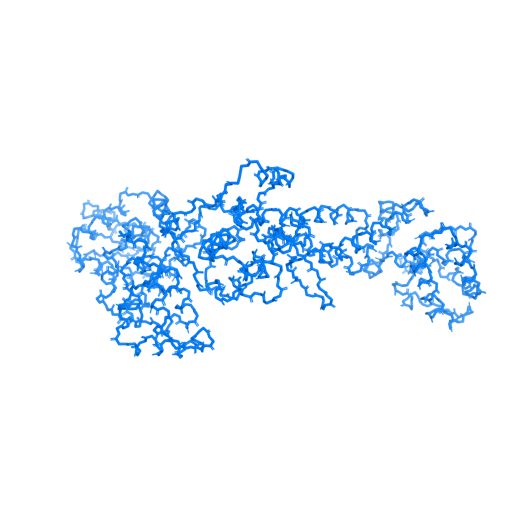ARG A 1 403 ? 1.095 5.655 -15.921 1.00 85.25 403 ARG A C 1
ATOM 3194 O O . ARG A 1 403 ? 0.218 6.108 -15.191 1.00 85.25 403 ARG A O 1
ATOM 3201 N N . VAL A 1 404 ? 1.036 4.461 -16.493 1.00 87.69 404 VAL A N 1
ATOM 3202 C CA . VAL A 1 404 ? -0.109 3.553 -16.391 1.00 87.69 404 VAL A CA 1
ATOM 3203 C C . VAL A 1 404 ? 0.350 2.146 -16.020 1.00 87.69 404 VAL A C 1
ATOM 3205 O O . VAL A 1 404 ? 1.478 1.739 -16.316 1.00 87.69 404 VAL A O 1
ATOM 3208 N N . THR A 1 405 ? -0.518 1.393 -15.351 1.00 91.56 405 THR A N 1
ATOM 3209 C CA . THR A 1 405 ? -0.276 -0.024 -15.065 1.00 91.56 405 THR A CA 1
ATOM 3210 C C . THR A 1 405 ? -0.420 -0.842 -16.346 1.00 91.56 405 THR A C 1
ATOM 3212 O O . THR A 1 405 ? -1.321 -0.592 -17.141 1.00 91.56 405 THR A O 1
ATOM 3215 N N . PHE A 1 406 ? 0.439 -1.846 -16.536 1.00 93.94 406 PHE A N 1
ATOM 3216 C CA . PHE A 1 406 ? 0.268 -2.820 -17.614 1.00 93.94 406 PHE A CA 1
ATOM 3217 C C . PHE A 1 406 ? -1.042 -3.593 -17.427 1.00 93.94 406 PHE A C 1
ATOM 3219 O O . PHE A 1 406 ? -1.222 -4.262 -16.405 1.00 93.94 406 PHE A O 1
ATOM 3226 N N . GLY A 1 407 ? -1.934 -3.513 -18.411 1.00 92.00 407 GLY A N 1
ATOM 3227 C CA . GLY A 1 407 ? -3.237 -4.176 -18.395 1.00 92.00 407 GLY A CA 1
ATOM 3228 C C . GLY A 1 407 ? -3.393 -5.268 -19.448 1.00 92.00 407 GLY A C 1
ATOM 3229 O O . GLY A 1 407 ? -4.301 -6.094 -19.325 1.00 92.00 407 GLY A O 1
ATOM 3230 N N . SER A 1 408 ? -2.523 -5.278 -20.464 1.00 93.62 408 SER A N 1
ATOM 3231 C CA . SER A 1 408 ? -2.662 -6.149 -21.631 1.00 93.62 408 SER A CA 1
ATOM 3232 C C . SER A 1 408 ? -1.341 -6.628 -22.240 1.00 93.62 408 SER A C 1
ATOM 3234 O O . SER A 1 408 ? -0.264 -6.058 -22.022 1.00 93.62 408 SER A O 1
ATOM 3236 N N . ARG A 1 409 ? -1.410 -7.666 -23.081 1.00 94.19 409 ARG A N 1
ATOM 3237 C CA . ARG A 1 409 ? -0.257 -8.109 -23.889 1.00 94.19 409 ARG A CA 1
ATOM 3238 C C . ARG A 1 409 ? 0.186 -7.052 -24.899 1.00 94.19 409 ARG A C 1
ATOM 3240 O O . ARG A 1 409 ? 1.369 -7.013 -25.233 1.00 94.19 409 ARG A O 1
ATOM 3247 N N . ALA A 1 410 ? -0.725 -6.203 -25.375 1.00 92.00 410 ALA A N 1
ATOM 3248 C CA . ALA A 1 410 ? -0.380 -5.094 -26.261 1.00 92.00 410 ALA A CA 1
ATOM 3249 C C . ALA A 1 410 ? 0.577 -4.111 -25.567 1.00 92.00 410 ALA A C 1
ATOM 3251 O O . ALA A 1 410 ? 1.593 -3.742 -26.157 1.00 92.00 410 ALA A O 1
ATOM 3252 N N . ASP A 1 411 ? 0.327 -3.798 -24.291 1.00 92.69 411 ASP A N 1
ATOM 3253 C CA . ASP A 1 411 ? 1.208 -2.943 -23.482 1.00 92.69 411 ASP A CA 1
ATOM 3254 C C . ASP A 1 411 ? 2.606 -3.564 -23.334 1.00 92.69 411 ASP A C 1
ATOM 3256 O O . ASP A 1 411 ? 3.624 -2.878 -23.446 1.00 92.69 411 ASP A O 1
ATOM 3260 N N . LEU A 1 412 ? 2.675 -4.886 -23.114 1.00 93.81 412 LEU A N 1
ATOM 3261 C CA . LEU A 1 412 ? 3.952 -5.604 -23.048 1.00 93.81 412 LEU A CA 1
ATOM 3262 C C . LEU A 1 412 ? 4.706 -5.555 -24.376 1.00 93.81 412 LEU A C 1
ATOM 3264 O O . LEU A 1 412 ? 5.912 -5.318 -24.370 1.00 93.81 412 LEU A O 1
ATOM 3268 N N . ASN A 1 413 ? 4.014 -5.774 -25.494 1.00 93.19 413 ASN A N 1
ATOM 3269 C CA . ASN A 1 413 ? 4.625 -5.760 -26.821 1.00 93.19 413 ASN A CA 1
ATOM 3270 C C . ASN A 1 413 ? 5.178 -4.374 -27.163 1.00 93.19 413 ASN A C 1
ATOM 3272 O O . ASN A 1 413 ? 6.283 -4.274 -27.693 1.00 93.19 413 ASN A O 1
ATOM 3276 N N . GLU A 1 414 ? 4.447 -3.310 -26.829 1.00 91.31 414 GLU A N 1
ATOM 3277 C CA . GLU A 1 414 ? 4.915 -1.941 -27.048 1.00 91.31 414 GLU A CA 1
ATOM 3278 C C . GLU A 1 414 ? 6.121 -1.604 -26.161 1.00 91.31 414 GLU A C 1
ATOM 3280 O O . GLU A 1 414 ? 7.125 -1.067 -26.638 1.00 91.31 414 GLU A O 1
ATOM 3285 N N . CYS A 1 415 ? 6.084 -1.997 -24.887 1.00 93.75 415 CYS A N 1
ATOM 3286 C CA . CYS A 1 415 ? 7.231 -1.871 -23.991 1.00 93.75 415 CYS A CA 1
ATOM 3287 C C . CYS A 1 415 ? 8.456 -2.639 -24.514 1.00 93.75 415 CYS A C 1
ATOM 3289 O O . CYS A 1 415 ? 9.558 -2.089 -24.562 1.00 93.75 415 CYS A O 1
ATOM 3291 N N . ASP A 1 416 ? 8.271 -3.886 -24.953 1.00 94.94 416 ASP A N 1
ATOM 3292 C CA . ASP A 1 416 ? 9.344 -4.712 -25.504 1.00 94.94 416 ASP A CA 1
ATOM 3293 C C . ASP A 1 416 ? 9.904 -4.122 -26.803 1.00 94.94 416 ASP A C 1
ATOM 3295 O O . ASP A 1 416 ? 11.119 -4.166 -27.005 1.00 94.94 416 ASP A O 1
ATOM 3299 N N . ARG A 1 417 ? 9.062 -3.525 -27.656 1.00 91.50 417 ARG A N 1
ATOM 3300 C CA . ARG A 1 417 ? 9.489 -2.814 -28.870 1.00 91.50 417 ARG A CA 1
ATOM 3301 C C . ARG A 1 417 ? 10.421 -1.652 -28.526 1.00 91.50 417 ARG A C 1
ATOM 3303 O O . ARG A 1 417 ? 11.491 -1.538 -29.118 1.00 91.50 417 ARG A O 1
ATOM 3310 N N . LEU A 1 418 ? 10.054 -0.822 -27.549 1.00 90.69 418 LEU A N 1
ATOM 3311 C CA . LEU A 1 418 ? 10.865 0.323 -27.116 1.00 90.69 418 LEU A CA 1
ATOM 3312 C C . LEU A 1 418 ? 12.174 -0.097 -26.430 1.00 90.69 418 LEU A C 1
ATOM 3314 O O . LEU A 1 418 ? 13.222 0.486 -26.713 1.00 90.69 418 LEU A O 1
ATOM 3318 N N . LEU A 1 419 ? 12.142 -1.124 -25.576 1.00 93.94 419 LEU A N 1
ATOM 3319 C CA . LEU A 1 419 ? 13.359 -1.687 -24.976 1.00 93.94 419 LEU A CA 1
ATOM 3320 C C . LEU A 1 419 ? 14.297 -2.245 -26.048 1.00 93.94 419 LEU A C 1
ATOM 3322 O O . LEU A 1 419 ? 15.488 -1.946 -26.028 1.00 93.94 419 LEU A O 1
ATOM 3326 N N . THR A 1 420 ? 13.750 -2.977 -27.022 1.00 93.12 420 THR A N 1
ATOM 3327 C CA . THR A 1 420 ? 14.520 -3.530 -28.146 1.00 93.12 420 THR A CA 1
ATOM 3328 C C . THR A 1 420 ? 15.144 -2.417 -28.983 1.00 93.12 420 THR A C 1
ATOM 3330 O O . THR A 1 420 ? 16.316 -2.514 -29.327 1.00 93.12 420 THR A O 1
ATOM 3333 N N . LYS A 1 421 ? 14.428 -1.310 -29.238 1.00 88.44 421 LYS A N 1
ATOM 3334 C CA . LYS A 1 421 ? 15.021 -0.131 -29.892 1.00 88.44 421 LYS A CA 1
ATOM 3335 C C . LYS A 1 421 ? 16.237 0.391 -29.124 1.00 88.44 421 LYS A C 1
ATOM 3337 O O . LYS A 1 421 ? 17.279 0.620 -29.728 1.00 88.44 421 LYS A O 1
ATOM 3342 N N . GLY A 1 422 ? 16.145 0.533 -27.802 1.00 91.06 422 GLY A N 1
ATOM 3343 C CA . GLY A 1 422 ? 17.281 0.959 -26.977 1.00 91.06 422 GLY A CA 1
ATOM 3344 C C . GLY A 1 422 ? 18.452 -0.023 -26.989 1.00 91.06 422 GLY A C 1
ATOM 3345 O O . GLY A 1 422 ? 19.604 0.393 -27.088 1.00 91.06 422 GLY A O 1
ATOM 3346 N N . GLU A 1 423 ? 18.169 -1.322 -26.927 1.00 92.38 423 GLU A N 1
ATOM 3347 C CA . GLU A 1 423 ? 19.182 -2.379 -27.009 1.00 92.38 423 GLU A CA 1
ATOM 3348 C C . GLU A 1 423 ? 19.899 -2.363 -28.369 1.00 92.38 423 GLU A C 1
ATOM 3350 O O . GLU A 1 423 ? 21.128 -2.424 -28.404 1.00 92.38 423 GLU A O 1
ATOM 3355 N N . THR A 1 424 ? 19.159 -2.194 -29.471 1.00 88.56 424 THR A N 1
ATOM 3356 C CA . THR A 1 424 ? 19.712 -2.034 -30.825 1.00 88.56 424 THR A CA 1
ATOM 3357 C C . THR A 1 424 ? 20.620 -0.812 -30.918 1.00 88.56 424 THR A C 1
ATOM 3359 O O . THR A 1 424 ? 21.690 -0.905 -31.515 1.00 88.56 424 THR A O 1
ATOM 3362 N N . LEU A 1 425 ? 20.252 0.312 -30.289 1.00 87.69 425 LEU A N 1
ATOM 3363 C CA . LEU A 1 425 ? 21.114 1.497 -30.225 1.00 87.69 425 LEU A CA 1
ATOM 3364 C C . LEU A 1 425 ? 22.432 1.199 -29.509 1.00 87.69 425 LEU A C 1
ATOM 3366 O O . LEU A 1 425 ? 23.497 1.496 -30.045 1.00 87.69 425 LEU A O 1
ATOM 3370 N N . CYS A 1 426 ? 22.386 0.573 -28.333 1.00 90.19 426 CYS A N 1
ATOM 3371 C CA . CYS A 1 426 ? 23.611 0.200 -27.626 1.00 90.19 426 CYS A CA 1
ATOM 3372 C C . CYS A 1 426 ? 24.477 -0.752 -28.468 1.00 90.19 426 CYS A C 1
ATOM 3374 O O . CYS A 1 426 ? 25.669 -0.499 -28.623 1.00 90.19 426 CYS A O 1
ATOM 3376 N N . ASN A 1 427 ? 23.883 -1.788 -29.077 1.00 88.50 427 ASN A N 1
ATOM 3377 C CA . ASN A 1 427 ? 24.603 -2.741 -29.933 1.00 88.50 427 ASN A CA 1
ATOM 3378 C C . ASN A 1 427 ? 25.232 -2.058 -31.160 1.00 88.50 427 ASN A C 1
ATOM 3380 O O . ASN A 1 427 ? 26.365 -2.363 -31.524 1.00 88.50 427 ASN A O 1
ATOM 3384 N N . LEU A 1 428 ? 24.528 -1.113 -31.790 1.00 85.00 428 LEU A N 1
ATOM 3385 C CA . LEU A 1 428 ? 25.048 -0.348 -32.923 1.00 85.00 428 LEU A CA 1
ATOM 3386 C C . LEU A 1 428 ? 26.342 0.378 -32.542 1.00 85.00 428 LEU A C 1
ATOM 3388 O O . LEU A 1 428 ? 27.372 0.208 -33.191 1.00 85.00 428 LEU A O 1
ATOM 3392 N N . PHE A 1 429 ? 26.293 1.181 -31.480 1.00 87.00 429 PHE A N 1
ATOM 3393 C CA . PHE A 1 429 ? 27.446 1.970 -31.060 1.00 87.00 429 PHE A CA 1
ATOM 3394 C C . PHE A 1 429 ? 28.591 1.073 -30.574 1.00 87.00 429 PHE A C 1
ATOM 3396 O O . PHE A 1 429 ? 29.735 1.285 -30.976 1.00 87.00 429 PHE A O 1
ATOM 3403 N N . GLU A 1 430 ? 28.298 0.065 -29.751 1.00 88.88 430 GLU A N 1
ATOM 3404 C CA . GLU A 1 430 ? 29.305 -0.824 -29.160 1.00 88.88 430 GLU A CA 1
ATOM 3405 C C . GLU A 1 430 ? 29.977 -1.728 -30.204 1.00 88.88 430 GLU A C 1
ATOM 3407 O O . GLU A 1 430 ? 31.204 -1.750 -30.302 1.00 88.88 430 GLU A O 1
ATOM 3412 N N . GLU A 1 431 ? 29.193 -2.458 -31.001 1.00 85.12 431 GLU A N 1
ATOM 3413 C CA . GLU A 1 431 ? 29.714 -3.513 -31.879 1.00 85.12 431 GLU A CA 1
ATOM 3414 C C . GLU A 1 431 ? 30.192 -2.975 -33.230 1.00 85.12 431 GLU A C 1
ATOM 3416 O O . GLU A 1 431 ? 31.198 -3.453 -33.753 1.00 85.12 431 GLU A O 1
ATOM 3421 N N . HIS A 1 432 ? 29.508 -1.973 -33.794 1.00 81.81 432 HIS A N 1
ATOM 3422 C CA . HIS A 1 432 ? 29.797 -1.507 -35.156 1.00 81.81 432 HIS A CA 1
ATOM 3423 C C . HIS A 1 432 ? 30.718 -0.290 -35.184 1.00 81.81 432 HIS A C 1
ATOM 3425 O O . HIS A 1 432 ? 31.545 -0.170 -36.086 1.00 81.81 432 HIS A O 1
ATOM 3431 N N . PHE A 1 433 ? 30.613 0.592 -34.188 1.00 84.00 433 PHE A N 1
ATOM 3432 C CA . PHE A 1 433 ? 31.439 1.800 -34.108 1.00 84.00 433 PHE A CA 1
ATOM 3433 C C . PHE A 1 433 ? 32.500 1.748 -33.001 1.00 84.00 433 PHE A C 1
ATOM 3435 O O . PHE A 1 433 ? 33.225 2.722 -32.797 1.00 84.00 433 PHE A O 1
ATOM 3442 N N . GLY A 1 434 ? 32.622 0.622 -32.288 1.00 83.88 434 GLY A N 1
ATOM 3443 C CA . GLY A 1 434 ? 33.637 0.427 -31.248 1.00 83.88 434 GLY A CA 1
ATOM 3444 C C . GLY A 1 434 ? 33.497 1.383 -30.058 1.00 83.88 434 GLY A C 1
ATOM 3445 O O . GLY A 1 434 ? 34.481 1.667 -29.366 1.00 83.88 434 GLY A O 1
ATOM 3446 N N . PHE A 1 435 ? 32.296 1.919 -29.832 1.00 88.06 435 PHE A N 1
ATOM 3447 C CA . PHE A 1 435 ? 32.006 2.818 -28.723 1.00 88.06 435 PHE A CA 1
ATOM 3448 C C . PHE A 1 435 ? 32.085 2.078 -27.384 1.00 88.06 435 PHE A C 1
ATOM 3450 O O . PHE A 1 435 ? 31.671 0.931 -27.247 1.00 88.06 435 PHE A O 1
ATOM 3457 N N . SER A 1 436 ? 32.573 2.765 -26.354 1.00 87.31 436 SER A N 1
ATOM 3458 C CA . SER A 1 436 ? 32.558 2.268 -24.978 1.00 87.31 436 SER A CA 1
ATOM 3459 C C . SER A 1 436 ? 32.093 3.382 -24.057 1.00 87.31 436 SER A C 1
ATOM 3461 O O . SER A 1 436 ? 32.770 4.407 -23.933 1.00 87.31 436 SER A O 1
ATOM 3463 N N . ILE A 1 437 ? 30.964 3.170 -23.373 1.00 86.00 437 ILE A N 1
ATOM 3464 C CA . ILE A 1 437 ? 30.400 4.171 -22.461 1.00 86.00 437 ILE A CA 1
ATOM 3465 C C . ILE A 1 437 ? 31.359 4.512 -21.314 1.00 86.00 437 ILE A C 1
ATOM 3467 O O . ILE A 1 437 ? 31.429 5.664 -20.894 1.00 86.00 437 ILE A O 1
ATOM 3471 N N . GLU A 1 438 ? 32.142 3.546 -20.829 1.00 85.56 438 GLU A N 1
ATOM 3472 C CA . GLU A 1 438 ? 33.137 3.769 -19.776 1.00 85.56 438 GLU A CA 1
ATOM 3473 C C . GLU A 1 438 ? 34.283 4.660 -20.260 1.00 85.56 438 GLU A C 1
ATOM 3475 O O . GLU A 1 438 ? 34.629 5.641 -19.594 1.00 85.56 438 GLU A O 1
ATOM 3480 N N . ARG A 1 439 ? 34.846 4.364 -21.443 1.00 85.50 439 ARG A N 1
ATOM 3481 C CA . ARG A 1 439 ? 35.890 5.205 -22.048 1.00 85.50 439 ARG A CA 1
ATOM 3482 C C . ARG A 1 439 ? 35.360 6.595 -22.356 1.00 85.50 439 ARG A C 1
ATOM 3484 O O . ARG A 1 439 ? 36.023 7.571 -22.017 1.00 85.50 439 ARG A O 1
ATOM 3491 N N . PHE A 1 440 ? 34.163 6.683 -22.930 1.00 87.12 440 PHE A N 1
ATOM 3492 C CA . PHE A 1 440 ? 33.512 7.951 -23.229 1.00 87.12 440 PHE A CA 1
ATOM 3493 C C . PHE A 1 440 ? 33.319 8.783 -21.960 1.00 87.12 440 PHE A C 1
ATOM 3495 O O . PHE A 1 440 ? 33.753 9.933 -21.913 1.00 87.12 440 PHE A O 1
ATOM 3502 N N . LYS A 1 441 ? 32.759 8.191 -20.895 1.00 85.50 441 LYS A N 1
ATOM 3503 C CA . LYS A 1 441 ? 32.568 8.870 -19.605 1.00 85.50 441 LYS A CA 1
ATOM 3504 C C . LYS A 1 441 ? 33.884 9.386 -19.021 1.00 85.50 441 LYS A C 1
ATOM 3506 O O . LYS A 1 441 ? 33.933 10.508 -18.522 1.00 85.50 441 LYS A O 1
ATOM 3511 N N . LYS A 1 442 ? 34.943 8.578 -19.094 1.00 85.81 442 LYS A N 1
ATOM 3512 C CA . LYS A 1 442 ? 36.249 8.884 -18.499 1.00 85.81 442 LYS A CA 1
ATOM 3513 C C . LYS A 1 442 ? 37.054 9.921 -19.282 1.00 85.81 442 LYS A C 1
ATOM 3515 O O . LYS A 1 442 ? 37.695 10.763 -18.663 1.00 85.81 442 LYS A O 1
ATOM 3520 N N . HIS A 1 443 ? 37.065 9.831 -20.608 1.00 83.81 443 HIS A N 1
ATOM 3521 C CA . HIS A 1 443 ? 38.005 10.577 -21.449 1.00 83.81 443 HIS A CA 1
ATOM 3522 C C . HIS A 1 443 ? 37.376 11.764 -22.176 1.00 83.81 443 HIS A C 1
ATOM 3524 O O . HIS A 1 443 ? 38.061 12.760 -22.375 1.00 83.81 443 HIS A O 1
ATOM 3530 N N . ILE A 1 444 ? 36.088 11.682 -22.520 1.00 82.81 444 ILE A N 1
ATOM 3531 C CA . ILE A 1 444 ? 35.401 12.714 -23.306 1.00 82.81 444 ILE A CA 1
ATOM 3532 C C . ILE A 1 444 ? 34.402 13.459 -22.422 1.00 82.81 444 ILE A C 1
ATOM 3534 O O . ILE A 1 444 ? 34.541 14.657 -22.190 1.00 82.81 444 ILE A O 1
ATOM 3538 N N . PHE A 1 445 ? 33.435 12.740 -21.845 1.00 82.62 445 PHE A N 1
ATOM 3539 C CA . PHE A 1 445 ? 32.350 13.335 -21.066 1.00 82.62 445 PHE A CA 1
ATOM 3540 C C . PHE A 1 445 ? 32.861 14.142 -19.870 1.00 82.62 445 PHE A C 1
ATOM 3542 O O . PHE A 1 445 ? 32.306 15.192 -19.571 1.00 82.62 445 PHE A O 1
ATOM 3549 N N . ALA A 1 446 ? 33.921 13.692 -19.190 1.00 80.69 446 ALA A N 1
ATOM 3550 C CA . ALA A 1 446 ? 34.508 14.407 -18.057 1.00 80.69 446 ALA A CA 1
ATOM 3551 C C . ALA A 1 446 ? 34.941 15.840 -18.422 1.00 80.69 446 ALA A C 1
ATOM 3553 O O . ALA A 1 446 ? 34.679 16.756 -17.639 1.00 80.69 446 ALA A O 1
ATOM 3554 N N . GLY A 1 447 ? 35.519 16.021 -19.616 1.00 79.31 447 GLY A N 1
ATOM 3555 C CA . GLY A 1 447 ? 36.027 17.298 -20.126 1.00 79.31 447 GLY A CA 1
ATOM 3556 C C . GLY A 1 447 ? 34.966 18.234 -20.712 1.00 79.31 447 GLY A C 1
ATOM 3557 O O . GLY A 1 447 ? 35.283 19.381 -21.004 1.00 79.31 447 GLY A O 1
ATOM 3558 N N . LEU A 1 448 ? 33.715 17.784 -20.864 1.00 81.06 448 LEU A N 1
ATOM 3559 C CA . LEU A 1 448 ? 32.618 18.629 -21.344 1.00 81.06 448 LEU A CA 1
ATOM 3560 C C . LEU A 1 448 ? 32.139 19.616 -20.268 1.00 81.06 448 LEU A C 1
ATOM 3562 O O . LEU A 1 448 ? 32.163 19.316 -19.063 1.00 81.06 448 LEU A O 1
ATOM 3566 N N . THR A 1 449 ? 31.626 20.770 -20.702 1.00 78.81 449 THR A N 1
ATOM 3567 C CA . THR A 1 449 ? 31.013 21.752 -19.798 1.00 78.81 449 THR A CA 1
ATOM 3568 C C . THR A 1 449 ? 29.755 21.179 -19.131 1.00 78.81 449 THR A C 1
ATOM 3570 O O . THR A 1 449 ? 29.149 20.211 -19.597 1.00 78.81 449 THR A O 1
ATOM 3573 N N . VAL A 1 450 ? 29.327 21.773 -18.011 1.00 75.31 450 VAL A N 1
ATOM 3574 C CA . VAL A 1 450 ? 28.099 21.351 -17.303 1.00 75.31 450 VAL A CA 1
ATOM 3575 C C . VAL A 1 450 ? 26.857 21.471 -18.191 1.00 75.31 450 VAL A C 1
ATOM 3577 O O . VAL A 1 450 ? 25.920 20.688 -18.035 1.00 75.31 450 VAL A O 1
ATOM 3580 N N . ILE A 1 451 ? 26.844 22.438 -19.109 1.00 71.75 451 ILE A N 1
ATOM 3581 C CA . ILE A 1 451 ? 25.727 22.681 -20.020 1.00 71.75 451 ILE A CA 1
ATOM 3582 C C . ILE A 1 451 ? 25.711 21.604 -21.110 1.00 71.75 451 ILE A C 1
ATOM 3584 O O . ILE A 1 451 ? 24.690 20.938 -21.272 1.00 71.75 451 ILE A O 1
ATOM 3588 N N . ASP A 1 452 ? 26.848 21.341 -21.762 1.00 74.56 452 ASP A N 1
ATOM 3589 C CA . ASP A 1 452 ? 26.941 20.346 -22.844 1.00 74.56 452 ASP A CA 1
ATOM 3590 C C . ASP A 1 452 ? 26.597 18.937 -22.364 1.00 74.56 452 ASP A C 1
ATOM 3592 O O . ASP A 1 452 ? 25.879 18.200 -23.040 1.00 74.56 452 ASP A O 1
ATOM 3596 N N . LYS A 1 453 ? 27.022 18.587 -21.141 1.00 81.56 453 LYS A N 1
ATOM 3597 C CA . LYS A 1 453 ? 26.712 17.302 -20.491 1.00 81.56 453 LYS A CA 1
ATOM 3598 C C . LYS A 1 453 ? 25.217 16.974 -20.465 1.00 81.56 453 LYS A C 1
ATOM 3600 O O . LYS A 1 453 ? 24.870 15.796 -20.471 1.00 81.56 453 LYS A O 1
ATOM 3605 N N . ARG A 1 454 ? 24.331 17.978 -20.427 1.00 80.19 454 ARG A N 1
ATOM 3606 C CA . ARG A 1 454 ? 22.871 17.772 -20.366 1.00 80.19 454 ARG A CA 1
ATOM 3607 C C . ARG A 1 454 ? 22.285 17.296 -21.691 1.00 80.19 454 ARG A C 1
ATOM 3609 O O . ARG A 1 454 ? 21.290 16.572 -21.677 1.00 80.19 454 ARG A O 1
ATOM 3616 N N . PHE A 1 455 ? 22.907 17.676 -22.803 1.00 81.12 455 PHE A N 1
ATOM 3617 C CA . PHE A 1 455 ? 22.386 17.431 -24.146 1.00 81.12 455 PHE A CA 1
ATOM 3618 C C . PHE A 1 455 ? 23.024 16.232 -24.841 1.00 81.12 455 PHE A C 1
ATOM 3620 O O . PHE A 1 455 ? 22.528 15.817 -25.880 1.00 81.12 455 PHE A O 1
ATOM 3627 N N . VAL A 1 456 ? 24.086 15.645 -24.278 1.00 87.44 456 VAL A N 1
ATOM 3628 C CA . VAL A 1 456 ? 24.722 14.473 -24.887 1.00 87.44 456 VAL A CA 1
ATOM 3629 C C . VAL A 1 456 ? 23.742 13.299 -24.919 1.00 87.44 456 VAL A C 1
ATOM 3631 O O . VAL A 1 456 ? 23.346 12.770 -23.876 1.00 87.44 456 VAL A O 1
ATOM 3634 N N . ARG A 1 457 ? 23.378 12.889 -26.133 1.00 88.81 457 ARG A N 1
ATOM 3635 C CA . ARG A 1 457 ? 22.572 11.703 -26.445 1.00 88.81 457 ARG A CA 1
ATOM 3636 C C . ARG A 1 457 ? 23.248 10.881 -27.539 1.00 88.81 457 ARG A C 1
ATOM 3638 O O . ARG A 1 457 ? 24.177 11.352 -28.193 1.00 88.81 457 ARG A O 1
ATOM 3645 N N . PHE A 1 458 ? 22.758 9.669 -27.788 1.00 89.12 458 PHE A N 1
ATOM 3646 C CA . PHE A 1 458 ? 23.184 8.876 -28.942 1.00 89.12 458 PHE A CA 1
ATOM 3647 C C . PHE A 1 458 ? 22.956 9.615 -30.267 1.00 89.12 458 PHE A C 1
ATOM 3649 O O . PHE A 1 458 ? 23.776 9.473 -31.165 1.0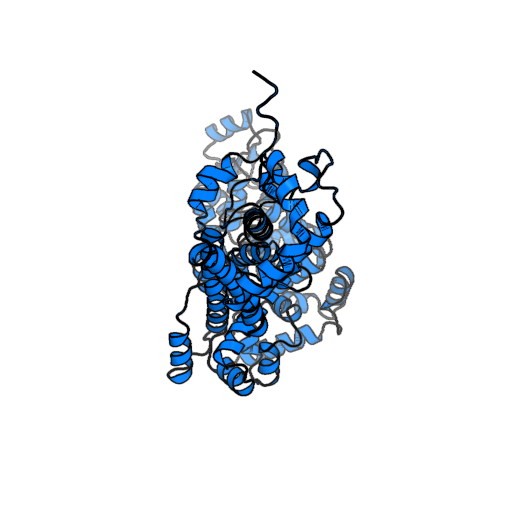0 89.12 458 PHE A O 1
ATOM 3656 N N . SER A 1 459 ? 21.929 10.465 -30.378 1.00 87.25 459 SER A N 1
ATOM 3657 C CA . SER A 1 459 ? 21.754 11.351 -31.538 1.00 87.25 459 SER A CA 1
ATOM 3658 C C . SER A 1 459 ? 22.923 12.331 -31.693 1.00 87.25 459 SER A C 1
ATOM 3660 O O . SER A 1 459 ? 23.512 12.408 -32.767 1.00 87.25 459 SER A O 1
ATOM 3662 N N . THR A 1 460 ? 23.344 13.000 -30.614 1.00 88.25 460 THR A N 1
ATOM 3663 C CA . THR A 1 460 ? 24.524 13.885 -30.610 1.00 88.25 460 THR A CA 1
ATOM 3664 C C . THR A 1 460 ? 25.798 13.132 -31.002 1.00 88.25 460 THR A C 1
ATOM 3666 O O . THR A 1 460 ? 26.627 13.642 -31.760 1.00 88.25 460 THR A O 1
ATOM 3669 N N . LEU A 1 461 ? 25.966 11.899 -30.509 1.00 89.25 461 LEU A N 1
ATOM 3670 C CA . LEU A 1 461 ? 27.110 11.051 -30.853 1.00 89.25 461 LEU A CA 1
ATOM 3671 C C . LEU A 1 461 ? 27.081 10.612 -32.320 1.00 89.25 461 LEU A C 1
ATOM 3673 O O . LEU A 1 461 ? 28.125 10.632 -32.965 1.00 89.25 461 LEU A O 1
ATOM 3677 N N . ALA A 1 462 ? 25.909 10.269 -32.858 1.00 88.75 462 ALA A N 1
ATOM 3678 C CA . ALA A 1 462 ? 25.736 9.928 -34.268 1.00 88.75 462 ALA A CA 1
ATOM 3679 C C . ALA A 1 462 ? 26.071 11.116 -35.173 1.00 88.75 462 ALA A C 1
ATOM 3681 O O . ALA A 1 462 ? 26.864 10.970 -36.100 1.00 88.75 462 ALA A O 1
ATOM 3682 N N . CYS A 1 463 ? 25.546 12.304 -34.863 1.00 88.44 463 CYS A N 1
ATOM 3683 C CA . CYS A 1 463 ? 25.878 13.538 -35.570 1.00 88.44 463 CYS A CA 1
ATOM 3684 C C . CYS A 1 463 ? 27.387 13.819 -35.524 1.00 88.44 463 CYS A C 1
ATOM 3686 O O . CYS A 1 463 ? 27.997 14.098 -36.552 1.00 88.44 463 CYS A O 1
ATOM 3688 N N . THR A 1 464 ? 28.014 13.682 -34.352 1.00 89.44 464 THR A N 1
ATOM 3689 C CA . THR A 1 464 ? 29.465 13.893 -34.183 1.00 89.44 464 THR A CA 1
ATOM 3690 C C . THR A 1 464 ? 30.279 12.896 -35.008 1.00 89.44 464 THR A C 1
ATOM 3692 O O . THR A 1 464 ? 31.232 13.271 -35.689 1.00 89.44 464 THR A O 1
ATOM 3695 N N . MET A 1 465 ? 29.873 11.630 -35.008 1.00 90.00 465 MET A N 1
ATOM 3696 C CA . MET A 1 465 ? 30.514 10.568 -35.777 1.00 90.00 465 MET A CA 1
ATOM 3697 C C . MET A 1 465 ? 30.399 10.785 -37.287 1.00 90.00 465 MET A C 1
ATOM 3699 O O . MET A 1 465 ? 31.389 10.647 -38.009 1.00 90.00 465 MET A O 1
ATOM 3703 N N . LEU A 1 466 ? 29.206 11.143 -37.767 1.00 88.38 466 LEU A N 1
ATOM 3704 C CA . LEU A 1 466 ? 28.970 11.462 -39.173 1.00 88.38 466 LEU A CA 1
ATOM 3705 C C . LEU A 1 466 ? 29.750 12.712 -39.597 1.00 88.38 466 LEU A C 1
ATOM 3707 O O . LEU A 1 466 ? 30.367 12.718 -40.660 1.00 88.38 466 LEU A O 1
ATOM 3711 N N . ALA A 1 467 ? 29.809 13.731 -38.743 1.00 87.62 467 ALA A N 1
ATOM 3712 C CA . ALA A 1 467 ? 30.626 14.915 -38.970 1.00 87.62 467 ALA A CA 1
ATOM 3713 C C . ALA A 1 467 ? 32.120 14.577 -39.115 1.00 87.62 467 ALA A C 1
ATOM 3715 O O . ALA A 1 467 ? 32.769 15.080 -40.033 1.00 87.62 467 ALA A O 1
ATOM 3716 N N . HIS A 1 468 ? 32.665 13.681 -38.282 1.00 88.00 468 HIS A N 1
ATOM 3717 C CA . HIS A 1 468 ? 34.050 13.206 -38.435 1.00 88.00 468 HIS A CA 1
ATOM 3718 C C . HIS A 1 468 ? 34.287 12.495 -39.766 1.00 88.00 468 HIS A C 1
ATOM 3720 O O . HIS A 1 468 ? 35.310 12.759 -40.393 1.00 88.00 468 HIS A O 1
ATOM 3726 N N . SER A 1 469 ? 33.324 11.701 -40.245 1.00 86.19 469 SER A N 1
ATOM 3727 C CA . SER A 1 469 ? 33.441 11.015 -41.543 1.00 86.19 469 SER A CA 1
ATOM 3728 C C . SER A 1 469 ? 33.525 11.968 -42.745 1.00 86.19 469 SER A C 1
ATOM 3730 O O . SER A 1 469 ? 34.038 11.597 -43.798 1.00 86.19 469 SER A O 1
ATOM 3732 N N . LEU A 1 470 ? 33.066 13.219 -42.598 1.00 84.81 470 LEU A N 1
ATOM 3733 C CA . LEU A 1 470 ? 33.243 14.262 -43.615 1.00 84.81 470 LEU A CA 1
ATOM 3734 C C . LEU A 1 470 ? 34.635 14.910 -43.554 1.00 84.81 470 LEU A C 1
ATOM 3736 O O . LEU A 1 470 ? 35.127 15.421 -44.566 1.00 84.81 470 LEU A O 1
ATOM 3740 N N . ILE A 1 471 ? 35.271 14.926 -42.380 1.00 85.44 471 ILE A N 1
ATOM 3741 C CA . ILE A 1 471 ? 36.562 15.587 -42.148 1.00 85.44 471 ILE A CA 1
ATOM 3742 C C . ILE A 1 471 ? 37.723 14.650 -42.519 1.00 85.44 471 ILE A C 1
ATOM 3744 O O . ILE A 1 471 ? 38.622 15.066 -43.255 1.00 85.44 471 ILE A O 1
ATOM 3748 N N . GLU A 1 472 ? 37.698 13.409 -42.029 1.00 80.50 472 GLU A N 1
ATOM 3749 C CA . GLU A 1 472 ? 38.760 12.398 -42.147 1.00 80.50 472 GLU A CA 1
ATOM 3750 C C . GLU A 1 472 ? 38.165 10.997 -42.405 1.00 80.50 472 GLU A C 1
ATOM 3752 O O . GLU A 1 472 ? 37.008 10.736 -42.079 1.00 80.50 472 GLU A O 1
ATOM 3757 N N . ASP A 1 473 ? 38.960 10.080 -42.973 1.00 68.06 473 ASP A N 1
ATOM 3758 C CA . ASP A 1 473 ? 38.542 8.689 -43.195 1.00 68.06 473 ASP A CA 1
ATOM 3759 C C . ASP A 1 473 ? 38.445 7.946 -41.847 1.00 68.06 473 ASP A C 1
ATOM 3761 O O . ASP A 1 473 ? 39.443 7.450 -41.318 1.00 68.06 473 ASP A O 1
ATOM 3765 N N . GLY A 1 474 ? 37.243 7.885 -41.266 1.00 75.00 474 GLY A N 1
ATOM 3766 C CA . GLY A 1 474 ? 36.976 7.127 -40.043 1.00 75.00 474 GLY A CA 1
ATOM 3767 C C . GLY A 1 474 ? 35.749 7.587 -39.255 1.00 75.00 474 GLY A C 1
ATOM 3768 O O . GLY A 1 474 ? 35.038 8.518 -39.627 1.00 75.00 474 GLY A O 1
ATOM 3769 N N . HIS A 1 475 ? 35.518 6.913 -38.129 1.00 81.00 475 HIS A N 1
ATOM 3770 C CA . HIS A 1 475 ? 34.471 7.237 -37.163 1.00 81.00 475 HIS A CA 1
ATOM 3771 C C . HIS A 1 475 ? 35.121 7.642 -35.839 1.00 81.00 475 HIS A C 1
ATOM 3773 O O . HIS A 1 475 ? 35.979 6.927 -35.320 1.00 81.00 475 HIS A O 1
ATOM 3779 N N . SER A 1 476 ? 34.727 8.792 -35.295 1.00 86.25 476 SER A N 1
ATOM 3780 C CA . SER A 1 476 ? 35.210 9.281 -34.003 1.00 86.25 476 SER A CA 1
ATOM 3781 C C . SER A 1 476 ? 34.081 9.950 -33.229 1.00 86.25 476 SER A C 1
ATOM 3783 O O . SER A 1 476 ? 33.185 10.552 -33.813 1.00 86.25 476 SER A O 1
ATOM 3785 N N . PHE A 1 477 ? 34.144 9.849 -31.904 1.00 88.38 477 PHE A N 1
ATOM 3786 C CA . PHE A 1 477 ? 33.217 10.500 -30.975 1.00 88.38 477 PHE A CA 1
ATOM 3787 C C . PHE A 1 477 ? 33.881 11.653 -30.210 1.00 88.38 477 PHE A C 1
ATOM 3789 O O . PHE A 1 477 ? 33.301 12.183 -29.265 1.00 88.38 477 PHE A O 1
ATOM 3796 N N . GLU A 1 478 ? 35.111 12.013 -30.587 1.00 87.25 478 GLU A N 1
ATOM 3797 C CA . GLU A 1 478 ? 35.840 13.124 -29.981 1.00 87.25 478 GLU A CA 1
ATOM 3798 C C . GLU A 1 478 ? 35.182 14.467 -30.331 1.00 87.25 478 GLU A C 1
ATOM 3800 O O . GLU A 1 478 ? 34.723 14.640 -31.467 1.00 87.25 478 GLU A O 1
ATOM 3805 N N . PRO A 1 479 ? 35.168 15.445 -29.409 1.00 87.50 479 PRO A N 1
ATOM 3806 C CA . PRO A 1 479 ? 34.657 16.775 -29.703 1.00 87.50 479 PRO A CA 1
ATOM 3807 C C . PRO A 1 479 ? 35.392 17.418 -30.887 1.00 87.50 479 PRO A C 1
ATOM 3809 O O . PRO A 1 479 ? 36.622 17.378 -30.979 1.00 87.50 479 PRO A O 1
ATOM 3812 N N . ILE A 1 480 ? 34.637 18.026 -31.800 1.00 86.19 480 ILE A N 1
ATOM 3813 C CA . ILE A 1 480 ? 35.175 18.660 -33.003 1.00 86.19 480 ILE A CA 1
ATOM 3814 C C . ILE A 1 480 ? 35.715 20.046 -32.645 1.00 86.19 480 ILE A C 1
ATOM 3816 O O . ILE A 1 480 ? 35.040 20.861 -32.018 1.00 86.19 480 ILE A O 1
ATOM 3820 N N . ASP A 1 481 ? 36.954 20.310 -33.055 1.00 82.88 481 ASP A N 1
ATOM 3821 C CA . ASP A 1 481 ? 37.585 21.623 -32.936 1.00 82.88 481 ASP A CA 1
ATOM 3822 C C . ASP A 1 481 ? 36.951 22.612 -33.927 1.00 82.88 481 ASP A C 1
ATOM 3824 O O . ASP A 1 481 ? 36.747 22.278 -35.099 1.00 82.88 481 ASP A O 1
ATOM 3828 N N . VAL A 1 482 ? 36.699 23.847 -33.481 1.00 75.19 482 VAL A N 1
ATOM 3829 C CA . VAL A 1 482 ? 36.114 24.918 -34.302 1.00 75.19 482 VAL A CA 1
ATOM 3830 C C . VAL A 1 482 ? 36.884 25.136 -35.608 1.00 75.19 482 VAL A C 1
ATOM 3832 O O . VAL A 1 482 ? 36.291 25.354 -36.665 1.00 75.19 482 VAL A O 1
ATOM 3835 N N . SER A 1 483 ? 38.209 24.975 -35.584 1.00 76.38 483 SER A N 1
ATOM 3836 C CA . SER A 1 483 ? 39.068 25.086 -36.771 1.00 76.38 483 SER A CA 1
ATOM 3837 C C . SER A 1 483 ? 38.811 24.012 -37.838 1.00 76.38 483 SER A C 1
ATOM 3839 O O . SER A 1 483 ? 39.106 24.228 -39.015 1.00 76.38 483 SER A O 1
ATOM 3841 N N . ARG A 1 484 ? 38.253 22.855 -37.456 1.00 82.88 484 ARG A N 1
ATOM 3842 C CA . ARG A 1 484 ? 37.904 21.750 -38.367 1.00 82.88 484 ARG A CA 1
ATOM 3843 C C . ARG A 1 484 ? 36.474 21.858 -38.904 1.00 82.88 484 ARG A C 1
ATOM 3845 O O . ARG A 1 484 ? 36.159 21.201 -39.895 1.00 82.88 484 ARG A O 1
ATOM 3852 N N . MET A 1 485 ? 35.634 22.711 -38.318 1.00 78.75 485 MET A N 1
ATOM 3853 C CA . MET A 1 485 ? 34.227 22.858 -38.709 1.00 78.75 485 MET A CA 1
ATOM 3854 C C . MET A 1 485 ? 34.055 23.401 -40.129 1.00 78.75 485 MET A C 1
ATOM 3856 O O . MET A 1 485 ? 33.188 22.933 -40.859 1.00 78.75 485 MET A O 1
ATOM 3860 N N . SER A 1 486 ? 34.911 24.326 -40.567 1.00 78.56 486 SER A N 1
ATOM 3861 C CA . SER A 1 486 ? 34.874 24.855 -41.940 1.00 78.56 486 SER A CA 1
ATOM 3862 C C . SER A 1 486 ? 35.085 23.760 -42.994 1.00 78.56 486 SER A C 1
ATOM 3864 O O . SER A 1 486 ? 34.434 23.768 -44.038 1.00 78.56 486 SER A O 1
ATOM 3866 N N . LYS A 1 487 ? 35.938 22.765 -42.701 1.00 82.19 487 LYS A N 1
ATOM 3867 C CA . LYS A 1 487 ? 36.159 21.597 -43.573 1.00 82.19 487 LYS A CA 1
ATOM 3868 C C . LYS A 1 487 ? 34.937 20.686 -43.643 1.00 82.19 487 LYS A C 1
ATOM 3870 O O . LYS A 1 487 ? 34.639 20.170 -44.715 1.00 82.19 487 LYS A O 1
ATOM 3875 N N . MET A 1 488 ? 34.253 20.499 -42.516 1.00 85.38 488 MET A N 1
ATOM 3876 C CA . MET A 1 488 ? 33.012 19.730 -42.441 1.00 85.38 488 MET A CA 1
ATOM 3877 C C . MET A 1 488 ? 31.895 20.414 -43.239 1.00 85.38 488 MET A C 1
ATOM 3879 O O . MET A 1 488 ? 31.301 19.780 -44.107 1.00 85.38 488 MET A O 1
ATOM 3883 N N . LEU A 1 489 ? 31.655 21.711 -43.006 1.00 83.00 489 LEU A N 1
ATOM 3884 C CA . LEU A 1 489 ? 30.612 22.479 -43.699 1.00 83.00 489 LEU A CA 1
ATOM 3885 C C . LEU A 1 489 ? 30.815 22.492 -45.218 1.00 83.00 489 LEU A C 1
ATOM 3887 O O . LEU A 1 489 ? 29.860 22.333 -45.967 1.00 83.00 489 LEU A O 1
ATOM 3891 N N . ALA A 1 490 ? 32.063 22.589 -45.686 1.00 83.88 490 ALA A N 1
ATOM 3892 C CA . ALA A 1 490 ? 32.379 22.533 -47.115 1.00 83.88 490 ALA A CA 1
ATOM 3893 C C . ALA A 1 490 ? 32.032 21.187 -47.788 1.00 83.88 490 ALA A C 1
ATOM 3895 O O . ALA A 1 490 ? 32.043 21.097 -49.015 1.00 83.88 490 ALA A O 1
ATOM 3896 N N . ARG A 1 491 ? 31.771 20.131 -47.007 1.00 86.31 491 ARG A N 1
ATOM 3897 C CA . ARG A 1 491 ? 31.456 18.776 -47.485 1.00 86.31 491 ARG A CA 1
ATOM 3898 C C . ARG A 1 491 ? 30.073 18.297 -47.055 1.00 86.31 491 ARG A C 1
ATOM 3900 O O . ARG A 1 491 ? 29.750 17.136 -47.288 1.00 86.31 491 ARG A O 1
ATOM 3907 N N . ILE A 1 492 ? 29.253 19.160 -46.459 1.00 84.69 492 ILE A N 1
ATOM 3908 C CA . ILE A 1 492 ? 27.959 18.759 -45.901 1.00 84.69 492 ILE A CA 1
ATOM 3909 C C . ILE A 1 492 ? 27.004 18.197 -46.964 1.00 84.69 492 ILE A C 1
ATOM 3911 O O . ILE A 1 492 ? 26.315 17.217 -46.707 1.00 84.69 492 ILE A O 1
ATOM 3915 N N . ASP A 1 493 ? 27.080 18.697 -48.201 1.00 83.38 493 ASP A N 1
ATOM 3916 C CA . ASP A 1 493 ? 26.306 18.189 -49.345 1.00 83.38 493 ASP A CA 1
ATOM 3917 C C . ASP A 1 493 ? 26.635 16.726 -49.711 1.00 83.38 493 ASP A C 1
ATOM 3919 O O . ASP A 1 493 ? 25.879 16.067 -50.426 1.00 83.38 493 ASP A O 1
ATOM 3923 N N . GLN A 1 494 ? 27.768 16.191 -49.240 1.00 84.88 494 GLN A N 1
ATOM 3924 C CA . GLN A 1 494 ? 28.183 14.801 -49.471 1.00 84.88 494 GLN A CA 1
ATOM 3925 C C . GLN A 1 494 ? 27.589 13.834 -48.435 1.00 84.88 494 GLN A C 1
ATOM 3927 O O . GLN A 1 494 ? 27.632 12.617 -48.636 1.00 84.88 494 GLN A O 1
ATOM 3932 N N . LEU A 1 495 ? 27.012 14.359 -47.350 1.00 82.75 495 LEU A N 1
ATOM 3933 C CA . LEU A 1 495 ? 26.506 13.592 -46.217 1.00 82.75 495 LEU A CA 1
ATOM 3934 C C . LEU A 1 495 ? 25.403 12.582 -46.591 1.00 82.75 495 LEU A C 1
ATOM 3936 O O . LEU A 1 495 ? 25.514 11.435 -46.153 1.00 82.75 495 LEU A O 1
ATOM 3940 N N . PRO A 1 496 ? 24.408 12.902 -47.449 1.00 81.25 496 PRO A N 1
ATOM 3941 C CA . PRO A 1 496 ? 23.401 11.919 -47.862 1.00 81.25 496 PRO A CA 1
ATOM 3942 C C . PRO A 1 496 ? 24.012 10.700 -48.569 1.00 81.25 496 PRO A C 1
ATOM 3944 O O . PRO A 1 496 ? 23.595 9.565 -48.347 1.00 81.25 496 PRO A O 1
ATOM 3947 N N . ASN A 1 497 ? 25.049 10.910 -49.386 1.00 79.00 497 ASN A N 1
ATOM 3948 C CA . ASN A 1 497 ? 25.749 9.820 -50.069 1.00 79.00 497 ASN A CA 1
ATOM 3949 C C . ASN A 1 497 ? 26.591 8.987 -49.092 1.00 79.00 497 ASN A C 1
ATOM 3951 O O . ASN A 1 497 ? 26.630 7.762 -49.207 1.00 79.00 497 ASN A O 1
ATOM 3955 N N . ALA A 1 498 ? 27.242 9.636 -48.121 1.00 76.00 498 ALA A N 1
ATOM 3956 C CA . ALA A 1 498 ? 28.011 8.959 -47.079 1.00 76.00 498 ALA A CA 1
ATOM 3957 C C . ALA A 1 498 ? 27.116 8.061 -46.208 1.00 76.00 498 ALA A C 1
ATOM 3959 O O . ALA A 1 498 ? 27.460 6.903 -45.969 1.00 76.00 498 ALA A O 1
ATOM 3960 N N . VAL A 1 499 ? 25.938 8.556 -45.811 1.00 81.31 499 VAL A N 1
ATOM 3961 C CA . VAL A 1 499 ? 24.958 7.772 -45.049 1.00 81.31 499 VAL A CA 1
ATOM 3962 C C . VAL A 1 499 ? 24.392 6.624 -45.874 1.00 81.31 499 VAL A C 1
ATOM 3964 O O . VAL A 1 499 ? 24.378 5.508 -45.374 1.00 81.31 499 VAL A O 1
ATOM 3967 N N . ASN A 1 500 ? 24.022 6.830 -47.141 1.00 79.38 500 ASN A N 1
ATOM 3968 C CA . ASN A 1 500 ? 23.521 5.740 -47.992 1.00 79.38 500 ASN A CA 1
ATOM 3969 C C . ASN A 1 500 ? 24.522 4.580 -48.128 1.00 79.38 500 ASN A C 1
ATOM 3971 O O . ASN A 1 500 ? 24.131 3.413 -48.081 1.00 79.38 500 ASN A O 1
ATOM 3975 N N . ASN A 1 501 ? 25.816 4.889 -48.250 1.00 74.12 501 ASN A N 1
ATOM 3976 C CA . ASN A 1 501 ? 26.861 3.867 -48.299 1.00 74.12 501 ASN A CA 1
ATOM 3977 C C . ASN A 1 501 ? 27.004 3.138 -46.960 1.00 74.12 501 ASN A C 1
ATOM 3979 O O . ASN A 1 501 ? 27.084 1.910 -46.946 1.00 74.12 501 ASN A O 1
ATOM 3983 N N . LEU A 1 502 ? 26.999 3.887 -45.853 1.00 74.38 502 LEU A N 1
ATOM 3984 C CA . LEU A 1 502 ? 27.115 3.340 -44.504 1.00 74.38 502 LEU A CA 1
ATOM 3985 C C . LEU A 1 502 ? 25.928 2.424 -44.195 1.00 74.38 502 LEU A C 1
ATOM 3987 O O . LEU A 1 502 ? 26.112 1.273 -43.841 1.00 74.38 502 LEU A O 1
ATOM 3991 N N . VAL A 1 503 ? 24.713 2.912 -44.408 1.00 74.50 503 VAL A N 1
ATOM 3992 C CA . VAL A 1 503 ? 23.450 2.289 -44.009 1.00 74.50 503 VAL A CA 1
ATOM 3993 C C . VAL A 1 503 ? 23.090 1.037 -44.816 1.00 74.50 503 VAL A C 1
ATOM 3995 O O . VAL A 1 503 ? 22.367 0.182 -44.309 1.00 74.50 503 VAL A O 1
ATOM 3998 N N . SER A 1 504 ? 23.617 0.882 -46.036 1.00 66.69 504 SER A N 1
ATOM 3999 C CA . SER A 1 504 ? 23.317 -0.255 -46.925 1.00 66.69 504 SER A CA 1
ATOM 4000 C C . SER A 1 504 ? 23.577 -1.646 -46.315 1.00 66.69 504 SER A C 1
ATOM 4002 O O . SER A 1 504 ? 23.057 -2.643 -46.815 1.00 66.69 504 SER A O 1
ATOM 4004 N N . THR A 1 505 ? 24.348 -1.718 -45.224 1.00 67.94 505 THR A N 1
ATOM 4005 C CA . THR A 1 505 ? 24.691 -2.948 -44.498 1.00 67.94 505 THR A CA 1
ATOM 4006 C C . THR A 1 505 ? 23.976 -3.115 -43.152 1.00 67.94 505 THR A C 1
ATOM 4008 O O . THR A 1 505 ? 24.242 -4.095 -42.458 1.00 67.94 505 THR A O 1
ATOM 4011 N N . PHE A 1 506 ? 23.091 -2.194 -42.757 1.00 70.56 506 PHE A N 1
ATOM 4012 C CA . PHE A 1 506 ? 22.477 -2.163 -41.423 1.00 70.56 506 PHE A CA 1
ATOM 4013 C C . PHE A 1 506 ? 20.960 -2.415 -41.433 1.00 70.56 506 PHE A C 1
ATOM 4015 O O . PHE A 1 506 ? 20.292 -2.327 -42.460 1.00 70.56 506 PHE A O 1
ATOM 4022 N N . SER A 1 507 ? 20.404 -2.737 -40.260 1.00 69.44 507 SER A N 1
ATOM 4023 C CA . SER A 1 507 ? 18.958 -2.883 -40.048 1.00 69.44 507 SER A CA 1
ATOM 4024 C C . SER A 1 507 ? 18.207 -1.548 -40.160 1.00 69.44 507 SER A C 1
ATOM 4026 O O . SER A 1 507 ? 18.772 -0.485 -39.911 1.00 69.44 507 SER A O 1
ATOM 4028 N N . GLU A 1 508 ? 16.902 -1.611 -40.419 1.00 72.19 508 GLU A N 1
ATOM 4029 C CA . GLU A 1 508 ? 16.029 -0.443 -40.614 1.00 72.19 508 GLU A CA 1
ATOM 4030 C C . GLU A 1 508 ? 16.054 0.580 -39.456 1.00 72.19 508 GLU A C 1
ATOM 4032 O O . GLU A 1 508 ? 16.080 1.780 -39.699 1.00 72.19 508 GLU A O 1
ATOM 4037 N N . ASP A 1 509 ? 16.131 0.140 -38.194 1.00 65.75 509 ASP A N 1
ATOM 4038 C CA . ASP A 1 509 ? 16.194 1.064 -37.044 1.00 65.75 509 ASP A CA 1
ATOM 4039 C C . ASP A 1 509 ? 17.508 1.874 -36.994 1.00 65.75 509 ASP A C 1
ATOM 4041 O O . ASP A 1 509 ? 17.547 3.016 -36.537 1.00 65.75 509 ASP A O 1
ATOM 4045 N N . VAL A 1 510 ? 18.608 1.281 -37.465 1.00 71.56 510 VAL A N 1
ATOM 4046 C CA . VAL A 1 510 ? 19.929 1.931 -37.533 1.00 71.56 510 VAL A CA 1
ATOM 4047 C C . VAL A 1 510 ? 19.951 2.935 -38.677 1.00 71.56 510 VAL A C 1
ATOM 4049 O O . VAL A 1 510 ? 20.478 4.039 -38.536 1.00 71.56 510 VAL A O 1
ATOM 4052 N N . ARG A 1 511 ? 19.345 2.543 -39.800 1.00 80.25 511 ARG A N 1
ATOM 4053 C CA . ARG A 1 511 ? 19.103 3.400 -40.952 1.00 80.25 511 ARG A CA 1
ATOM 4054 C C . ARG A 1 511 ? 18.350 4.660 -40.556 1.00 80.25 511 ARG A C 1
ATOM 4056 O O . ARG A 1 511 ? 18.862 5.746 -40.794 1.00 80.25 511 ARG A O 1
ATOM 4063 N N . GLU A 1 512 ? 17.206 4.506 -39.891 1.00 79.69 512 GLU A N 1
ATOM 4064 C CA . GLU A 1 512 ? 16.358 5.619 -39.454 1.00 79.69 512 GLU A CA 1
ATOM 4065 C C . GLU A 1 512 ? 17.142 6.618 -38.585 1.00 79.69 512 GLU A C 1
ATOM 4067 O O . GLU A 1 512 ? 17.083 7.824 -38.817 1.00 79.69 512 GLU A O 1
ATOM 4072 N N . LEU A 1 513 ? 17.951 6.133 -37.634 1.00 78.88 513 LEU A N 1
ATOM 4073 C CA . LEU A 1 513 ? 18.767 7.006 -36.788 1.00 78.88 513 LEU A CA 1
ATOM 4074 C C . LEU A 1 513 ? 19.857 7.754 -37.568 1.00 78.88 513 LEU A C 1
ATOM 4076 O O . LEU A 1 513 ? 20.062 8.943 -37.327 1.00 78.88 513 LEU A O 1
ATOM 4080 N N . LEU A 1 514 ? 20.586 7.074 -38.457 1.00 82.56 514 LEU A N 1
ATOM 4081 C CA . LEU A 1 514 ? 21.680 7.692 -39.214 1.00 82.56 514 LEU A CA 1
ATOM 4082 C C . LEU A 1 514 ? 21.157 8.663 -40.278 1.00 82.56 514 LEU A C 1
ATOM 4084 O O . LEU A 1 514 ? 21.739 9.732 -40.462 1.00 82.56 514 LEU A O 1
ATOM 4088 N N . GLU A 1 515 ? 20.046 8.326 -40.936 1.00 84.25 515 GLU A N 1
ATOM 4089 C CA . GLU A 1 515 ? 19.327 9.222 -41.847 1.00 84.25 515 GLU A CA 1
ATOM 4090 C C . GLU A 1 515 ? 18.818 10.457 -41.094 1.00 84.25 515 GLU A C 1
ATOM 4092 O O . GLU A 1 515 ? 19.055 11.577 -41.544 1.00 84.25 515 GLU A O 1
ATOM 4097 N N . HIS A 1 516 ? 18.214 10.279 -39.913 1.00 84.94 516 HIS A N 1
ATOM 4098 C CA . HIS A 1 516 ? 17.762 11.397 -39.085 1.00 84.94 516 HIS A CA 1
ATOM 4099 C C . HIS A 1 516 ? 18.927 12.283 -38.630 1.00 84.94 516 HIS A C 1
ATOM 4101 O O . HIS A 1 516 ? 18.851 13.499 -38.763 1.00 84.94 516 HIS A O 1
ATOM 4107 N N . ALA A 1 517 ? 20.037 11.698 -38.171 1.00 83.94 517 ALA A N 1
ATOM 4108 C CA . ALA A 1 517 ? 21.233 12.452 -37.795 1.00 83.94 517 ALA A CA 1
ATOM 4109 C C . ALA A 1 517 ? 21.807 13.253 -38.979 1.00 83.94 517 ALA A C 1
ATOM 4111 O O . ALA A 1 517 ? 22.188 14.414 -38.820 1.00 83.94 517 ALA A O 1
ATOM 4112 N N . ALA A 1 518 ? 21.833 12.673 -40.184 1.00 84.69 518 ALA A N 1
ATOM 4113 C CA . ALA A 1 518 ? 22.255 13.394 -41.381 1.00 84.69 518 ALA A CA 1
ATOM 4114 C C . ALA A 1 518 ? 21.286 14.503 -41.789 1.00 84.69 518 ALA A C 1
ATOM 4116 O O . ALA A 1 518 ? 21.730 15.579 -42.198 1.00 84.69 518 ALA A O 1
ATOM 4117 N N . GLN A 1 519 ? 19.983 14.267 -41.653 1.00 86.00 519 GLN A N 1
ATOM 4118 C CA . GLN A 1 519 ? 18.969 15.288 -41.873 1.00 86.00 519 GLN A CA 1
ATOM 4119 C C . GLN A 1 519 ? 19.154 16.451 -40.893 1.00 86.00 519 GLN A C 1
ATOM 4121 O O . GLN A 1 519 ? 19.271 17.586 -41.345 1.00 86.00 519 GLN A O 1
ATOM 4126 N N . THR A 1 520 ? 19.295 16.178 -39.590 1.00 84.94 520 THR A N 1
ATOM 4127 C CA . THR A 1 520 ? 19.554 17.205 -38.567 1.00 84.94 520 THR A CA 1
ATOM 4128 C C . THR A 1 520 ? 20.800 18.019 -38.899 1.00 84.94 520 THR A C 1
ATOM 4130 O O . THR A 1 520 ? 20.760 19.243 -38.859 1.00 84.94 520 THR A O 1
ATOM 4133 N N . LEU A 1 521 ? 21.905 17.370 -39.278 1.00 83.31 521 LEU A N 1
ATOM 4134 C CA . LEU A 1 521 ? 23.118 18.085 -39.684 1.00 83.31 521 LEU A CA 1
ATOM 4135 C C . LEU A 1 521 ? 22.880 18.965 -40.917 1.00 83.31 521 LEU A C 1
ATOM 4137 O O . LEU A 1 521 ? 23.330 20.105 -40.946 1.00 83.31 521 LEU A O 1
ATOM 4141 N N . THR A 1 522 ? 22.168 18.460 -41.922 1.00 84.31 522 THR A N 1
ATOM 4142 C CA . THR A 1 522 ? 21.901 19.200 -43.165 1.00 84.31 522 THR A CA 1
ATOM 4143 C C . THR A 1 522 ? 20.990 20.404 -42.921 1.00 84.31 522 THR A C 1
ATOM 4145 O O . THR A 1 522 ? 21.251 21.481 -43.451 1.00 84.31 522 THR A O 1
ATOM 4148 N N . GLU A 1 523 ? 19.947 20.248 -42.106 1.00 84.44 523 GLU A N 1
ATOM 4149 C CA . GLU A 1 523 ? 18.982 21.309 -41.793 1.00 84.44 523 GLU A CA 1
ATOM 4150 C C . GLU A 1 523 ? 19.591 22.391 -40.897 1.00 84.44 523 GLU A C 1
ATOM 4152 O O . GLU A 1 523 ? 19.475 23.577 -41.201 1.00 84.44 523 GLU A O 1
ATOM 4157 N N . GLU A 1 524 ? 20.285 21.993 -39.830 1.00 80.94 524 GLU A N 1
ATOM 4158 C CA . GLU A 1 524 ? 20.808 22.927 -38.825 1.00 80.94 524 GLU A CA 1
ATOM 4159 C C . GLU A 1 524 ? 22.117 23.598 -39.264 1.00 80.94 524 GLU A C 1
ATOM 4161 O O . GLU A 1 524 ? 22.415 24.722 -38.856 1.00 80.94 524 GLU A O 1
ATOM 4166 N N . LEU A 1 525 ? 22.922 22.928 -40.100 1.00 78.38 525 LEU A N 1
ATOM 4167 C CA . LEU A 1 525 ? 24.252 23.412 -40.488 1.00 78.38 525 LEU A CA 1
ATOM 4168 C C . LEU A 1 525 ? 24.380 23.764 -41.974 1.00 78.38 525 LEU A C 1
ATOM 4170 O O . LEU A 1 525 ? 25.306 24.488 -42.336 1.00 78.38 525 LEU A O 1
ATOM 4174 N N . GLY A 1 526 ? 23.472 23.306 -42.842 1.00 73.94 526 GLY A N 1
ATOM 4175 C CA . GLY A 1 526 ? 23.571 23.508 -44.294 1.00 73.94 526 GLY A CA 1
ATOM 4176 C C . GLY A 1 526 ? 23.446 24.967 -44.741 1.00 73.94 526 GLY A C 1
ATOM 4177 O O . GLY A 1 526 ? 23.969 25.338 -45.789 1.00 73.94 526 GLY A O 1
ATOM 4178 N N . SER A 1 527 ? 22.807 25.825 -43.940 1.00 72.12 527 SER A N 1
ATOM 4179 C CA . SER A 1 527 ? 22.710 27.266 -44.215 1.00 72.12 527 SER A CA 1
ATOM 4180 C C . SER A 1 527 ? 23.888 28.087 -43.680 1.00 72.12 527 SER A C 1
ATOM 4182 O O . SER A 1 527 ? 23.931 29.298 -43.900 1.00 72.12 527 SER A O 1
ATOM 4184 N N . LEU A 1 528 ? 24.822 27.472 -42.945 1.00 77.50 528 LEU A N 1
ATOM 4185 C CA . LEU A 1 528 ? 25.953 28.175 -42.341 1.00 77.50 528 LEU A CA 1
ATOM 4186 C C . LEU A 1 528 ? 27.087 28.354 -43.350 1.00 77.50 528 LEU A C 1
ATOM 4188 O O . LEU A 1 528 ? 27.491 27.417 -44.037 1.00 77.50 528 LEU A O 1
ATOM 4192 N N . ASN A 1 529 ? 27.645 29.564 -43.416 1.00 70.50 529 ASN A N 1
ATOM 4193 C CA . ASN A 1 529 ? 28.751 29.853 -44.319 1.00 70.50 529 ASN A CA 1
ATOM 4194 C C . ASN A 1 529 ? 30.055 29.221 -43.786 1.00 70.50 529 ASN A C 1
ATOM 4196 O O . ASN A 1 529 ? 30.493 29.588 -42.693 1.00 70.50 529 ASN A O 1
ATOM 4200 N N . PRO A 1 530 ? 30.744 28.352 -44.558 1.00 66.06 530 PRO A N 1
ATOM 4201 C CA . PRO A 1 530 ? 32.015 27.745 -44.147 1.00 66.06 530 PRO A CA 1
ATOM 4202 C C . PRO A 1 530 ? 33.134 28.752 -43.830 1.00 66.06 530 PRO A C 1
ATOM 4204 O O . PRO A 1 530 ? 34.142 28.379 -43.230 1.00 66.06 530 PRO A O 1
ATOM 4207 N N . SER A 1 531 ? 32.979 30.006 -44.269 1.00 62.38 531 SER A N 1
ATOM 4208 C CA . SER A 1 531 ? 33.970 31.083 -44.140 1.00 62.38 531 SER A CA 1
ATOM 4209 C C . SER A 1 531 ? 33.717 32.028 -42.955 1.00 62.38 531 SER A C 1
ATOM 4211 O O . SER A 1 531 ? 34.539 32.909 -42.707 1.00 62.38 531 SER A O 1
ATOM 4213 N N . GLU A 1 532 ? 32.592 31.891 -42.245 1.00 65.75 532 GLU A N 1
ATOM 4214 C CA . GLU A 1 532 ? 32.243 32.740 -41.096 1.00 65.75 532 GLU A CA 1
ATOM 4215 C C . GLU A 1 532 ? 32.741 32.159 -39.764 1.00 65.75 532 GLU A C 1
ATOM 4217 O O . GLU A 1 532 ? 32.913 30.951 -39.602 1.00 65.75 532 GLU A O 1
ATOM 4222 N N . GLN A 1 533 ? 32.989 33.035 -38.785 1.00 61.91 533 GLN A N 1
ATOM 4223 C CA . GLN A 1 533 ? 33.457 32.638 -37.458 1.00 61.91 533 GLN A CA 1
ATOM 4224 C C . GLN A 1 533 ? 32.285 32.061 -36.644 1.00 61.91 533 GLN A C 1
ATOM 4226 O O . GLN A 1 533 ? 31.454 32.796 -36.111 1.00 61.91 533 GLN A O 1
ATOM 4231 N N . LEU A 1 534 ? 32.209 30.731 -36.575 1.00 65.31 534 LEU A N 1
ATOM 4232 C CA . LEU A 1 534 ? 31.127 29.999 -35.911 1.00 65.31 534 LEU A CA 1
ATOM 4233 C C . LEU A 1 534 ? 31.271 30.056 -34.386 1.00 65.31 534 LEU A C 1
ATOM 4235 O O . LEU A 1 534 ? 32.360 29.852 -33.848 1.00 65.31 534 LEU A O 1
ATOM 4239 N N . LYS A 1 535 ? 30.161 30.302 -33.680 1.00 65.56 535 LYS A N 1
ATOM 4240 C CA . LYS A 1 535 ? 30.121 30.259 -32.211 1.00 65.56 535 LYS A CA 1
ATOM 4241 C C . LYS A 1 535 ? 29.692 28.865 -31.731 1.00 65.56 535 LYS A C 1
ATOM 4243 O O . LYS A 1 535 ? 28.650 28.396 -32.188 1.00 65.56 535 LYS A O 1
ATOM 4248 N N . PRO A 1 536 ? 30.397 28.248 -30.760 1.00 61.00 536 PRO A N 1
ATOM 4249 C CA . PRO A 1 536 ? 30.064 26.913 -30.245 1.00 61.00 536 PRO A CA 1
ATOM 4250 C C . PRO A 1 536 ? 28.610 26.759 -29.769 1.00 61.00 536 PRO A C 1
ATOM 4252 O O . PRO A 1 536 ? 27.976 25.736 -30.013 1.00 61.00 536 PRO A O 1
ATOM 4255 N N . GLY A 1 537 ? 28.032 27.808 -29.173 1.00 61.47 537 GLY A N 1
ATOM 4256 C CA . GLY A 1 537 ? 26.650 27.787 -28.682 1.00 61.47 537 GLY A CA 1
ATOM 4257 C C . GLY A 1 537 ? 25.566 27.615 -29.757 1.00 61.47 537 GLY A C 1
ATOM 4258 O O . GLY A 1 537 ? 24.441 27.283 -29.405 1.00 61.47 537 GLY A O 1
ATOM 4259 N N . MET A 1 538 ? 25.876 27.808 -31.047 1.00 62.53 538 MET A N 1
ATOM 4260 C CA . MET A 1 538 ? 24.904 27.647 -32.143 1.00 62.53 538 MET A CA 1
ATOM 4261 C C . MET A 1 538 ? 24.595 26.180 -32.476 1.00 62.53 538 MET A C 1
ATOM 4263 O O . MET A 1 538 ? 23.629 25.925 -33.178 1.00 62.53 538 MET A O 1
ATOM 4267 N N . MET A 1 539 ? 25.399 25.225 -31.995 1.00 70.38 539 MET A N 1
ATOM 4268 C CA . MET A 1 539 ? 25.267 23.792 -32.327 1.00 70.38 539 MET A CA 1
ATOM 4269 C C . MET A 1 539 ? 25.163 22.912 -31.080 1.00 70.38 539 MET A C 1
ATOM 4271 O O . MET A 1 539 ? 25.414 21.703 -31.115 1.00 70.38 539 MET A O 1
ATOM 4275 N N . MET A 1 540 ? 24.816 23.542 -29.958 1.00 69.50 540 MET A N 1
ATOM 4276 C CA . MET A 1 540 ? 24.672 22.896 -28.665 1.00 69.50 540 MET A CA 1
ATOM 4277 C C . MET A 1 540 ? 23.596 21.806 -28.739 1.00 69.50 540 MET A C 1
ATOM 4279 O O . MET A 1 540 ? 22.474 22.052 -29.170 1.00 69.50 540 MET A O 1
ATOM 4283 N N . GLY A 1 541 ? 23.955 20.587 -28.337 1.00 70.62 541 GLY A N 1
ATOM 4284 C CA . GLY A 1 541 ? 23.077 19.413 -28.397 1.00 70.62 541 GLY A CA 1
ATOM 4285 C C . GLY A 1 541 ? 23.022 18.696 -29.749 1.00 70.62 541 GLY A C 1
ATOM 4286 O O . GLY A 1 541 ? 22.574 17.549 -29.790 1.00 70.62 541 GLY A O 1
ATOM 4287 N N . ILE A 1 542 ? 23.558 19.300 -30.816 1.00 80.31 542 ILE A N 1
ATOM 4288 C CA . ILE A 1 542 ? 23.675 18.679 -32.146 1.00 80.31 542 ILE A CA 1
ATOM 4289 C C . ILE A 1 542 ? 25.027 17.971 -32.283 1.00 80.31 542 ILE A C 1
ATOM 4291 O O . ILE A 1 542 ? 25.077 16.805 -32.667 1.00 80.31 542 ILE A O 1
ATOM 4295 N N . LEU A 1 543 ? 26.124 18.648 -31.928 1.00 84.69 543 LEU A N 1
ATOM 4296 C CA . LEU A 1 543 ? 27.493 18.131 -32.022 1.00 84.69 543 LEU A CA 1
ATOM 4297 C C . LEU A 1 543 ? 28.230 18.248 -30.688 1.00 84.69 543 LEU A C 1
ATOM 4299 O O . LEU A 1 543 ? 27.987 19.166 -29.904 1.00 84.69 543 LEU A O 1
ATOM 4303 N N . LEU A 1 544 ? 29.192 17.352 -30.458 1.00 84.00 544 LEU A N 1
ATOM 4304 C CA . LEU A 1 544 ? 30.221 17.573 -29.447 1.00 84.00 544 LEU A CA 1
ATOM 4305 C C . LEU A 1 544 ? 31.263 18.538 -30.012 1.00 84.00 544 LEU A C 1
ATOM 4307 O O . LEU A 1 544 ? 31.939 18.218 -30.990 1.00 84.00 544 LEU A O 1
ATOM 4311 N N . LEU A 1 545 ? 31.408 19.706 -29.390 1.00 80.19 545 LEU A N 1
ATOM 4312 C CA . LEU A 1 545 ? 32.392 20.716 -29.773 1.00 80.19 545 LEU A CA 1
ATOM 4313 C C . LEU A 1 545 ? 33.440 20.889 -28.679 1.00 80.19 545 LEU A C 1
ATOM 4315 O O . LEU A 1 545 ? 33.138 20.797 -27.488 1.00 80.19 545 LEU A O 1
ATOM 4319 N N . LYS A 1 546 ? 34.684 21.137 -29.088 1.00 76.06 546 LYS A N 1
ATOM 4320 C CA . LYS A 1 546 ? 35.744 21.536 -28.165 1.00 76.06 546 LYS A CA 1
ATOM 4321 C C . LYS A 1 546 ? 35.669 23.048 -27.979 1.00 76.06 546 LYS A C 1
ATOM 4323 O O . LYS A 1 546 ? 35.844 23.791 -28.943 1.00 76.06 546 LYS A O 1
ATOM 4328 N N . ASP A 1 547 ? 35.392 23.490 -26.757 1.00 63.34 547 ASP A N 1
ATOM 4329 C CA . ASP A 1 547 ? 35.299 24.915 -26.456 1.00 63.34 547 ASP A CA 1
ATOM 4330 C C . ASP A 1 547 ? 36.669 25.581 -26.660 1.00 63.34 547 ASP A C 1
ATOM 4332 O O . ASP A 1 547 ? 37.696 25.093 -26.182 1.00 63.34 547 ASP A O 1
ATOM 4336 N N . SER A 1 548 ? 36.709 26.705 -27.372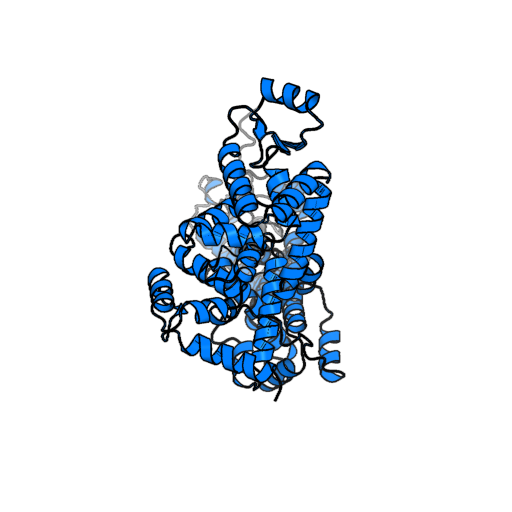 1.00 45.62 548 SER A N 1
ATOM 4337 C CA . SER A 1 548 ? 37.939 27.458 -27.654 1.00 45.62 548 SER A CA 1
ATOM 4338 C C . SER A 1 548 ? 38.395 28.328 -26.467 1.00 45.62 548 SER A C 1
ATOM 4340 O O . SER A 1 548 ? 39.009 29.374 -26.665 1.00 45.62 548 SER A O 1
ATOM 4342 N N . GLN A 1 549 ? 38.071 27.934 -25.230 1.00 43.66 549 GLN A N 1
ATOM 4343 C CA . GLN A 1 549 ? 38.361 28.693 -24.004 1.00 43.66 549 GLN A CA 1
ATOM 4344 C C . GLN A 1 549 ? 39.654 28.272 -23.279 1.00 43.66 549 GLN A C 1
ATOM 4346 O O . GLN A 1 549 ? 39.958 28.827 -22.232 1.00 43.66 549 GLN A O 1
ATOM 4351 N N . ASP A 1 550 ? 40.492 27.407 -23.861 1.00 35.03 550 ASP A N 1
ATOM 4352 C CA . ASP A 1 550 ? 41.856 27.155 -23.344 1.00 35.03 550 ASP A CA 1
ATOM 4353 C C . ASP A 1 550 ? 42.874 28.264 -23.708 1.00 35.03 550 ASP A C 1
ATOM 4355 O O . ASP A 1 550 ? 44.076 28.112 -23.491 1.00 35.03 550 ASP A O 1
ATOM 4359 N N . SER A 1 551 ? 42.426 29.401 -24.255 1.00 33.19 551 SER A N 1
ATOM 4360 C CA . SER A 1 551 ? 43.305 30.523 -24.625 1.00 33.19 551 SER A CA 1
ATOM 4361 C C . SER A 1 551 ? 43.080 31.839 -23.874 1.00 33.19 551 SER A C 1
ATOM 4363 O O . SER A 1 551 ? 43.761 32.803 -24.204 1.00 33.19 551 SER A O 1
ATOM 4365 N N . GLU A 1 552 ? 42.231 31.901 -22.841 1.00 31.48 552 GLU A N 1
ATOM 4366 C CA . GLU A 1 552 ? 42.186 33.061 -21.928 1.00 31.48 552 GLU A CA 1
ATOM 4367 C C . GLU A 1 552 ? 41.790 32.660 -20.492 1.00 31.48 552 GLU A C 1
ATOM 4369 O O . GLU A 1 552 ? 40.644 32.834 -20.096 1.00 31.48 552 GLU A O 1
ATOM 4374 N N . GLN A 1 553 ? 42.742 32.144 -19.702 1.00 28.39 553 GLN A N 1
ATOM 4375 C CA . GLN A 1 553 ? 43.153 32.699 -18.392 1.00 28.39 553 GLN A CA 1
ATOM 4376 C C . GLN A 1 553 ? 43.989 31.695 -17.580 1.00 28.39 553 GLN A C 1
ATOM 4378 O O . GLN A 1 553 ? 43.497 30.683 -17.080 1.00 28.39 553 GLN A O 1
ATOM 4383 N N . ALA A 1 554 ? 45.274 32.043 -17.468 1.00 29.50 554 ALA A N 1
ATOM 4384 C CA . ALA A 1 554 ? 46.135 31.754 -16.327 1.00 29.50 554 ALA A CA 1
ATOM 4385 C C . ALA A 1 554 ? 45.855 32.741 -15.184 1.00 29.50 554 ALA A C 1
ATOM 4387 O O . ALA A 1 554 ? 45.346 33.848 -15.491 1.00 29.50 554 ALA A O 1
#

Foldseek 3Di:
DDVLVVLVVVVVVLVVQADVCLVVDALLVVVVRLVPGPCSLVSLQSADLLLNLLSCLRNDLLSCLLSLVSYDLLSLLVNLLLAQDQPLAGNLVRVVVSLVSPVVNHLVSSLVNLQSHDLLVLLLNLLVQFVAKDFPVPVVVQVVQVVFFDWDAQPVRGIITTHDGPPRPSVVVVNVSLVSPVVNPVVSSVVSSVCRHPDDSVVSSVVSSVVSQVSCVLLLQHDLVVLCLLQDADDLVVLLVCLVPPQDEDPPDSSRRFSVVLVVLLDDPPFLLVLLCVVDPPNVSVRRLLSNNLSSQQQNDPRHSHSSPVVVSNQSSNLLQLLLSALLCVSQVNDSVSSNSCNVRHRSSVSNNSSQNLLLVLLVLLVVLCVQFPLQADPQSVLQNVQSPDPPGRFGQDPVRDTDHRRHVVRSVVSVVSSVLSVVLSCCCCVVQVDGPVCCVPPALVLDDPQLNNLNHSLQQLLQQLLVVQQDPGGDSHADEQVSVLSSLVRLVCSVVVLCVVCVPDDPSVSVSNVVLSVCCCVQRNPPHSPDRDDPVSCRSSYRHDDPPPPDDD

Secondary structure (DSSP, 8-state):
--HHHHHHHHHHHHHTTSPTTGGGS-HHHHHHHHHTSSSHHHHHHHS-HHHHHHHHHHH-GGG-HHHHHHS-HHHHHHHHHHHSEETTEE-HHHHHHHHHHHHHH-HHHHHHHHHHS-HHHHHHHHHHH-SEEEETT-HHHHHHHHTTS-EEE-TTSSEEEE-SSTT-TTHHHHHHHHHHHHHH-HHHHHHHHHHHHHS-HHHHHHHHHHHHHHHHHHTT---HHHHGGGG----HHHHHHHHHH--------TT----HHHHHH---TT-HHHHHHTT-S-HHHHHHHHHHHHHHHHHTSTT-S--S-HHHHHHHHHHHHHHHHHHHHHHTTT-HHHHHHHHHHS-HHHHHHHHHHHHHHHHHHHHHHHHHHGGGS-HHHHHHHHHHT-SSS--EE-TTS-EE---SHHHHHHHHHHHHHHHHHHHIIIIIS---HHHHHHHTGGGS-TTHHHH--HHHHHHHHHHHHHHSSS---SPEEHHHHHHHHTTGGGHHHHHHHHHTTS-HHHHHHHHHHHHHHHHHHTTS-TTS---GGGGTTTS-EE-TTTTS--

pLDDT: mean 84.52, std 14.02, range [25.53, 97.56]